Protein AF-A0A2B4SGR5-F1 (afdb_monomer)

Sequence (594 aa):
MIARGRKKSASNLFDVTMGTFDGAETCELVGCFLLSILTEKYGQNIGLYRDDGLAALNGTPQEIENIKKGFCKVFRDNDLKITVEANITKTNFLDVTLDLSSGKYYPFTKEGNIPLYVHKKSNHPPSILRNIPESINRRLSEISSDRECFDSAKPIYQEALKKSGYSYTLSFNAASNQAPRPRRNRQRNITWFNPPYSKNVETNVGKCFLALIDKHFTKTNPLHKIFNRNTLKLSYSCMGSIKTVISNHNKSEIRKLARANDRARKSCNCRKPDICPMDGNCNMESIIYQAEVTTETAKETYIGLCDTAFKMRYRNHLCSFRNERYRHATELSKYIWSLKDKDTKFNIKWRKIGPNMPFEELKKEVNDNIAKEEQKRARLKELDLIVLDNSLRESTVGQLRSHTLENKRKIFEEVRKCGFQYKIVAAYSHMPRVDDTWVEEIVSNCKEGKEDLHNLFAFSEDIDSVSQGIPDIKTIPVGLRKMQEDGLINPIIEIDLATNSINWEKFTTNDMCQLLTERFKWSRAHLNPDAKILVNLRDFPNAMREEMERAFTVVDYLASMPAAERPFGILFEEPTGKYLPEEVGAWTAGKSGS

InterPro domains:
  IPR058912 Helix-turn-helix domain, animal [PF26215] (116-169)

Mean predicted aligned error: 20.17 Å

Secondary structure (DSSP, 8-state):
--EEEE-TT-S-EEEE-TTSTTHHHHHHHHHHHHHHHHHHHH-S-EEEETTEEEE-----HHHHHHHHHHHHHHHHTTT-------S-SEEEETTEEEETTTTEEEE---TT-------TTSSS-HHHHHHHHHHHHHHHHHT-SSHHHHHHHHHHHHHHHHHTT--------GGGGSPPPP--SPPP-PEEE-PBP-TT--S-HHHHHHHHHHHHS-TTSTTTTTSSTTTEEE-PBPPPPHHHHHHHHHHHHHHHHHTTTT--S-----SSGGG-TTTT-TT--SEEEEEEEE-SS-EEEEEEEESS-HHHHHHHHHHHHH-GGGTTSSHHHHHHHHHHHTT---EEEEEEEEE---HHHHHHHHHHHHHHHHHHHHHHHH-----EE-TTS--TTT-SSPPPHHHHHHHHHHHHHTT-SEEEEEE--SS--HHHHHHHHHHHHHHTTSS-GGGEEEEEES-S-EETTEE--SSPPHHHHHHHHHT--EEEEEEESS-TTS-TTTS-HHHHHHHHHHHHHHHHHHT-TT---EEEEETHHHHHHH-HHHHHHHHHHHHHS-TTTS-SEEEE--TTS-S-HHHHHHHHT-----

Foldseek 3Di:
DWDWDDDPPDPDTDTDDPPDPCNQVRQVVVQVVLLVVLCVVQNDQKHDDRQDIDGDHDDDQVVFVVSVVVSQVSQVVVVHGDDDDTPDQWDDDDQKIQGNVVRWIAGDDDPPDQDADAALPDFDDNVCSVCVQVVLLLVLLCRGRDQVRSVVVQPRVVVNCVVSPDPDHRGHDPVSNDDDDPDPDDDAQADEDAAATGPPDPDPVQVVVLVCLCVPLPPPDPCVVCGHPVRYYYDYDHDDPPVVVVVVVVVVVVVVVVVVPPPDDQAADDPDQPPPLANRHQQDAQFWKKKWKDFPVDIDIDIDTGRGRNVVVVVVLVVLCPDVVNCVVDPVSVVSVVCVVVVTDMDIHMYTPGGRDDVVVVVVVVVVVVVVVVVVVVCVVPDDDQDEAEQQEDDPPPDPDDDALVNSVVSVVVVVVVVHQAYENEEDDPDDDNSLVNLLVVVVCVVVVNHPLLRYEYEWELADDADPQRTPLPDHTPRLVSCLVSQRQAYAYEDEQQDPSHDCVVCPLVNVLVSVLVNLVCSCVRRHVPHQYEYEHECVVSCCPPPVVSVQVNVVSLVPDDPSSHHNYYHYDNPPVPDDPVVVVVSVVDHDDD

Structure (mmCIF, N/CA/C/O backbone):
data_AF-A0A2B4SGR5-F1
#
_entry.id   AF-A0A2B4SGR5-F1
#
loop_
_atom_site.group_PDB
_atom_site.id
_atom_site.type_symbol
_atom_site.label_atom_id
_atom_site.label_alt_id
_atom_site.label_comp_id
_atom_site.label_asym_id
_atom_site.label_entity_id
_atom_site.label_seq_id
_atom_site.pdbx_PDB_ins_code
_atom_site.Cartn_x
_atom_site.Cartn_y
_atom_site.Cartn_z
_atom_site.occupancy
_atom_site.B_iso_or_equiv
_atom_site.auth_seq_id
_atom_site.auth_comp_id
_atom_site.auth_asym_id
_atom_site.auth_atom_id
_atom_site.pdbx_PDB_model_num
ATOM 1 N N . MET A 1 1 ? -21.701 -2.740 18.713 1.00 52.03 1 MET A N 1
ATOM 2 C CA . MET A 1 1 ? -22.966 -1.974 18.645 1.00 52.03 1 MET A CA 1
ATOM 3 C C . MET A 1 1 ? -23.249 -1.637 17.182 1.00 52.03 1 MET A C 1
ATOM 5 O O . MET A 1 1 ? -22.330 -1.164 16.529 1.00 52.03 1 MET A O 1
ATOM 9 N N . ILE A 1 2 ? -24.445 -1.908 16.645 1.00 50.12 2 ILE A N 1
ATOM 10 C CA . ILE A 1 2 ? -24.843 -1.444 15.299 1.00 50.12 2 ILE A CA 1
ATOM 11 C C . ILE A 1 2 ? -25.980 -0.449 15.504 1.00 50.12 2 ILE A C 1
ATOM 13 O O . ILE A 1 2 ? -27.089 -0.841 15.853 1.00 50.12 2 ILE A O 1
ATOM 17 N N . ALA A 1 3 ? -25.685 0.839 15.357 1.00 55.91 3 ALA A N 1
ATOM 18 C CA . ALA A 1 3 ? -26.692 1.884 15.466 1.00 55.91 3 ALA A CA 1
ATOM 19 C C . ALA A 1 3 ? -27.360 2.107 14.108 1.00 55.91 3 ALA A C 1
ATOM 21 O O . ALA A 1 3 ? -26.701 2.041 13.071 1.00 55.91 3 ALA A O 1
ATOM 22 N N . ARG A 1 4 ? -28.664 2.388 14.106 1.00 53.09 4 ARG A N 1
ATOM 23 C CA . ARG A 1 4 ? -29.428 2.657 12.885 1.00 53.09 4 ARG A CA 1
ATOM 24 C C . ARG A 1 4 ? -29.866 4.111 12.834 1.00 53.09 4 ARG A C 1
ATOM 26 O O . ARG A 1 4 ? -30.593 4.580 13.704 1.00 53.09 4 ARG A O 1
ATOM 33 N N . GLY A 1 5 ? -29.423 4.820 11.802 1.00 51.50 5 GLY A N 1
ATOM 34 C CA . GLY A 1 5 ? -29.791 6.209 11.557 1.00 51.50 5 GLY A CA 1
ATOM 35 C C . GLY A 1 5 ? -31.069 6.318 10.729 1.00 51.50 5 GLY A C 1
ATOM 36 O O . GLY A 1 5 ? -31.314 5.511 9.832 1.00 51.50 5 GLY A O 1
ATOM 37 N N . ARG A 1 6 ? -31.871 7.357 10.983 1.00 49.88 6 ARG A N 1
ATOM 38 C CA . ARG A 1 6 ? -32.991 7.762 10.120 1.00 49.88 6 ARG A CA 1
ATOM 39 C C . ARG A 1 6 ? -32.787 9.205 9.683 1.00 49.88 6 ARG A C 1
ATOM 41 O O . ARG A 1 6 ? -32.689 10.102 10.518 1.00 49.88 6 ARG A O 1
ATOM 48 N N . LYS A 1 7 ? -32.752 9.461 8.373 1.00 50.75 7 LYS A N 1
ATOM 49 C CA . LYS A 1 7 ? -32.772 10.844 7.873 1.00 50.75 7 LYS A CA 1
ATOM 50 C C . LYS A 1 7 ? -34.152 11.448 8.118 1.00 50.75 7 LYS A C 1
ATOM 52 O O . LYS A 1 7 ? -35.160 10.797 7.874 1.00 50.75 7 LYS A O 1
ATOM 57 N N . LYS A 1 8 ? -34.200 12.725 8.508 1.00 47.41 8 LYS A N 1
ATOM 58 C CA . LYS A 1 8 ? -35.448 13.467 8.783 1.00 47.41 8 LYS A CA 1
ATOM 59 C C . LYS A 1 8 ? -36.448 13.450 7.608 1.00 47.41 8 LYS A C 1
ATOM 61 O O . LYS A 1 8 ? -37.638 13.632 7.821 1.00 47.41 8 LYS A O 1
ATOM 66 N N . SER A 1 9 ? -35.962 13.212 6.388 1.00 38.88 9 SER A N 1
ATOM 67 C CA . SER A 1 9 ? -36.730 13.146 5.139 1.00 38.88 9 SER A CA 1
ATOM 68 C C . SER A 1 9 ? -37.008 11.728 4.614 1.00 38.88 9 SER A C 1
ATOM 70 O O . SER A 1 9 ? -37.605 11.601 3.549 1.00 38.88 9 SER A O 1
ATOM 72 N N . ALA A 1 10 ? -36.577 10.666 5.304 1.00 46.38 10 ALA A N 1
ATOM 73 C CA . ALA A 1 10 ? -36.737 9.283 4.848 1.00 46.38 10 ALA A CA 1
ATOM 74 C C . ALA A 1 10 ? -37.340 8.385 5.941 1.00 46.38 10 ALA A C 1
ATOM 76 O O . ALA A 1 10 ? -37.107 8.574 7.136 1.00 46.38 10 ALA A O 1
ATOM 77 N N . SER A 1 11 ? -38.131 7.389 5.539 1.00 50.47 11 SER A N 1
ATOM 78 C CA . SER A 1 11 ? -38.705 6.380 6.444 1.00 50.47 11 SER A CA 1
ATOM 79 C C . SER A 1 11 ? -37.744 5.241 6.773 1.00 50.47 11 SER A C 1
ATOM 81 O O . SER A 1 11 ? -37.916 4.590 7.798 1.00 50.47 11 SER A O 1
ATOM 83 N N . ASN A 1 12 ? -36.741 5.008 5.926 1.00 53.25 12 ASN A N 1
ATOM 84 C CA . ASN A 1 12 ? -35.890 3.829 6.025 1.00 53.25 12 ASN A CA 1
ATOM 85 C C . ASN A 1 12 ? -34.707 4.077 6.966 1.00 53.25 12 ASN A C 1
ATOM 87 O O . ASN A 1 12 ? -34.059 5.127 6.916 1.00 53.25 12 ASN A O 1
ATOM 91 N N . LEU A 1 13 ? -34.441 3.082 7.809 1.00 58.72 13 LEU A N 1
ATOM 92 C CA . LEU A 1 13 ? -33.270 3.018 8.673 1.00 58.72 13 LEU A CA 1
ATOM 93 C C . LEU A 1 13 ? -32.052 2.566 7.854 1.00 58.72 13 LEU A C 1
ATOM 95 O O . LEU A 1 13 ? -32.184 1.696 6.994 1.00 58.72 13 LEU A O 1
ATOM 99 N N . PHE A 1 14 ? -30.880 3.139 8.117 1.00 55.34 14 PHE A N 1
ATOM 100 C CA . PHE A 1 14 ? -29.604 2.670 7.566 1.00 55.34 14 PHE A CA 1
ATOM 101 C C . PHE A 1 14 ? -28.634 2.336 8.698 1.00 55.34 14 PHE A C 1
ATOM 103 O O . PHE A 1 14 ? -28.628 3.016 9.726 1.00 55.34 14 PHE A O 1
ATOM 110 N N . ASP A 1 15 ? -27.817 1.302 8.513 1.00 60.31 15 ASP A N 1
ATOM 111 C CA . ASP A 1 15 ? -26.814 0.906 9.500 1.00 60.31 15 ASP A CA 1
ATOM 112 C C . ASP A 1 15 ? -25.646 1.907 9.508 1.00 60.31 15 ASP A C 1
ATOM 114 O O . ASP A 1 15 ? -25.078 2.247 8.467 1.00 60.31 15 ASP A O 1
ATOM 118 N N . VAL A 1 16 ? -25.280 2.383 10.697 1.00 61.66 16 VAL A N 1
ATOM 119 C CA . VAL A 1 16 ? -24.071 3.172 10.946 1.00 61.66 16 VAL A CA 1
ATOM 120 C C . VAL A 1 16 ? -22.950 2.183 11.245 1.00 61.66 16 VAL A C 1
ATOM 122 O O . VAL A 1 16 ? -22.927 1.548 12.301 1.00 61.66 16 VAL A O 1
ATOM 125 N N . THR A 1 17 ? -22.048 1.998 10.284 1.00 50.12 17 THR A N 1
ATOM 126 C CA . THR A 1 17 ? -20.981 1.000 10.388 1.00 50.12 17 THR A CA 1
ATOM 127 C C . THR A 1 17 ? -19.800 1.515 11.212 1.00 50.12 17 THR A C 1
ATOM 129 O O . THR A 1 17 ? -19.508 2.710 11.262 1.00 50.12 17 THR A O 1
ATOM 132 N N . MET A 1 18 ? -19.086 0.602 11.877 1.00 49.06 18 MET A N 1
ATOM 133 C CA . MET A 1 18 ? -17.845 0.949 12.572 1.00 49.06 18 MET A CA 1
ATOM 134 C C . MET A 1 18 ? -16.832 1.552 11.587 1.00 49.06 18 MET A C 1
ATOM 136 O O . MET A 1 18 ? -16.513 0.944 10.567 1.00 49.06 18 MET A O 1
ATOM 140 N N . GLY A 1 19 ? -16.316 2.742 11.908 1.00 51.09 19 GLY A N 1
ATOM 141 C CA . GLY A 1 19 ? -15.335 3.460 11.087 1.00 51.09 19 GLY A CA 1
ATOM 142 C C . GLY A 1 19 ? -15.920 4.510 10.135 1.00 51.09 19 GLY A C 1
ATOM 143 O O . GLY A 1 19 ? -15.153 5.167 9.430 1.00 51.09 19 GLY A O 1
ATOM 144 N N . THR A 1 20 ? -17.241 4.713 10.113 1.00 58.31 20 THR A N 1
ATOM 145 C CA . THR A 1 20 ? -17.839 5.872 9.430 1.00 58.31 20 THR A CA 1
ATOM 146 C C . THR A 1 20 ? -17.549 7.163 10.186 1.00 58.31 20 THR A C 1
ATOM 148 O O . THR A 1 20 ? -17.300 7.151 11.391 1.00 58.31 20 THR A O 1
ATOM 151 N N . PHE A 1 21 ? -17.622 8.290 9.471 1.00 55.94 21 PHE A N 1
ATOM 152 C CA . PHE A 1 21 ? -17.392 9.622 10.035 1.00 55.94 21 PHE A CA 1
ATOM 153 C C . PHE A 1 21 ? -18.250 9.880 11.290 1.00 55.94 21 PHE A C 1
ATOM 155 O O . PHE A 1 21 ? -17.722 10.314 12.306 1.00 55.94 21 PHE A O 1
ATOM 162 N N . ASP A 1 22 ? -19.526 9.482 11.251 1.00 69.00 22 ASP A N 1
ATOM 163 C CA . ASP A 1 22 ? -20.486 9.673 12.353 1.00 69.00 22 ASP A CA 1
ATOM 164 C C . ASP A 1 22 ? -20.522 8.501 13.359 1.00 69.00 22 ASP A C 1
ATOM 166 O O . ASP A 1 22 ? -21.293 8.509 14.322 1.00 69.00 22 ASP A O 1
ATOM 170 N N . GLY A 1 23 ? -19.726 7.448 13.135 1.00 71.25 23 GLY A N 1
ATOM 171 C CA . GLY A 1 23 ? -19.792 6.217 13.926 1.00 71.25 23 GLY A CA 1
ATOM 172 C C . GLY A 1 23 ? -19.379 6.431 15.381 1.00 71.25 23 GLY A C 1
ATOM 173 O O . GLY A 1 23 ? -20.043 5.935 16.287 1.00 71.25 23 GLY A O 1
ATOM 174 N N . ALA A 1 24 ? -18.323 7.217 15.613 1.00 73.12 24 ALA A N 1
ATOM 175 C CA . ALA A 1 24 ? -17.846 7.525 16.961 1.00 73.12 24 ALA A CA 1
ATOM 176 C C . ALA A 1 24 ? -18.869 8.349 17.757 1.00 73.12 24 ALA A C 1
ATOM 178 O O . ALA A 1 24 ? -19.207 7.975 18.873 1.00 73.12 24 ALA A O 1
ATOM 179 N N . GLU A 1 25 ? -19.416 9.415 17.166 1.00 78.69 25 GLU A N 1
ATOM 180 C CA . GLU A 1 25 ? -20.426 10.259 17.822 1.00 78.69 25 GLU A CA 1
ATOM 181 C C . GLU A 1 25 ? -21.690 9.466 18.166 1.00 78.69 25 GLU A C 1
ATOM 183 O O . GLU A 1 25 ? -22.242 9.602 19.257 1.00 78.69 25 GLU A O 1
ATOM 188 N N . THR A 1 26 ? -22.117 8.580 17.265 1.00 79.62 26 THR A N 1
ATOM 189 C CA . THR A 1 26 ? -23.274 7.715 17.510 1.00 79.62 26 THR A CA 1
ATOM 190 C C . THR A 1 26 ? -23.007 6.728 18.655 1.00 79.62 26 THR A C 1
ATOM 192 O O . THR A 1 26 ? -23.883 6.522 19.495 1.00 79.62 26 THR A O 1
ATOM 195 N N . CYS A 1 27 ? -21.802 6.149 18.731 1.00 80.31 27 CYS A N 1
ATOM 196 C CA . CYS A 1 27 ? -21.383 5.308 19.857 1.00 80.31 27 CYS A CA 1
ATOM 197 C C . CYS A 1 27 ? -21.408 6.056 21.189 1.00 80.31 27 CYS A C 1
ATOM 199 O O . CYS A 1 27 ? -21.962 5.538 22.156 1.00 80.31 27 CYS A O 1
ATOM 201 N N . GLU A 1 28 ? -20.862 7.270 21.231 1.00 83.75 28 GLU A N 1
ATOM 202 C CA . GLU A 1 28 ? -20.856 8.093 22.442 1.00 83.75 28 GLU A CA 1
ATOM 203 C C . GLU A 1 28 ? -22.279 8.451 22.886 1.00 83.75 28 GLU A C 1
ATOM 205 O O . GLU A 1 28 ? -22.589 8.352 24.069 1.00 83.75 28 GLU A O 1
ATOM 210 N N . LEU A 1 29 ? -23.180 8.792 21.958 1.00 86.69 29 LEU A N 1
ATOM 211 C CA . LEU A 1 29 ? -24.571 9.124 22.289 1.00 86.69 29 LEU A CA 1
ATOM 212 C C . LEU A 1 29 ? -25.334 7.933 22.880 1.00 86.69 29 LEU A C 1
ATOM 214 O O . LEU A 1 29 ? -25.994 8.077 23.911 1.00 86.69 29 LEU A O 1
ATOM 218 N N . VAL A 1 30 ? -25.238 6.757 22.253 1.00 86.31 30 VAL A N 1
ATOM 219 C CA . VAL A 1 30 ? -25.890 5.542 22.770 1.00 86.31 30 VAL A CA 1
ATOM 220 C C . VAL A 1 30 ? -25.263 5.123 24.101 1.00 86.31 30 VAL A C 1
ATOM 222 O O . VAL A 1 30 ? -25.988 4.786 25.037 1.00 86.31 30 VAL A O 1
ATOM 225 N N . GLY A 1 31 ? -23.934 5.204 24.216 1.00 88.94 31 GLY A N 1
ATOM 226 C CA . GLY A 1 31 ? -23.210 4.956 25.461 1.00 88.94 31 GLY A CA 1
ATOM 227 C C . GLY A 1 31 ? -23.670 5.882 26.586 1.00 88.94 31 GLY A C 1
ATOM 228 O O . GLY A 1 31 ? -24.025 5.394 27.655 1.00 88.94 31 GLY A O 1
ATOM 229 N N . CYS A 1 32 ? -23.764 7.192 26.337 1.00 90.38 32 CYS A N 1
ATOM 230 C CA . CYS A 1 32 ? -24.282 8.174 27.295 1.00 90.38 32 CYS A CA 1
ATOM 231 C C . CYS A 1 32 ? -25.719 7.860 27.730 1.00 90.38 32 CYS A C 1
ATOM 233 O O . CYS A 1 32 ? -26.039 7.941 28.915 1.00 90.38 32 CYS A O 1
ATOM 235 N N . PHE A 1 33 ? -26.585 7.484 26.786 1.00 92.56 33 PHE A N 1
ATOM 236 C CA . PHE A 1 33 ? -27.968 7.124 27.084 1.00 92.56 33 PHE A CA 1
ATOM 237 C C . PHE A 1 33 ? -28.054 5.891 27.995 1.00 92.56 33 PHE A C 1
ATOM 239 O O . PHE A 1 33 ? -28.683 5.949 29.048 1.00 92.56 33 PHE A O 1
ATOM 246 N N . LEU A 1 34 ? -27.364 4.801 27.651 1.00 92.81 34 LEU A N 1
ATOM 247 C CA . LEU A 1 34 ? -27.335 3.594 28.482 1.00 92.81 34 LEU A CA 1
ATOM 248 C C . LEU A 1 34 ? -26.702 3.872 29.847 1.00 92.81 34 LEU A C 1
ATOM 250 O O . LEU A 1 34 ? -27.204 3.404 30.870 1.00 92.81 34 LEU A O 1
ATOM 254 N N . LEU A 1 35 ? -25.634 4.673 29.875 1.00 93.44 35 LEU A N 1
ATOM 255 C CA . LEU A 1 35 ? -24.975 5.075 31.108 1.00 93.44 35 LEU A CA 1
ATOM 256 C C . LEU A 1 35 ? -25.925 5.859 32.015 1.00 93.44 35 LEU A C 1
ATOM 258 O O . LEU A 1 35 ? -25.913 5.632 33.221 1.00 93.44 35 LEU A O 1
ATOM 262 N N . SER A 1 36 ? -26.788 6.723 31.470 1.00 94.06 36 SER A N 1
ATOM 263 C CA . SER A 1 36 ? -27.766 7.460 32.284 1.00 94.06 36 SER A CA 1
ATOM 264 C C . SER A 1 36 ? -28.748 6.520 32.999 1.00 94.06 36 SER A C 1
ATOM 266 O O . SER A 1 36 ? -28.956 6.661 34.200 1.00 94.06 36 SER A O 1
ATOM 268 N N . ILE A 1 37 ? -29.246 5.486 32.308 1.00 94.44 37 ILE A N 1
ATOM 269 C CA . ILE A 1 37 ? -30.149 4.479 32.888 1.00 94.44 37 ILE A CA 1
ATOM 270 C C . ILE A 1 37 ? -29.425 3.661 33.965 1.00 94.44 37 ILE A C 1
ATOM 272 O O . ILE A 1 37 ? -29.969 3.391 35.038 1.00 94.44 37 ILE A O 1
ATOM 276 N N . LEU A 1 38 ? -28.191 3.233 33.680 1.00 94.00 38 LEU A N 1
ATOM 277 C CA . LEU A 1 38 ? -27.408 2.420 34.612 1.00 94.00 38 LEU A CA 1
ATOM 278 C C . LEU A 1 38 ? -27.045 3.206 35.871 1.00 94.00 38 LEU A C 1
ATOM 280 O O . LEU A 1 38 ? -27.175 2.677 36.973 1.00 94.00 38 LEU A O 1
ATOM 284 N N . THR A 1 39 ? -26.614 4.457 35.716 1.00 92.94 39 THR A N 1
ATOM 285 C CA . THR A 1 39 ? -26.175 5.295 36.837 1.00 92.94 39 THR A CA 1
ATOM 286 C C . THR A 1 39 ? -27.328 5.766 37.711 1.00 92.94 39 THR A C 1
ATOM 288 O O . THR A 1 39 ? -27.166 5.834 38.930 1.00 92.94 39 THR A O 1
ATOM 291 N N . GLU A 1 40 ? -28.506 6.003 37.129 1.00 92.88 40 GLU A N 1
ATOM 292 C CA . GLU A 1 40 ? -29.738 6.269 37.878 1.00 92.88 40 GLU A CA 1
ATOM 293 C C . GLU A 1 40 ? -30.110 5.086 38.784 1.00 92.88 40 GLU A C 1
ATOM 295 O O . GLU A 1 40 ? -30.504 5.274 39.934 1.00 92.88 40 GLU A O 1
ATOM 300 N N . LYS A 1 41 ? -29.941 3.854 38.291 1.00 92.50 41 LYS A N 1
ATOM 301 C CA . LYS A 1 41 ? -30.384 2.648 38.999 1.00 92.50 41 LYS A CA 1
ATOM 302 C C . LYS A 1 41 ? -29.347 2.048 39.952 1.00 92.50 41 LYS A C 1
ATOM 304 O O . LYS A 1 41 ? -29.727 1.440 40.950 1.00 92.50 41 LYS A O 1
ATOM 309 N N . TYR A 1 42 ? -28.060 2.166 39.631 1.00 91.56 42 TYR A N 1
ATOM 310 C CA . TYR A 1 42 ? -26.979 1.431 40.303 1.00 91.56 42 TYR A CA 1
ATOM 311 C C . TYR A 1 42 ? -25.841 2.328 40.818 1.00 91.56 42 TYR A C 1
ATOM 313 O O . TYR A 1 42 ? -24.894 1.821 41.418 1.00 91.56 42 TYR A O 1
ATOM 321 N N . GLY A 1 43 ? -25.936 3.650 40.635 1.00 90.19 43 GLY A N 1
ATOM 322 C CA . GLY A 1 43 ? -24.963 4.625 41.130 1.00 90.19 43 GLY A CA 1
ATOM 323 C C . GLY A 1 43 ? -23.895 5.035 40.110 1.00 90.19 43 GLY A C 1
ATOM 324 O O . GLY A 1 43 ? -23.848 4.556 38.984 1.00 90.19 43 GLY A O 1
ATOM 325 N N . GLN A 1 44 ? -23.023 5.962 40.510 1.00 88.94 44 GLN A N 1
ATOM 326 C CA . GLN A 1 44 ? -22.165 6.721 39.585 1.00 88.94 44 GLN A CA 1
ATOM 327 C C . GLN A 1 44 ? -20.836 6.038 39.214 1.00 88.94 44 GLN A C 1
ATOM 329 O O . GLN A 1 44 ? -20.139 6.502 38.318 1.00 88.94 44 GLN A O 1
ATOM 334 N N . ASN A 1 45 ? -20.469 4.932 39.866 1.00 92.00 45 ASN A N 1
ATOM 335 C CA . ASN A 1 45 ? -19.189 4.245 39.638 1.00 92.00 45 ASN A CA 1
ATOM 336 C C . ASN A 1 45 ? -19.257 3.266 38.454 1.00 92.00 45 ASN A C 1
ATOM 338 O O . ASN A 1 45 ? -18.839 2.111 38.555 1.00 92.00 45 ASN A O 1
ATOM 342 N N . ILE A 1 46 ? -19.835 3.719 37.345 1.00 93.69 46 ILE A N 1
ATOM 343 C CA . ILE A 1 46 ? -20.033 2.950 36.118 1.00 93.69 46 ILE A CA 1
ATOM 344 C C . ILE A 1 46 ? -19.498 3.797 34.967 1.00 93.69 46 ILE A C 1
ATOM 346 O O . ILE A 1 46 ? -19.762 4.994 34.897 1.00 93.69 46 ILE A O 1
ATOM 350 N N . GLY A 1 47 ? -18.743 3.182 34.066 1.00 91.19 47 GLY A N 1
ATOM 351 C CA . GLY A 1 47 ? -18.225 3.811 32.860 1.00 91.19 47 GLY A CA 1
ATOM 352 C C . GLY A 1 47 ? -18.447 2.916 31.651 1.00 91.19 47 GLY A C 1
ATOM 353 O O . GLY A 1 47 ? -18.266 1.701 31.725 1.00 91.19 47 GLY A O 1
ATOM 354 N N . LEU A 1 48 ? -18.827 3.526 30.532 1.00 90.12 48 LEU A N 1
ATOM 355 C CA . LEU A 1 48 ? -18.906 2.877 29.227 1.00 90.12 48 LEU A CA 1
ATOM 356 C C . LEU A 1 48 ? -17.961 3.600 28.269 1.00 90.12 48 LEU A C 1
ATOM 358 O O . LEU A 1 48 ? -17.926 4.829 28.242 1.00 90.12 48 LEU A O 1
ATOM 362 N N . TYR A 1 49 ? -17.201 2.838 27.491 1.00 86.31 49 TYR A N 1
ATOM 363 C CA . TYR A 1 49 ? -16.322 3.353 26.453 1.00 86.31 49 TYR A CA 1
ATOM 364 C C . TYR A 1 49 ? -16.491 2.521 25.189 1.00 86.31 49 TYR A C 1
ATOM 366 O O . TYR A 1 49 ? -15.944 1.428 25.070 1.00 86.31 49 TYR A O 1
ATOM 374 N N . ARG A 1 50 ? -17.236 3.061 24.222 1.00 80.50 50 ARG A N 1
ATOM 375 C CA . ARG A 1 50 ? -17.598 2.357 22.983 1.00 80.50 50 ARG A CA 1
ATOM 376 C C . ARG A 1 50 ? -18.241 0.989 23.270 1.00 80.50 50 ARG A C 1
ATOM 378 O O . ARG A 1 50 ? -19.395 0.941 23.679 1.00 80.50 50 ARG A O 1
ATOM 385 N N . ASP A 1 51 ? -17.531 -0.099 22.994 1.00 81.00 51 ASP A N 1
ATOM 386 C CA . ASP A 1 51 ? -17.925 -1.489 23.203 1.00 81.00 51 ASP A CA 1
ATOM 387 C C . ASP A 1 51 ? -17.451 -2.081 24.542 1.00 81.00 51 ASP A C 1
ATOM 389 O O . ASP A 1 51 ? -17.945 -3.141 24.924 1.00 81.00 51 ASP A O 1
ATOM 393 N N . ASP A 1 52 ? -16.578 -1.385 25.275 1.00 86.12 52 ASP A N 1
ATOM 394 C CA . ASP A 1 52 ? -16.091 -1.777 26.599 1.00 86.12 52 ASP A CA 1
ATOM 395 C C . ASP A 1 52 ? -16.873 -1.076 27.728 1.00 86.12 52 ASP A C 1
ATOM 397 O O . ASP A 1 52 ? -17.396 0.033 27.577 1.00 86.12 52 ASP A O 1
ATOM 401 N N . GLY A 1 53 ? -16.925 -1.698 28.906 1.00 90.56 53 GLY A N 1
ATOM 402 C CA . GLY A 1 53 ? -17.542 -1.119 30.099 1.00 90.56 53 GLY A CA 1
ATOM 403 C C . GLY A 1 53 ? -16.875 -1.593 31.384 1.00 90.56 53 GLY A C 1
ATOM 404 O O . GLY A 1 53 ? -16.333 -2.694 31.442 1.00 90.56 53 GLY A O 1
ATOM 405 N N . LEU A 1 54 ? -16.918 -0.755 32.417 1.00 93.00 54 LEU A N 1
ATOM 406 C CA . LEU A 1 54 ? -16.354 -1.048 33.730 1.00 93.00 54 LEU A CA 1
ATOM 407 C C . LEU A 1 54 ? -17.257 -0.485 34.829 1.00 93.00 54 LEU A C 1
ATOM 409 O O . LEU A 1 54 ? -17.726 0.647 34.734 1.00 93.00 54 LEU A O 1
ATOM 413 N N . ALA A 1 55 ? -17.479 -1.261 35.887 1.00 93.31 55 ALA A N 1
ATOM 414 C CA . ALA A 1 55 ? -18.224 -0.820 37.059 1.00 93.31 55 ALA A CA 1
ATOM 415 C C . ALA A 1 55 ? -17.503 -1.242 38.343 1.00 93.31 55 ALA A C 1
ATOM 417 O O . ALA A 1 55 ? -17.030 -2.373 38.445 1.00 93.31 55 ALA A O 1
ATOM 418 N N . ALA A 1 56 ? -17.454 -0.341 39.322 1.00 93.00 56 ALA A N 1
ATOM 419 C CA . ALA A 1 56 ? -16.917 -0.599 40.655 1.00 93.00 56 ALA A CA 1
ATOM 420 C C . ALA A 1 56 ? -18.037 -0.428 41.686 1.00 93.00 56 ALA A C 1
ATOM 422 O O . ALA A 1 56 ? -18.429 0.690 42.027 1.00 93.00 56 ALA A O 1
ATOM 423 N N . LEU A 1 57 ? -18.581 -1.550 42.153 1.00 91.56 57 LEU A N 1
ATOM 424 C CA . LEU A 1 57 ? -19.766 -1.589 43.006 1.00 91.56 57 LEU A CA 1
ATOM 425 C C . LEU A 1 57 ? -19.457 -2.337 44.301 1.00 91.56 57 LEU A C 1
ATOM 427 O O . LEU A 1 57 ? -18.805 -3.378 44.279 1.00 91.56 57 LEU A O 1
ATOM 431 N N . ASN A 1 58 ? -19.967 -1.818 45.415 1.00 89.25 58 ASN A N 1
ATOM 432 C CA . ASN A 1 58 ? -19.884 -2.476 46.713 1.00 89.25 58 ASN A CA 1
ATOM 433 C C . ASN A 1 58 ? -21.176 -3.261 46.957 1.00 89.25 58 ASN A C 1
ATOM 435 O O . ASN A 1 58 ? -22.260 -2.681 46.933 1.00 89.25 58 ASN A O 1
ATOM 439 N N . GLY A 1 59 ? -21.057 -4.564 47.198 1.00 90.00 59 GLY A N 1
ATOM 440 C CA . GLY A 1 59 ? -22.181 -5.449 47.499 1.00 90.00 59 GLY A CA 1
ATOM 441 C C . GLY A 1 59 ? -21.709 -6.874 47.774 1.00 90.00 59 GLY A C 1
ATOM 442 O O . GLY A 1 59 ? -20.576 -7.241 47.460 1.00 90.00 59 GLY A O 1
ATOM 443 N N . THR A 1 60 ? -22.576 -7.686 48.367 1.00 93.50 60 THR A N 1
ATOM 444 C CA . THR A 1 60 ? -22.356 -9.130 48.518 1.00 93.50 60 THR A CA 1
ATOM 445 C C . THR A 1 60 ? -22.338 -9.820 47.147 1.00 93.50 60 THR A C 1
ATOM 447 O O . THR A 1 60 ? -22.971 -9.328 46.207 1.00 93.50 60 THR A O 1
ATOM 450 N N . PRO A 1 61 ? -21.696 -10.996 46.997 1.00 93.81 61 PRO A N 1
ATOM 451 C CA . PRO A 1 61 ? -21.644 -11.680 45.704 1.00 93.81 61 PRO A CA 1
ATOM 452 C C . PRO A 1 61 ? -23.017 -11.933 45.067 1.00 93.81 61 PRO A C 1
ATOM 454 O O . PRO A 1 61 ? -23.183 -11.848 43.849 1.00 93.81 61 PRO A O 1
ATOM 457 N N . GLN A 1 62 ? -24.027 -12.181 45.906 1.00 94.31 62 GLN A N 1
ATOM 458 C CA . GLN A 1 62 ? -25.408 -12.372 45.477 1.00 94.31 62 GLN A CA 1
ATOM 459 C C . GLN A 1 62 ? -26.045 -11.078 44.945 1.00 94.31 62 GLN A C 1
ATOM 461 O O . GLN A 1 62 ? -26.744 -11.107 43.929 1.00 94.31 62 GLN A O 1
ATOM 466 N N . GLU A 1 63 ? -25.814 -9.943 45.609 1.00 94.19 63 GLU A N 1
ATOM 467 C CA . GLU A 1 63 ? -26.280 -8.629 45.146 1.00 94.19 63 GLU A CA 1
ATOM 468 C C . GLU A 1 63 ? -25.615 -8.248 43.824 1.00 94.19 63 GLU A C 1
ATOM 470 O O . GLU A 1 63 ? -26.297 -7.811 42.897 1.00 94.19 63 GLU A O 1
ATOM 475 N N . ILE A 1 64 ? -24.311 -8.493 43.697 1.00 95.06 64 ILE A N 1
ATOM 476 C CA . ILE A 1 64 ? -23.550 -8.227 42.475 1.00 95.06 64 ILE A CA 1
ATOM 477 C C . ILE A 1 64 ? -24.067 -9.071 41.297 1.00 95.06 64 ILE A C 1
ATOM 479 O O . ILE A 1 64 ? -24.269 -8.534 40.206 1.00 95.06 64 ILE A O 1
ATOM 483 N N . GLU A 1 65 ? -24.383 -10.355 41.499 1.00 95.62 65 GLU A N 1
ATOM 484 C CA . GLU A 1 65 ? -25.008 -11.180 40.449 1.00 95.62 65 GLU A CA 1
ATOM 485 C C . GLU A 1 65 ? -26.411 -10.684 40.060 1.00 95.62 65 GLU A C 1
ATOM 487 O O . GLU A 1 65 ? -26.799 -10.728 38.886 1.00 95.62 65 GLU A O 1
ATOM 492 N N . ASN A 1 66 ? -27.179 -10.158 41.016 1.00 94.44 66 ASN A N 1
ATOM 493 C CA . ASN A 1 66 ? -28.473 -9.540 40.723 1.00 94.44 66 ASN A CA 1
ATOM 494 C C . ASN A 1 66 ? -28.311 -8.240 39.916 1.00 94.44 66 ASN A C 1
ATOM 496 O O . ASN A 1 66 ? -29.057 -8.019 38.955 1.00 94.44 66 ASN A O 1
ATOM 500 N N . ILE A 1 67 ? -27.317 -7.411 40.244 1.00 94.81 67 ILE A N 1
ATOM 501 C CA . ILE A 1 67 ? -26.987 -6.200 39.479 1.00 94.81 67 ILE A CA 1
ATOM 502 C C . ILE A 1 67 ? -26.534 -6.566 38.064 1.00 94.81 67 ILE A C 1
ATOM 504 O O . ILE A 1 67 ? -27.035 -5.984 37.103 1.00 94.81 67 ILE A O 1
ATOM 508 N N . LYS A 1 68 ? -25.685 -7.587 37.906 1.00 94.75 68 LYS A N 1
ATOM 509 C CA . LYS A 1 68 ? -25.270 -8.122 36.601 1.00 94.75 68 LYS A CA 1
ATOM 510 C C . LYS A 1 68 ? -26.462 -8.531 35.734 1.00 94.75 68 LYS A C 1
ATOM 512 O O . LYS A 1 68 ? -26.535 -8.145 34.567 1.00 94.75 68 LYS A O 1
ATOM 517 N N . LYS A 1 69 ? -27.437 -9.263 36.289 1.00 94.81 69 LYS A N 1
ATOM 518 C CA . LYS A 1 69 ? -28.693 -9.581 35.576 1.00 94.81 69 LYS A CA 1
ATOM 519 C C . LYS A 1 69 ? -29.445 -8.311 35.173 1.00 94.81 69 LYS A C 1
ATOM 521 O O . LYS A 1 69 ? -30.000 -8.247 34.077 1.00 94.81 69 LYS A O 1
ATOM 526 N N . GLY A 1 70 ? -29.433 -7.306 36.044 1.00 94.81 70 GLY A N 1
ATOM 527 C CA . GLY A 1 70 ? -29.971 -5.976 35.794 1.00 94.81 70 GLY A CA 1
ATOM 528 C C . GLY A 1 70 ? -29.306 -5.245 34.627 1.00 94.81 70 GLY A C 1
ATOM 529 O O . GLY A 1 70 ? -30.014 -4.748 33.755 1.00 94.81 70 GLY A O 1
ATOM 530 N N . PHE A 1 71 ? -27.974 -5.245 34.555 1.00 94.50 71 PHE A N 1
ATOM 531 C CA . PHE A 1 71 ? -27.219 -4.686 33.429 1.00 94.50 71 PHE A CA 1
ATOM 532 C C . PHE A 1 71 ? -27.595 -5.402 32.130 1.00 94.50 71 PHE A C 1
ATOM 534 O O . PHE A 1 71 ? -28.013 -4.764 31.168 1.00 94.50 71 PHE A O 1
ATOM 541 N N . CYS A 1 72 ? -27.550 -6.739 32.122 1.00 94.19 72 CYS A N 1
ATOM 542 C CA . CYS A 1 72 ? -27.948 -7.536 30.961 1.00 94.19 72 CYS A CA 1
ATOM 543 C C . CYS A 1 72 ? -29.388 -7.248 30.514 1.00 94.19 72 CYS A C 1
ATOM 545 O O . CYS A 1 72 ? -29.672 -7.299 29.318 1.00 94.19 72 CYS A O 1
ATOM 547 N N . LYS A 1 73 ? -30.293 -6.950 31.455 1.00 95.19 73 LYS A N 1
ATOM 548 C CA . LYS A 1 73 ? -31.664 -6.537 31.151 1.00 95.19 73 LYS A CA 1
ATOM 549 C C . LYS A 1 73 ? -31.708 -5.158 30.492 1.00 95.19 73 LYS A C 1
ATOM 551 O O . LYS A 1 73 ? -32.309 -5.051 29.437 1.00 95.19 73 LYS A O 1
ATOM 556 N N . VAL A 1 74 ? -31.033 -4.146 31.046 1.00 94.00 74 VAL A N 1
ATOM 557 C CA . VAL A 1 74 ? -31.007 -2.786 30.467 1.00 94.00 74 VAL A CA 1
ATOM 558 C C . VAL A 1 74 ? -30.524 -2.806 29.018 1.00 94.00 74 VAL A C 1
ATOM 560 O O . VAL A 1 74 ? -31.143 -2.184 28.161 1.00 94.00 74 VAL A O 1
ATOM 563 N N . PHE A 1 75 ? -29.458 -3.548 28.715 1.00 92.75 75 PHE A N 1
ATOM 564 C CA . PHE A 1 75 ? -28.980 -3.655 27.335 1.00 92.75 75 PHE A CA 1
ATOM 565 C C . PHE A 1 75 ? -29.973 -4.408 26.443 1.00 92.75 75 PHE A C 1
ATOM 567 O O . PHE A 1 75 ? -30.247 -3.953 25.338 1.00 92.75 75 PHE A O 1
ATOM 574 N N . ARG A 1 76 ? -30.568 -5.503 26.931 1.00 93.44 76 ARG A N 1
ATOM 575 C CA . ARG A 1 76 ? -31.559 -6.280 26.171 1.00 93.44 76 ARG A CA 1
ATOM 576 C C . ARG A 1 76 ? -32.825 -5.485 25.863 1.00 93.44 76 ARG A C 1
ATOM 578 O O . ARG A 1 76 ? -33.330 -5.592 24.755 1.00 93.44 76 ARG A O 1
ATOM 585 N N . ASP A 1 77 ? -33.300 -4.685 26.814 1.00 93.44 77 ASP A N 1
ATOM 586 C CA . ASP A 1 77 ? -34.465 -3.806 26.652 1.00 93.44 77 ASP A CA 1
ATOM 587 C C . ASP A 1 77 ? -34.207 -2.704 25.599 1.00 93.44 77 ASP A C 1
ATOM 589 O O . ASP A 1 77 ? -35.143 -2.075 25.119 1.00 93.44 77 ASP A O 1
ATOM 593 N N . ASN A 1 78 ? -32.941 -2.499 25.216 1.00 88.94 78 ASN A N 1
ATOM 594 C CA . ASN A 1 78 ? -32.497 -1.591 24.158 1.00 88.94 78 ASN A CA 1
ATOM 595 C C . ASN A 1 78 ? -31.926 -2.339 22.937 1.00 88.94 78 ASN A C 1
ATOM 597 O O . ASN A 1 78 ? -31.103 -1.786 22.209 1.00 88.94 78 ASN A O 1
ATOM 601 N N . ASP A 1 79 ? -32.322 -3.600 22.730 1.00 88.25 79 ASP A N 1
ATOM 602 C CA . ASP A 1 79 ? -31.906 -4.454 21.605 1.00 88.25 79 ASP A CA 1
ATOM 603 C C . ASP A 1 79 ? -30.384 -4.681 21.497 1.00 88.25 79 ASP A C 1
ATOM 605 O O . ASP A 1 79 ? -29.833 -4.946 20.423 1.00 88.25 79 ASP A O 1
ATOM 609 N N . LEU A 1 80 ? -29.678 -4.613 22.628 1.00 86.38 80 LEU A N 1
ATOM 610 C CA . LEU A 1 80 ? -28.241 -4.847 22.729 1.00 86.38 80 LEU A CA 1
ATOM 611 C C . LEU A 1 80 ? -27.928 -6.079 23.580 1.00 86.38 80 LEU A C 1
ATOM 613 O O . LEU A 1 80 ? -28.640 -6.449 24.515 1.00 86.38 80 LEU A O 1
ATOM 617 N N . LYS A 1 81 ? -26.799 -6.717 23.270 1.00 86.88 81 LYS A N 1
ATOM 618 C CA . LYS A 1 81 ? -26.269 -7.856 24.020 1.00 86.88 81 LYS A CA 1
ATOM 619 C C . LYS A 1 81 ? -24.904 -7.502 24.588 1.00 86.88 81 LYS A C 1
ATOM 621 O O . LYS A 1 81 ? -24.051 -7.002 23.860 1.00 86.88 81 LYS A O 1
ATOM 626 N N . ILE A 1 82 ? -24.706 -7.822 25.862 1.00 90.12 8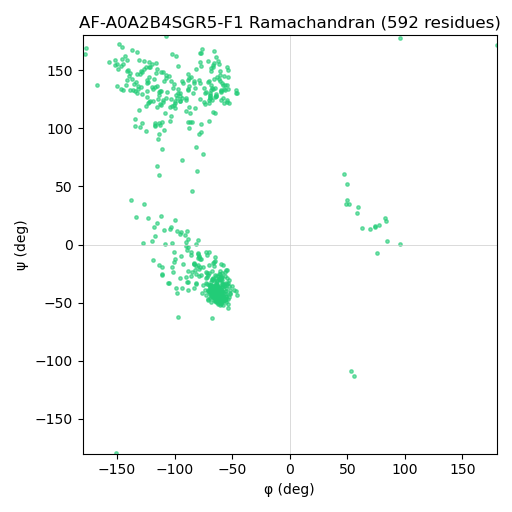2 ILE A N 1
ATOM 627 C CA . ILE A 1 82 ? -23.429 -7.678 26.561 1.00 90.12 82 ILE A CA 1
ATOM 628 C C . ILE A 1 82 ? -23.072 -8.959 27.306 1.00 90.12 82 ILE A C 1
ATOM 630 O O . ILE A 1 82 ? -23.948 -9.760 27.646 1.00 90.12 82 ILE A O 1
ATOM 634 N N . THR A 1 83 ? -21.784 -9.106 27.586 1.00 90.94 83 THR A N 1
ATOM 635 C CA . THR A 1 83 ? -21.244 -10.097 28.513 1.00 90.94 83 THR A CA 1
ATOM 636 C C . THR A 1 83 ? -20.678 -9.341 29.705 1.00 90.94 83 THR A C 1
ATOM 638 O O . THR A 1 83 ? -19.968 -8.359 29.523 1.00 90.94 83 THR A O 1
ATOM 641 N N . VAL A 1 84 ? -21.019 -9.774 30.918 1.00 91.94 84 VAL A N 1
ATOM 642 C CA . VAL A 1 84 ? -20.569 -9.130 32.156 1.00 91.94 84 VAL A CA 1
ATOM 643 C C . VAL A 1 84 ? -19.876 -10.167 33.021 1.00 91.94 84 VAL A C 1
ATOM 645 O O . VAL A 1 84 ? -20.489 -11.154 33.444 1.00 91.94 84 VAL A O 1
ATOM 648 N N . GLU A 1 85 ? -18.606 -9.921 33.302 1.00 93.31 85 GLU A N 1
ATOM 649 C CA . GLU A 1 85 ? -17.852 -10.610 34.342 1.00 93.31 85 GLU A CA 1
ATOM 650 C C . GLU A 1 85 ? -18.053 -9.856 35.658 1.00 93.31 85 GLU A C 1
ATOM 652 O O . GLU A 1 85 ? -18.013 -8.628 35.695 1.00 93.31 85 GLU A O 1
ATOM 657 N N . ALA A 1 86 ? -18.358 -10.583 36.730 1.00 93.69 86 ALA A N 1
ATOM 658 C CA . ALA A 1 86 ? -18.714 -10.008 38.021 1.00 93.69 86 ALA A CA 1
ATOM 659 C C . ALA A 1 86 ? -18.024 -10.781 39.146 1.00 93.69 86 ALA A C 1
ATOM 661 O O . ALA A 1 86 ? -17.499 -11.868 38.910 1.00 93.69 86 ALA A O 1
ATOM 662 N N . ASN A 1 87 ? -18.031 -10.224 40.361 1.00 93.06 87 ASN A N 1
ATOM 663 C CA . ASN A 1 87 ? -17.341 -10.793 41.526 1.00 93.06 87 ASN A CA 1
ATOM 664 C C . ASN A 1 87 ? -15.821 -10.944 41.336 1.00 93.06 87 ASN A C 1
ATOM 666 O O . ASN A 1 87 ? -15.199 -11.849 41.886 1.00 93.06 87 ASN A O 1
ATOM 670 N N . ILE A 1 88 ? -15.226 -10.032 40.567 1.00 94.19 88 ILE A N 1
ATOM 671 C CA . ILE A 1 88 ? -13.784 -9.944 40.347 1.00 94.19 88 ILE A CA 1
ATOM 672 C C . ILE A 1 88 ? -13.234 -8.705 41.050 1.00 94.19 88 ILE A C 1
ATOM 674 O O . ILE A 1 88 ? -13.857 -7.645 41.035 1.00 94.19 88 ILE A O 1
ATOM 678 N N . THR A 1 89 ? -12.057 -8.829 41.658 1.00 92.38 89 THR A N 1
ATOM 679 C CA . THR A 1 89 ? -11.348 -7.700 42.281 1.00 92.38 89 THR A CA 1
ATOM 680 C C . THR A 1 89 ? -10.242 -7.141 41.394 1.00 92.38 89 THR A C 1
ATOM 682 O O . THR A 1 89 ? -9.748 -6.048 41.655 1.00 92.38 89 THR A O 1
ATOM 685 N N . LYS A 1 90 ? -9.874 -7.859 40.327 1.00 94.19 90 LYS A N 1
ATOM 686 C CA . LYS A 1 90 ? -8.837 -7.474 39.373 1.00 94.19 90 LYS A CA 1
ATOM 687 C C . LYS A 1 90 ? -9.338 -7.651 37.947 1.00 94.19 90 LYS A C 1
ATOM 689 O O . LYS A 1 90 ? -9.857 -8.712 37.613 1.00 94.19 90 LYS A O 1
ATOM 694 N N . THR A 1 91 ? -9.178 -6.628 37.113 1.00 94.25 91 THR A N 1
ATOM 695 C CA . THR A 1 91 ? -9.608 -6.673 35.709 1.00 94.25 91 THR A CA 1
ATOM 696 C C . THR A 1 91 ? -8.768 -5.765 34.819 1.00 94.25 91 THR A C 1
ATOM 698 O O . THR A 1 91 ? -8.132 -4.825 35.297 1.00 94.25 91 THR A O 1
ATOM 701 N N . ASN A 1 92 ? -8.765 -6.048 33.519 1.00 92.31 92 ASN A N 1
ATOM 702 C CA . ASN A 1 92 ? -8.121 -5.220 32.506 1.00 92.31 92 ASN A CA 1
ATOM 703 C C . ASN A 1 92 ? -9.175 -4.330 31.843 1.00 92.31 92 ASN A C 1
ATOM 705 O O . ASN A 1 92 ? -10.185 -4.829 31.355 1.00 92.31 92 ASN A O 1
ATOM 709 N N . PHE A 1 93 ? -8.918 -3.028 31.779 1.00 89.88 93 PHE A N 1
ATOM 710 C CA . PHE A 1 93 ? -9.741 -2.068 31.055 1.00 89.88 93 PHE A CA 1
ATOM 711 C C . PHE A 1 93 ? -8.839 -1.201 30.177 1.00 89.88 93 PHE A C 1
ATOM 713 O O . PHE A 1 93 ? -7.990 -0.461 30.675 1.00 89.88 93 PHE A O 1
ATOM 720 N N . LEU A 1 94 ? -9.011 -1.312 28.858 1.00 87.50 94 LEU A N 1
ATOM 721 C CA . LEU A 1 94 ? -8.150 -0.678 27.856 1.00 87.50 94 LEU A CA 1
ATOM 722 C C . LEU A 1 94 ? -6.667 -1.059 28.029 1.00 87.50 94 LEU A C 1
ATOM 724 O O . LEU A 1 94 ? -6.287 -2.204 27.787 1.00 87.50 94 LEU A O 1
ATOM 728 N N . ASP A 1 95 ? -5.827 -0.095 28.391 1.00 88.69 95 ASP A N 1
ATOM 729 C CA . ASP A 1 95 ? -4.382 -0.201 28.584 1.00 88.69 95 ASP A CA 1
ATOM 730 C C . ASP A 1 95 ? -3.977 -0.254 30.064 1.00 88.69 95 ASP A C 1
ATOM 732 O O . ASP A 1 95 ? -2.798 -0.078 30.378 1.00 88.69 95 ASP A O 1
ATOM 736 N N . VAL A 1 96 ? -4.929 -0.503 30.972 1.00 92.25 96 VAL A N 1
ATOM 737 C CA . VAL A 1 96 ? -4.691 -0.533 32.420 1.00 92.25 96 VAL A CA 1
ATOM 738 C C . VAL A 1 96 ? -5.310 -1.777 33.058 1.00 92.25 96 VAL A C 1
ATOM 740 O O . VAL A 1 96 ? -6.467 -2.111 32.819 1.00 92.25 96 VAL A O 1
ATOM 743 N N . THR A 1 97 ? -4.556 -2.454 33.919 1.00 94.69 97 THR A N 1
ATOM 744 C CA . THR A 1 97 ? -5.081 -3.424 34.883 1.00 94.69 97 THR A CA 1
ATOM 745 C C . THR A 1 97 ? -5.406 -2.694 36.178 1.00 94.69 97 THR A C 1
ATOM 747 O O . THR A 1 97 ? -4.536 -2.038 36.746 1.00 94.69 97 THR A O 1
ATOM 750 N N . LEU A 1 98 ? -6.632 -2.835 36.668 1.00 93.69 98 LEU A N 1
ATOM 751 C CA . LEU A 1 98 ? -7.093 -2.268 37.933 1.00 93.69 98 LEU A CA 1
ATOM 752 C C . LEU A 1 98 ? -7.238 -3.392 38.958 1.00 93.69 98 LEU A C 1
ATOM 754 O O . LEU A 1 98 ? -7.847 -4.418 38.652 1.00 93.69 98 LEU A O 1
ATOM 758 N N . ASP A 1 99 ? -6.682 -3.207 40.154 1.00 94.38 99 ASP A N 1
ATOM 759 C CA . ASP A 1 99 ? -6.707 -4.190 41.238 1.00 94.38 99 ASP A CA 1
ATOM 760 C C . ASP A 1 99 ? -7.226 -3.547 42.530 1.00 94.38 99 ASP A C 1
ATOM 762 O O . ASP A 1 99 ? -6.528 -2.799 43.216 1.00 94.38 99 ASP A O 1
ATOM 766 N N . LEU A 1 100 ? -8.478 -3.855 42.864 1.00 91.25 100 LEU A N 1
ATOM 767 C CA . LEU A 1 100 ? -9.148 -3.372 44.068 1.00 91.25 100 LEU A CA 1
ATOM 768 C C . LEU A 1 100 ? -8.589 -4.010 45.344 1.00 91.25 100 LEU A C 1
ATOM 770 O O . LEU A 1 100 ? -8.681 -3.398 46.405 1.00 91.25 100 LEU A O 1
ATOM 774 N N . SER A 1 101 ? -8.016 -5.217 45.265 1.00 90.75 101 SER A N 1
ATOM 775 C CA . SER A 1 101 ? -7.457 -5.906 46.433 1.00 90.75 101 SER A CA 1
ATOM 776 C C . SER A 1 101 ? -6.171 -5.236 46.911 1.00 90.75 101 SER A C 1
ATOM 778 O O . SER A 1 101 ? -5.968 -5.093 48.115 1.00 90.75 101 SER A O 1
ATOM 780 N N . SER A 1 102 ? -5.315 -4.810 45.980 1.00 91.88 102 SER A N 1
ATOM 781 C CA . SER A 1 102 ? -4.077 -4.089 46.303 1.00 91.88 102 SER A CA 1
ATOM 782 C C . SER A 1 102 ? -4.229 -2.564 46.296 1.00 91.88 102 SER A C 1
ATOM 784 O O . SER A 1 102 ? -3.362 -1.865 46.822 1.00 91.88 102 SER A O 1
ATOM 786 N N . GLY A 1 103 ? -5.299 -2.035 45.693 1.00 90.38 103 GLY A N 1
ATOM 787 C CA . GLY A 1 103 ? -5.475 -0.601 45.447 1.00 90.38 103 GLY A CA 1
ATOM 788 C C . GLY A 1 103 ? -4.519 -0.045 44.384 1.00 90.38 103 GLY A C 1
ATOM 789 O O . GLY A 1 103 ? -4.361 1.173 44.281 1.00 90.38 103 GLY A O 1
ATOM 790 N N . LYS A 1 104 ? -3.852 -0.919 43.619 1.00 92.94 104 LYS A N 1
ATOM 791 C CA . LYS A 1 104 ? -2.869 -0.561 42.592 1.00 92.94 104 LYS A CA 1
ATOM 792 C C . LYS A 1 104 ? -3.460 -0.657 41.188 1.00 92.94 104 LYS A C 1
ATOM 794 O O . LYS A 1 104 ? -4.492 -1.284 40.943 1.00 92.94 104 LYS A O 1
ATOM 799 N N . TYR A 1 105 ? -2.763 -0.035 40.247 1.00 93.12 105 TYR A N 1
ATOM 800 C CA . TYR A 1 105 ? -3.068 -0.117 38.829 1.00 93.12 105 TYR A CA 1
ATOM 801 C C . TYR A 1 105 ? -1.781 -0.222 38.014 1.00 93.12 105 TYR A C 1
ATOM 803 O O . TYR A 1 105 ? -0.744 0.343 38.374 1.00 93.12 105 TYR A O 1
ATOM 811 N N . TYR A 1 106 ? -1.854 -0.975 36.922 1.00 92.94 106 TYR A N 1
ATOM 812 C CA . TYR A 1 106 ? -0.690 -1.413 36.161 1.00 92.94 106 TYR A CA 1
ATOM 813 C C . TYR A 1 106 ? -0.902 -1.167 34.670 1.00 92.94 106 TYR A C 1
ATOM 815 O O . TYR A 1 106 ? -2.019 -1.355 34.188 1.00 92.94 106 TYR A O 1
ATOM 823 N N . PRO A 1 107 ? 0.151 -0.847 33.906 1.00 93.38 107 PRO A N 1
ATOM 824 C CA . PRO A 1 107 ? 0.072 -0.866 32.454 1.00 93.38 107 PRO A CA 1
ATOM 825 C C . PRO A 1 107 ? -0.302 -2.269 31.952 1.00 93.38 107 PRO A C 1
ATOM 827 O O . PRO A 1 107 ? 0.326 -3.256 32.337 1.00 93.38 107 PRO A O 1
ATOM 830 N N . PHE A 1 108 ? -1.283 -2.356 31.056 1.00 90.88 108 PHE A N 1
ATOM 831 C CA . PHE A 1 108 ? -1.714 -3.601 30.424 1.00 90.88 108 PHE A CA 1
ATOM 832 C C . PHE A 1 108 ? -1.456 -3.579 28.915 1.00 90.88 108 PHE A C 1
ATOM 834 O O . PHE A 1 108 ? -1.757 -2.612 28.212 1.00 90.88 108 PHE A O 1
ATOM 841 N N . THR A 1 109 ? -0.933 -4.686 28.397 1.00 86.44 109 THR A N 1
ATOM 842 C CA . THR A 1 109 ? -0.755 -4.935 26.962 1.00 86.44 109 THR A CA 1
ATOM 843 C C . THR A 1 109 ? -1.237 -6.338 26.633 1.00 86.44 109 THR A C 1
ATOM 845 O O . THR A 1 109 ? -0.856 -7.292 27.308 1.00 86.44 109 THR A O 1
ATOM 848 N N . LYS A 1 110 ? -2.049 -6.470 25.577 1.00 84.81 110 LYS A N 1
ATOM 849 C CA . LYS A 1 110 ? -2.486 -7.777 25.067 1.00 84.81 110 LYS A CA 1
ATOM 850 C C . LYS A 1 110 ? -1.282 -8.606 24.617 1.00 84.81 110 LYS A C 1
ATOM 852 O O . LYS A 1 110 ? -0.315 -8.062 24.081 1.00 84.81 110 LYS A O 1
ATOM 857 N N . GLU A 1 111 ? -1.374 -9.917 24.802 1.00 82.38 111 GLU A N 1
ATOM 858 C CA . GLU A 1 111 ? -0.338 -10.859 24.387 1.00 82.38 111 GLU A CA 1
ATOM 859 C C . GLU A 1 111 ? -0.031 -10.723 22.884 1.00 82.38 111 GLU A C 1
ATOM 861 O O . GLU A 1 111 ? -0.930 -10.517 22.066 1.00 82.38 111 GLU A O 1
ATOM 866 N N . GLY A 1 112 ? 1.255 -10.747 22.525 1.00 78.56 112 GLY A N 1
ATOM 867 C CA . GLY A 1 112 ? 1.727 -10.559 21.147 1.00 78.56 112 GLY A CA 1
ATOM 868 C C . GLY A 1 112 ? 1.704 -9.115 20.622 1.00 78.56 112 GLY A C 1
ATOM 869 O O . GLY A 1 112 ? 2.245 -8.857 19.546 1.00 78.56 112 GLY A O 1
ATOM 870 N N . ASN A 1 113 ? 1.135 -8.151 21.354 1.00 83.00 113 ASN A N 1
ATOM 871 C CA . ASN A 1 113 ? 1.083 -6.760 20.906 1.00 83.00 113 ASN A CA 1
ATOM 872 C C . ASN A 1 113 ? 2.357 -5.994 21.295 1.00 83.00 113 ASN A C 1
ATOM 874 O O . ASN A 1 113 ? 2.548 -5.613 22.450 1.00 83.00 113 ASN A O 1
ATOM 878 N N . ILE A 1 114 ? 3.226 -5.744 20.315 1.00 83.81 114 ILE A N 1
ATOM 879 C CA . ILE A 1 114 ? 4.462 -4.980 20.500 1.00 83.81 114 ILE A CA 1
ATOM 880 C C . ILE A 1 114 ? 4.200 -3.513 20.123 1.00 83.81 114 ILE A C 1
ATOM 882 O O . ILE A 1 114 ? 3.819 -3.245 18.981 1.00 83.81 114 ILE A O 1
ATOM 886 N N . PRO A 1 115 ? 4.440 -2.540 21.025 1.00 86.81 115 PRO A N 1
ATOM 887 C CA . PRO A 1 115 ? 4.290 -1.126 20.705 1.00 86.81 115 PRO A CA 1
ATOM 888 C C . PRO A 1 115 ? 5.152 -0.710 19.507 1.00 86.81 115 PRO A C 1
ATOM 890 O O . PRO A 1 115 ? 6.343 -1.016 19.440 1.00 86.81 115 PRO A O 1
ATOM 893 N N . LEU A 1 116 ? 4.554 0.042 18.583 1.00 87.88 116 LEU A N 1
ATOM 894 C CA . LEU A 1 116 ? 5.225 0.606 17.414 1.00 87.88 116 LEU A CA 1
ATOM 895 C C . LEU A 1 116 ? 5.148 2.129 17.470 1.00 87.88 116 LEU A C 1
ATOM 897 O O . LEU A 1 116 ? 4.061 2.705 17.522 1.00 87.88 116 LEU A O 1
ATOM 901 N N . TYR A 1 117 ? 6.306 2.787 17.422 1.00 90.88 117 TYR A N 1
ATOM 902 C CA . TYR A 1 117 ? 6.382 4.244 17.385 1.00 90.88 117 TYR A CA 1
ATOM 903 C C . TYR A 1 117 ? 6.901 4.743 16.048 1.00 90.88 117 TYR A C 1
ATOM 905 O O . TYR A 1 117 ? 7.751 4.122 15.406 1.00 90.88 117 TYR A O 1
ATOM 913 N N . VAL A 1 118 ? 6.424 5.926 15.669 1.00 89.31 118 VAL A N 1
ATOM 914 C CA . VAL A 1 118 ? 6.912 6.665 14.507 1.00 89.31 118 VAL A CA 1
ATOM 915 C C . VAL A 1 118 ? 8.431 6.815 14.606 1.00 89.31 118 VAL A C 1
ATOM 917 O O . VAL A 1 118 ? 8.943 7.363 15.575 1.00 89.31 118 VAL A O 1
ATOM 920 N N . HIS A 1 119 ? 9.159 6.329 13.601 1.00 92.50 119 HIS A N 1
ATOM 921 C CA . HIS A 1 119 ? 10.620 6.348 13.613 1.00 92.50 119 HIS A CA 1
ATOM 922 C C . HIS A 1 119 ? 11.167 7.790 13.572 1.00 92.50 119 HIS A C 1
ATOM 924 O O . HIS A 1 119 ? 10.659 8.627 12.816 1.00 92.50 119 HIS A O 1
ATOM 930 N N . LYS A 1 120 ? 12.262 8.079 14.294 1.00 91.06 120 LYS A N 1
ATOM 931 C CA . LYS A 1 120 ? 12.902 9.417 14.364 1.00 91.06 120 LYS A CA 1
ATOM 932 C C . LYS A 1 120 ? 13.299 9.981 12.990 1.00 91.06 120 LYS A C 1
ATOM 934 O O . LYS A 1 120 ? 13.358 11.193 12.794 1.00 91.06 120 LYS A O 1
ATOM 939 N N . LYS A 1 121 ? 13.569 9.107 12.015 1.00 87.94 121 LYS A N 1
ATOM 940 C CA . LYS A 1 121 ? 13.892 9.491 10.625 1.00 87.94 121 LYS A CA 1
ATOM 941 C C . LYS A 1 121 ? 12.666 9.714 9.725 1.00 87.94 121 LYS A C 1
ATOM 943 O O . LYS A 1 121 ? 12.840 10.204 8.614 1.00 87.94 121 LYS A O 1
ATOM 948 N N . SER A 1 122 ? 11.448 9.436 10.184 1.00 86.38 122 SER A N 1
ATOM 949 C CA . SER A 1 122 ? 10.227 9.578 9.374 1.00 86.38 122 SER A CA 1
ATOM 950 C C . SER A 1 122 ? 9.937 11.026 8.955 1.00 86.38 122 SER A C 1
ATOM 952 O O . SER A 1 122 ? 10.462 11.979 9.537 1.00 86.38 122 SER A O 1
ATOM 954 N N . ASN A 1 123 ? 9.093 11.196 7.936 1.00 85.62 123 ASN A N 1
ATOM 955 C CA . ASN A 1 123 ? 8.684 12.497 7.409 1.00 85.62 123 ASN A CA 1
ATOM 956 C C . ASN A 1 123 ? 7.564 13.140 8.256 1.00 85.62 123 ASN A C 1
ATOM 958 O O . ASN A 1 123 ? 6.447 13.337 7.789 1.00 85.62 123 ASN A O 1
ATOM 962 N N . HIS A 1 124 ? 7.865 13.435 9.522 1.00 86.31 124 HIS A N 1
ATOM 963 C CA . HIS A 1 124 ? 6.950 14.092 10.461 1.00 86.31 124 HIS A CA 1
ATOM 964 C C . HIS A 1 124 ? 7.551 15.387 11.015 1.00 86.31 124 HIS A C 1
ATOM 966 O O . HIS A 1 124 ? 8.780 15.520 11.058 1.00 86.31 124 HIS A O 1
ATOM 972 N N . PRO A 1 125 ? 6.712 16.330 11.492 1.00 85.88 125 PRO A N 1
ATOM 973 C CA . PRO A 1 125 ? 7.194 17.574 12.073 1.00 85.88 125 PRO A CA 1
ATOM 974 C C . PRO A 1 125 ? 8.197 17.329 13.217 1.00 85.88 125 PRO A C 1
ATOM 976 O O . PRO A 1 125 ? 7.934 16.498 14.093 1.00 85.88 125 PRO A O 1
ATOM 979 N N . PRO A 1 126 ? 9.312 18.083 13.299 1.00 85.19 126 PRO A N 1
ATOM 980 C CA . PRO A 1 126 ? 10.332 17.871 14.330 1.00 85.19 126 PRO A CA 1
ATOM 981 C C . PRO A 1 126 ? 9.826 18.059 15.764 1.00 85.19 126 PRO A C 1
ATOM 983 O O . PRO A 1 126 ? 10.410 17.522 16.703 1.00 85.19 126 PRO A O 1
ATOM 986 N N . SER A 1 127 ? 8.767 18.848 15.965 1.00 84.19 127 SER A N 1
ATOM 987 C CA . SER A 1 127 ? 8.097 18.984 17.263 1.00 84.19 127 SER A CA 1
ATOM 988 C C . SER A 1 127 ? 7.432 17.678 17.694 1.00 84.19 127 SER A C 1
ATOM 990 O O . SER A 1 127 ? 7.624 17.254 18.827 1.00 84.19 127 SER A O 1
ATOM 992 N N . ILE A 1 128 ? 6.716 17.009 16.786 1.00 85.81 128 ILE A N 1
ATOM 993 C CA . ILE A 1 128 ? 6.083 15.713 17.050 1.00 85.81 128 ILE A CA 1
ATOM 994 C C . ILE A 1 128 ? 7.154 14.676 17.375 1.00 85.81 128 ILE A C 1
ATOM 996 O O . ILE A 1 128 ? 7.090 14.041 18.422 1.00 85.81 128 ILE A O 1
ATOM 1000 N N . LEU A 1 129 ? 8.190 14.577 16.536 1.00 90.00 129 LEU A N 1
ATOM 1001 C CA . LEU A 1 129 ? 9.266 13.608 16.738 1.00 90.00 129 LEU A CA 1
ATOM 1002 C C . LEU A 1 129 ? 9.986 13.798 18.077 1.00 90.00 129 LEU A C 1
ATOM 1004 O O . LEU A 1 129 ? 10.299 12.804 18.723 1.00 90.00 129 LEU A O 1
ATOM 1008 N N . ARG A 1 130 ? 10.225 15.043 18.510 1.00 90.69 130 ARG A N 1
ATOM 1009 C CA . ARG A 1 130 ? 10.842 15.332 19.816 1.00 90.69 130 ARG A CA 1
ATOM 1010 C C . ARG A 1 130 ? 9.943 14.990 21.000 1.00 90.69 130 ARG A C 1
ATOM 1012 O O . ARG A 1 130 ? 10.458 14.551 22.017 1.00 90.69 130 ARG A O 1
ATOM 1019 N N . ASN A 1 131 ? 8.632 15.169 20.862 1.00 90.81 131 ASN A N 1
ATOM 1020 C CA . ASN A 1 131 ? 7.689 14.984 21.964 1.00 90.81 131 ASN A CA 1
ATOM 1021 C C . ASN A 1 131 ? 7.275 13.521 22.178 1.00 90.81 131 ASN A C 1
ATOM 1023 O O . ASN A 1 131 ? 6.740 13.202 23.237 1.00 90.81 131 ASN A O 1
ATOM 1027 N N . ILE A 1 132 ? 7.495 12.633 21.199 1.00 92.88 132 ILE A N 1
ATOM 1028 C CA . ILE A 1 132 ? 7.110 11.214 21.291 1.00 92.88 132 ILE A CA 1
ATOM 1029 C C . ILE A 1 132 ? 7.681 10.542 22.554 1.00 92.88 132 ILE A C 1
ATOM 1031 O O . ILE A 1 132 ? 6.878 10.023 23.332 1.00 92.88 132 ILE A O 1
ATOM 1035 N N . PRO A 1 133 ? 9.003 10.573 22.829 1.00 94.69 133 PRO A N 1
ATOM 1036 C CA . PRO A 1 133 ? 9.555 9.888 23.998 1.00 94.69 133 PRO A CA 1
ATOM 1037 C C . PRO A 1 133 ? 9.007 10.414 25.328 1.00 94.69 133 PRO A C 1
ATOM 1039 O O . PRO A 1 133 ? 8.602 9.627 26.179 1.00 94.69 133 PRO A O 1
ATOM 1042 N N . GLU A 1 134 ? 8.919 11.738 25.484 1.00 92.75 134 GLU A N 1
ATOM 1043 C CA . GLU A 1 134 ? 8.378 12.364 26.698 1.00 92.75 134 GLU A CA 1
ATOM 1044 C C . GLU A 1 134 ? 6.895 12.039 26.899 1.00 92.75 134 GLU A C 1
ATOM 1046 O O . GLU A 1 134 ? 6.466 11.757 28.017 1.00 92.75 134 GLU A O 1
ATOM 1051 N N . SER A 1 135 ? 6.106 12.033 25.820 1.00 90.75 135 SER A N 1
ATOM 1052 C CA . SER A 1 135 ? 4.686 11.685 25.883 1.00 90.75 135 SER A CA 1
ATOM 1053 C C . SER A 1 135 ? 4.475 10.228 26.290 1.00 90.75 135 SER A C 1
ATOM 1055 O O . SER A 1 135 ? 3.544 9.944 27.041 1.00 90.75 135 SER A O 1
ATOM 1057 N N . ILE A 1 136 ? 5.324 9.313 25.812 1.00 92.75 136 ILE A N 1
ATOM 1058 C CA . ILE A 1 136 ? 5.284 7.897 26.199 1.00 92.75 136 ILE A CA 1
ATOM 1059 C C . ILE A 1 136 ? 5.681 7.741 27.665 1.00 92.75 136 ILE A C 1
ATOM 1061 O O . ILE A 1 136 ? 4.979 7.061 28.405 1.00 92.75 136 ILE A O 1
ATOM 1065 N N . ASN A 1 137 ? 6.752 8.408 28.105 1.00 94.38 137 ASN A N 1
ATOM 1066 C CA . ASN A 1 137 ? 7.185 8.369 29.500 1.00 94.38 137 ASN A CA 1
ATOM 1067 C C . ASN A 1 137 ? 6.102 8.873 30.455 1.00 94.38 137 ASN A C 1
ATOM 1069 O O . ASN A 1 137 ? 5.833 8.246 31.481 1.00 94.38 137 ASN A O 1
ATOM 1073 N N . ARG A 1 138 ? 5.481 10.006 30.102 1.00 92.00 138 ARG A N 1
ATOM 1074 C CA . ARG A 1 138 ? 4.380 10.585 30.869 1.00 92.00 138 ARG A CA 1
ATOM 1075 C C . ARG A 1 138 ? 3.207 9.616 30.941 1.00 92.00 138 ARG A C 1
ATOM 1077 O O . ARG A 1 138 ? 2.795 9.294 32.044 1.00 92.00 138 ARG A O 1
ATOM 1084 N N . ARG A 1 139 ? 2.739 9.100 29.800 1.00 91.44 139 ARG A N 1
ATOM 1085 C CA . ARG A 1 139 ? 1.624 8.144 29.766 1.00 91.44 139 ARG A CA 1
ATOM 1086 C C . ARG A 1 139 ? 1.925 6.895 30.593 1.00 91.44 139 ARG A C 1
ATOM 1088 O O . ARG A 1 139 ? 1.091 6.500 31.390 1.00 91.44 139 ARG A O 1
ATOM 1095 N N . LEU A 1 140 ? 3.113 6.304 30.439 1.00 92.88 140 LEU A N 1
ATOM 1096 C CA . LEU A 1 140 ? 3.504 5.109 31.192 1.00 92.88 140 LEU A CA 1
ATOM 1097 C C . LEU A 1 140 ? 3.552 5.379 32.704 1.00 92.88 140 LEU A C 1
ATOM 1099 O O . LEU A 1 140 ? 3.169 4.514 33.483 1.00 92.88 140 LEU A O 1
ATOM 1103 N N . SER A 1 141 ? 3.979 6.578 33.114 1.00 92.62 141 SER A N 1
ATOM 1104 C CA . SER A 1 141 ? 3.932 7.001 34.521 1.00 92.62 141 SER A CA 1
ATOM 1105 C C . SER A 1 141 ? 2.495 7.208 35.013 1.00 92.62 141 SER A C 1
ATOM 1107 O O . SER A 1 141 ? 2.174 6.764 36.107 1.00 92.62 141 SER A O 1
ATOM 1109 N N . GLU A 1 142 ? 1.624 7.831 34.210 1.00 90.06 142 GLU A N 1
ATOM 1110 C CA . GLU A 1 142 ? 0.209 8.077 34.545 1.00 90.06 142 GLU A CA 1
ATOM 1111 C C . GLU A 1 142 ? -0.577 6.775 34.748 1.00 90.06 142 GLU A C 1
ATOM 1113 O O . GLU A 1 142 ? -1.419 6.713 35.639 1.00 90.06 142 GLU A O 1
ATOM 1118 N N . ILE A 1 143 ? -0.272 5.730 33.969 1.00 91.56 143 ILE A N 1
ATOM 1119 C CA . ILE A 1 143 ? -0.923 4.410 34.056 1.00 91.56 143 ILE A CA 1
ATOM 1120 C C . ILE A 1 143 ? -0.172 3.399 34.945 1.00 91.56 143 ILE A C 1
ATOM 1122 O O . ILE A 1 143 ? -0.514 2.219 34.953 1.00 91.56 143 ILE A O 1
ATOM 1126 N N . SER A 1 144 ? 0.833 3.845 35.707 1.00 93.44 144 SER A N 1
ATOM 1127 C CA . SER A 1 144 ? 1.513 3.036 36.730 1.00 93.44 144 SER A CA 1
ATOM 1128 C C . SER A 1 144 ? 1.245 3.601 38.126 1.00 93.44 144 SER A C 1
ATOM 1130 O O . SER A 1 144 ? 1.491 4.784 38.363 1.00 93.44 144 SER A O 1
ATOM 1132 N N . SER A 1 145 ? 0.795 2.773 39.073 1.00 92.31 145 SER A N 1
ATOM 1133 C CA . SER A 1 145 ? 0.520 3.240 40.442 1.00 92.31 145 SER A CA 1
ATOM 1134 C C . SER A 1 145 ? 1.772 3.641 41.218 1.00 92.31 145 SER A C 1
ATOM 1136 O O . SER A 1 145 ? 1.729 4.539 42.056 1.00 92.31 145 SER A O 1
ATOM 1138 N N . ASP A 1 146 ? 2.896 2.978 40.953 1.00 92.44 146 ASP A N 1
ATOM 1139 C CA . ASP A 1 146 ? 4.173 3.219 41.615 1.00 92.44 146 ASP A CA 1
ATOM 1140 C C . ASP A 1 146 ? 5.360 2.886 40.692 1.00 92.44 146 ASP A C 1
ATOM 1142 O O . ASP A 1 146 ? 5.201 2.496 39.530 1.00 92.44 146 ASP A O 1
ATOM 1146 N N . ARG A 1 147 ? 6.576 3.067 41.223 1.00 93.94 147 ARG A N 1
ATOM 1147 C CA . ARG A 1 147 ? 7.822 2.811 40.493 1.00 93.94 147 ARG A CA 1
ATOM 1148 C C . ARG A 1 147 ? 7.987 1.343 40.104 1.00 93.94 147 ARG A C 1
ATOM 1150 O O . ARG A 1 147 ? 8.485 1.077 39.019 1.00 93.94 147 ARG A O 1
ATOM 1157 N N . GLU A 1 148 ? 7.577 0.415 40.959 1.00 93.69 148 GLU A N 1
ATOM 1158 C CA . GLU A 1 148 ? 7.715 -1.019 40.702 1.00 93.69 148 GLU A CA 1
ATOM 1159 C C . GLU A 1 148 ? 6.847 -1.433 39.505 1.00 93.69 148 GLU A C 1
ATOM 1161 O O . GLU A 1 148 ? 7.325 -2.079 38.570 1.00 93.69 148 GLU A O 1
ATOM 1166 N N . CYS A 1 149 ? 5.602 -0.949 39.469 1.00 92.62 149 CYS A N 1
ATOM 1167 C CA . CYS A 1 149 ? 4.687 -1.150 38.347 1.00 92.62 149 CYS A CA 1
ATOM 1168 C C . CYS A 1 149 ? 5.267 -0.577 37.047 1.00 92.62 149 CYS A C 1
ATOM 1170 O O . CYS A 1 149 ? 5.278 -1.256 36.017 1.00 92.62 149 CYS A O 1
ATOM 1172 N N . PHE A 1 150 ? 5.815 0.639 37.104 1.00 94.94 150 PHE A N 1
ATOM 1173 C CA . PHE A 1 150 ? 6.462 1.273 35.958 1.00 94.94 150 PHE A CA 1
ATOM 1174 C C . PHE A 1 150 ? 7.658 0.465 35.444 1.00 94.94 150 PHE A C 1
ATOM 1176 O O . PHE A 1 150 ? 7.756 0.198 34.245 1.00 94.94 150 PHE A O 1
ATOM 1183 N N . ASP A 1 151 ? 8.563 0.068 36.339 1.00 95.12 151 ASP A N 1
ATOM 1184 C CA . ASP A 1 151 ? 9.792 -0.638 35.980 1.00 95.12 151 ASP A CA 1
ATOM 1185 C C . ASP A 1 151 ? 9.504 -2.039 35.423 1.00 95.12 151 ASP A C 1
ATOM 1187 O O . ASP A 1 151 ? 10.221 -2.486 34.527 1.00 95.12 151 ASP A O 1
ATOM 1191 N N . SER A 1 152 ? 8.416 -2.687 35.856 1.00 93.50 152 SER A N 1
ATOM 1192 C CA . SER A 1 152 ? 7.966 -3.967 35.290 1.00 93.50 152 SER A CA 1
ATOM 1193 C C . SER A 1 152 ? 7.516 -3.852 33.824 1.00 93.50 152 SER A C 1
ATOM 1195 O O . SER A 1 152 ? 7.845 -4.707 33.003 1.00 93.50 152 SER A O 1
ATOM 1197 N N . ALA A 1 153 ? 6.819 -2.769 33.462 1.00 92.69 153 ALA A N 1
ATOM 1198 C CA . ALA A 1 153 ? 6.306 -2.551 32.108 1.00 92.69 153 ALA A CA 1
ATOM 1199 C C . ALA A 1 153 ? 7.339 -1.895 31.176 1.00 92.69 153 ALA A C 1
ATOM 1201 O O . ALA A 1 153 ? 7.317 -2.097 29.958 1.00 92.69 153 ALA A O 1
ATOM 1202 N N . LYS A 1 154 ? 8.271 -1.118 31.738 1.00 94.69 154 LYS A N 1
ATOM 1203 C CA . LYS A 1 154 ? 9.292 -0.335 31.028 1.00 94.69 154 LYS A CA 1
ATOM 1204 C C . LYS A 1 154 ? 10.032 -1.073 29.901 1.00 94.69 154 LYS A C 1
ATOM 1206 O O . LYS A 1 154 ? 10.218 -0.429 28.863 1.00 94.69 154 LYS A O 1
ATOM 1211 N N . PRO A 1 155 ? 10.472 -2.344 30.028 1.00 95.06 155 PRO A N 1
ATOM 1212 C CA . PRO A 1 155 ? 11.323 -2.983 29.022 1.00 95.06 155 PRO A CA 1
ATOM 1213 C C . PRO A 1 155 ? 10.723 -2.961 27.613 1.00 95.06 155 PRO A C 1
ATOM 1215 O O . PRO A 1 155 ? 11.399 -2.571 26.663 1.00 95.06 155 PRO A O 1
ATOM 1218 N N . ILE A 1 156 ? 9.432 -3.275 27.482 1.00 93.25 156 ILE A N 1
ATOM 1219 C CA . ILE A 1 156 ? 8.746 -3.348 26.183 1.00 93.25 156 ILE A CA 1
ATOM 1220 C C . ILE A 1 156 ? 8.698 -1.965 25.513 1.00 93.25 156 ILE A C 1
ATOM 1222 O O . ILE A 1 156 ? 9.021 -1.816 24.333 1.00 93.25 156 ILE A O 1
ATOM 1226 N N . TYR A 1 157 ? 8.349 -0.927 26.277 1.00 94.00 157 TYR A N 1
ATOM 1227 C CA . TYR A 1 157 ? 8.276 0.453 25.787 1.00 94.00 157 TYR A CA 1
ATOM 1228 C C . TYR A 1 157 ? 9.664 1.015 25.455 1.00 94.00 157 TYR A C 1
ATOM 1230 O O . TYR A 1 157 ? 9.829 1.733 24.465 1.00 94.00 157 TYR A O 1
ATOM 1238 N N . GLN A 1 158 ? 10.669 0.672 26.264 1.00 96.00 158 GLN A N 1
ATOM 1239 C CA . GLN A 1 158 ? 12.050 1.101 26.079 1.00 96.00 158 GLN A CA 1
ATOM 1240 C C . GLN A 1 158 ? 12.664 0.492 24.815 1.00 96.00 158 GLN A C 1
ATOM 1242 O O . GLN A 1 158 ? 13.317 1.211 24.054 1.00 96.00 158 GLN A O 1
ATOM 1247 N N . GLU A 1 159 ? 12.437 -0.799 24.569 1.00 94.94 159 GLU A N 1
ATOM 1248 C CA . GLU A 1 159 ? 12.891 -1.481 23.355 1.00 94.94 159 GLU A CA 1
ATOM 1249 C C . GLU A 1 159 ? 12.179 -0.951 22.108 1.00 94.94 159 GLU A C 1
ATOM 1251 O O . GLU A 1 159 ? 12.830 -0.682 21.097 1.00 94.94 159 GLU A O 1
ATOM 1256 N N . ALA A 1 160 ? 10.870 -0.693 22.182 1.00 94.00 160 ALA A N 1
ATOM 1257 C CA . ALA A 1 160 ? 10.135 -0.055 21.092 1.00 94.00 160 ALA A CA 1
ATOM 1258 C C . ALA A 1 160 ? 10.691 1.345 20.753 1.00 94.00 160 ALA A C 1
ATOM 1260 O O . ALA A 1 160 ? 10.902 1.662 19.583 1.00 94.00 160 ALA A O 1
ATOM 1261 N N . LEU A 1 161 ? 11.017 2.170 21.757 1.00 95.19 161 LEU A N 1
ATOM 1262 C CA . LEU A 1 161 ? 11.653 3.479 21.542 1.00 95.19 161 LEU A CA 1
ATOM 1263 C C . LEU A 1 161 ? 13.037 3.368 20.890 1.00 95.19 161 LEU A C 1
ATOM 1265 O O . LEU A 1 161 ? 13.338 4.132 19.966 1.00 95.19 161 LEU A O 1
ATOM 1269 N N . LYS A 1 162 ? 13.863 2.412 21.340 1.00 95.25 162 LYS A N 1
ATOM 1270 C CA . LYS A 1 162 ? 15.184 2.146 20.750 1.00 95.25 162 LYS A CA 1
ATOM 1271 C C . LYS A 1 162 ? 15.059 1.714 19.290 1.00 95.25 162 LYS A C 1
ATOM 1273 O O . LYS A 1 162 ? 15.734 2.291 18.438 1.00 95.25 162 LYS A O 1
ATOM 1278 N N . LYS A 1 163 ? 14.157 0.772 18.986 1.00 94.31 163 LYS A N 1
ATOM 1279 C CA . LYS A 1 163 ? 13.861 0.324 17.610 1.00 94.31 163 LYS A CA 1
ATOM 1280 C C . LYS A 1 163 ? 13.379 1.473 16.720 1.00 94.31 163 LYS A C 1
ATOM 1282 O O . LYS A 1 163 ? 13.738 1.529 15.549 1.00 94.31 163 LYS A O 1
ATOM 1287 N N . SER A 1 164 ? 12.641 2.432 17.277 1.00 93.75 164 SER A N 1
ATOM 1288 C CA . SER A 1 164 ? 12.214 3.650 16.572 1.00 93.75 164 SER A CA 1
ATOM 1289 C C . SER A 1 164 ? 13.298 4.743 16.473 1.00 93.75 164 SER A C 1
ATOM 1291 O O . SER A 1 164 ? 13.034 5.825 15.937 1.00 93.75 164 SER A O 1
ATOM 1293 N N . GLY A 1 165 ? 14.525 4.483 16.940 1.00 94.25 165 GLY A N 1
ATOM 1294 C CA . GLY A 1 165 ? 15.690 5.358 16.776 1.00 94.25 165 GLY A CA 1
ATOM 1295 C C . GLY A 1 165 ? 15.807 6.486 17.807 1.00 94.25 165 GLY A C 1
ATOM 1296 O O . GLY A 1 165 ? 16.479 7.490 17.540 1.00 94.25 165 GLY A O 1
ATOM 1297 N N . TYR A 1 166 ? 15.147 6.365 18.962 1.00 95.38 166 TYR A N 1
ATOM 1298 C CA . TYR A 1 166 ? 15.189 7.366 20.029 1.00 95.38 166 TYR A CA 1
ATOM 1299 C C . TYR A 1 166 ? 16.202 7.023 21.122 1.00 95.38 166 TYR A C 1
ATOM 1301 O O . TYR A 1 166 ? 16.187 5.941 21.699 1.00 95.38 166 TYR A O 1
ATOM 1309 N N . SER A 1 167 ? 17.040 8.003 21.460 1.00 92.56 167 SER A N 1
ATOM 1310 C CA . SER A 1 167 ? 17.950 7.981 22.606 1.00 92.56 167 SER A CA 1
ATOM 1311 C C . SER A 1 167 ? 17.268 8.641 23.810 1.00 92.56 167 SER A C 1
ATOM 1313 O O . SER A 1 167 ? 17.551 9.793 24.136 1.00 92.56 167 SER A O 1
ATOM 1315 N N . TYR A 1 168 ? 16.298 7.952 24.409 1.00 94.88 168 TYR A N 1
ATOM 1316 C CA . TYR A 1 168 ? 15.581 8.417 25.599 1.00 94.88 168 TYR A CA 1
ATOM 1317 C C . TYR A 1 168 ? 15.435 7.263 26.588 1.00 94.88 168 TYR A C 1
ATOM 1319 O O . TYR A 1 168 ? 15.029 6.169 26.193 1.00 94.88 168 TYR A O 1
ATOM 1327 N N . THR A 1 169 ? 15.744 7.514 27.858 1.00 96.06 169 THR A N 1
ATOM 1328 C CA . THR A 1 169 ? 15.626 6.521 28.930 1.00 96.06 169 THR A CA 1
ATOM 1329 C C . THR A 1 169 ? 14.372 6.798 29.740 1.00 96.06 169 THR A C 1
ATOM 1331 O O . THR A 1 169 ? 14.250 7.860 30.346 1.00 96.06 169 THR A O 1
ATOM 1334 N N . LEU A 1 170 ? 13.455 5.832 29.760 1.00 95.88 170 LEU A N 1
ATOM 1335 C CA . LEU A 1 170 ? 12.206 5.944 30.504 1.00 95.88 170 LEU A CA 1
ATOM 1336 C C . LEU A 1 170 ? 12.465 5.947 32.021 1.00 95.88 170 LEU A C 1
ATOM 1338 O O . LEU A 1 170 ? 13.230 5.120 32.531 1.00 95.88 170 LEU A O 1
ATOM 1342 N N . SER A 1 171 ? 11.819 6.856 32.748 1.00 94.62 171 SER A N 1
ATOM 1343 C CA . SER A 1 171 ? 11.910 6.998 34.202 1.00 94.62 171 SER A CA 1
ATOM 1344 C C . SER A 1 171 ? 10.557 7.344 34.825 1.00 94.62 171 SER A C 1
ATOM 1346 O O . SER A 1 171 ? 9.772 8.122 34.278 1.00 94.62 171 SER A O 1
ATOM 1348 N N . PHE A 1 172 ? 10.288 6.756 35.992 1.00 93.12 172 PHE A N 1
ATOM 1349 C CA . PHE A 1 172 ? 9.043 6.984 36.714 1.00 93.12 172 PHE A CA 1
ATOM 1350 C C . PHE A 1 172 ? 8.984 8.408 37.273 1.00 93.12 172 PHE A C 1
ATOM 1352 O O . PHE A 1 172 ? 9.877 8.822 38.022 1.00 93.12 172 PHE A O 1
ATOM 1359 N N . ASN A 1 173 ? 7.912 9.135 36.953 1.00 86.50 173 ASN A N 1
ATOM 1360 C CA . ASN A 1 173 ? 7.678 10.486 37.449 1.00 86.50 173 ASN A CA 1
ATOM 1361 C C . ASN A 1 173 ? 6.413 10.551 38.316 1.00 86.50 173 ASN A C 1
ATOM 1363 O O . ASN A 1 173 ? 5.308 10.643 37.799 1.00 86.50 173 ASN A O 1
ATOM 1367 N N . ALA A 1 174 ? 6.578 10.598 39.640 1.00 71.12 174 ALA A N 1
ATOM 1368 C CA . ALA A 1 174 ? 5.458 10.688 40.582 1.00 71.12 174 ALA A CA 1
ATOM 1369 C C . ALA A 1 174 ? 4.669 12.014 40.495 1.00 71.12 174 ALA A C 1
ATOM 1371 O O . ALA A 1 174 ? 3.534 12.095 40.964 1.00 71.12 174 ALA A O 1
ATOM 1372 N N . ALA A 1 175 ? 5.243 13.067 39.899 1.00 65.25 175 ALA A N 1
ATOM 1373 C CA . ALA A 1 175 ? 4.594 14.373 39.795 1.00 65.25 175 ALA A CA 1
ATOM 1374 C C . ALA A 1 175 ? 3.515 14.440 38.698 1.00 65.25 175 ALA A C 1
ATOM 1376 O O . ALA A 1 175 ? 2.741 15.397 38.690 1.00 65.25 175 ALA A O 1
ATOM 1377 N N . SER A 1 176 ? 3.428 13.455 37.791 1.00 59.38 176 SER A N 1
ATOM 1378 C CA . SER A 1 176 ? 2.374 13.416 36.762 1.00 59.38 176 SER A CA 1
ATOM 1379 C C . SER A 1 176 ? 0.977 13.178 37.337 1.00 59.38 176 SER A C 1
ATOM 1381 O O . SER A 1 176 ? 0.001 13.590 36.721 1.00 59.38 176 SER A O 1
ATOM 1383 N N . ASN A 1 177 ? 0.877 12.587 38.532 1.00 54.56 177 ASN A N 1
ATOM 1384 C CA . ASN A 1 177 ? -0.399 12.237 39.168 1.00 54.56 177 ASN A CA 1
ATOM 1385 C C . ASN A 1 177 ? -0.983 13.380 40.023 1.00 54.56 177 ASN A C 1
ATOM 1387 O O . ASN A 1 177 ? -1.994 13.202 40.699 1.00 54.56 177 ASN A O 1
ATOM 1391 N N . GLN A 1 178 ? -0.357 14.564 40.026 1.00 59.16 178 GLN A N 1
ATOM 1392 C CA . GLN A 1 178 ? -0.877 15.726 40.748 1.00 59.16 178 GLN A CA 1
ATOM 1393 C C . GLN A 1 178 ? -1.956 16.443 39.933 1.00 59.16 178 GLN A C 1
ATOM 1395 O O . GLN A 1 178 ? -1.772 16.732 38.749 1.00 59.16 178 GLN A O 1
ATOM 1400 N N . ALA A 1 179 ? -3.063 16.796 40.593 1.00 57.06 179 ALA A N 1
ATOM 1401 C CA . ALA A 1 179 ? -4.135 17.573 39.983 1.00 57.06 179 ALA A CA 1
ATOM 1402 C C . ALA A 1 179 ? -3.581 18.876 39.361 1.00 57.06 179 ALA A C 1
ATOM 1404 O O . ALA A 1 179 ? -2.792 19.583 40.003 1.00 57.06 179 ALA A O 1
ATOM 1405 N N . PRO A 1 180 ? -3.971 19.221 38.119 1.00 59.81 180 PRO A N 1
ATOM 1406 C CA . PRO A 1 180 ? -3.452 20.402 37.447 1.00 59.81 180 PRO A CA 1
ATOM 1407 C C . PRO A 1 180 ? -3.772 21.661 38.258 1.00 59.81 180 PRO A C 1
ATOM 1409 O O . PRO A 1 180 ? -4.928 21.952 38.561 1.00 59.81 180 PRO A O 1
ATOM 1412 N N . ARG A 1 181 ? -2.734 22.438 38.595 1.00 66.75 181 ARG A N 1
ATOM 1413 C CA . ARG A 1 181 ? -2.906 23.720 39.291 1.00 66.75 181 ARG A CA 1
ATOM 1414 C C . ARG A 1 181 ? -3.802 24.647 38.455 1.00 66.75 181 ARG A C 1
ATOM 1416 O O . ARG A 1 181 ? -3.595 24.740 37.239 1.00 66.75 181 ARG A O 1
ATOM 1423 N N . PRO A 1 182 ? -4.752 25.372 39.075 1.00 59.50 182 PRO A N 1
ATOM 1424 C CA . PRO A 1 182 ? -5.643 26.269 38.353 1.00 59.50 182 PRO A CA 1
ATOM 1425 C C . PRO A 1 182 ? -4.826 27.308 37.578 1.00 59.50 182 PRO A C 1
ATOM 1427 O O . PRO A 1 182 ? -4.002 28.042 38.132 1.00 59.50 182 PRO A O 1
ATOM 1430 N N . ARG A 1 183 ? -5.024 27.343 36.256 1.00 62.47 183 ARG A N 1
ATOM 1431 C CA . ARG A 1 183 ? -4.323 28.274 35.368 1.00 62.47 183 ARG A CA 1
ATOM 1432 C C . ARG A 1 183 ? -4.777 29.703 35.676 1.00 62.47 183 ARG A C 1
ATOM 1434 O O . ARG A 1 183 ? -5.907 30.068 35.385 1.00 62.47 183 ARG A O 1
ATOM 1441 N N . ARG A 1 184 ? -3.861 30.534 36.188 1.00 61.38 184 ARG A N 1
ATOM 1442 C CA . ARG A 1 184 ? -4.072 31.978 36.433 1.00 61.38 184 ARG A CA 1
ATOM 1443 C C . ARG A 1 184 ? -4.101 32.845 35.164 1.00 61.38 184 ARG A C 1
ATOM 1445 O O . ARG A 1 184 ? -4.379 34.035 35.249 1.00 61.38 184 ARG A O 1
ATOM 1452 N N . ASN A 1 185 ? -3.815 32.279 33.989 1.00 62.69 185 ASN A N 1
ATOM 1453 C CA . ASN A 1 185 ? -3.701 33.050 32.752 1.00 62.69 185 ASN A CA 1
ATOM 1454 C C . ASN A 1 185 ? -5.003 33.047 31.947 1.00 62.69 185 ASN A C 1
ATOM 1456 O O . ASN A 1 185 ? -5.550 31.991 31.630 1.00 62.69 185 ASN A O 1
ATOM 1460 N N . ARG A 1 186 ? -5.435 34.246 31.541 1.00 65.06 186 ARG A N 1
ATOM 1461 C CA . ARG A 1 186 ? -6.545 34.465 30.607 1.00 65.06 186 ARG A CA 1
ATOM 1462 C C . ARG A 1 186 ? -6.302 33.685 29.311 1.00 65.06 186 ARG A C 1
ATOM 1464 O O . ARG A 1 186 ? -5.280 33.893 28.651 1.00 65.06 186 ARG A O 1
ATOM 1471 N N . GLN A 1 187 ? -7.236 32.808 28.937 1.00 66.88 187 GLN A N 1
ATOM 1472 C CA . GLN A 1 187 ? -7.188 32.131 27.643 1.00 66.88 187 GLN A CA 1
ATOM 1473 C C . GLN A 1 187 ? -7.320 33.169 26.525 1.00 66.88 187 GLN A C 1
ATOM 1475 O O . GLN A 1 187 ? -8.210 34.020 26.540 1.00 66.88 187 GLN A O 1
ATOM 1480 N N . ARG A 1 188 ? -6.384 33.129 25.577 1.00 74.62 188 ARG A N 1
ATOM 1481 C CA . ARG A 1 188 ? -6.437 33.938 24.358 1.00 74.62 188 ARG A CA 1
ATOM 1482 C C . ARG A 1 188 ? -7.101 33.106 23.270 1.00 74.62 188 ARG A C 1
ATOM 1484 O O . ARG A 1 188 ? -6.793 31.924 23.149 1.00 74.62 188 ARG A O 1
ATOM 1491 N N . ASN A 1 189 ? -7.942 33.733 22.455 1.00 82.31 189 ASN A N 1
ATOM 1492 C CA . ASN A 1 189 ? -8.476 33.096 21.255 1.00 82.31 189 ASN A CA 1
ATOM 1493 C C . ASN A 1 189 ? -7.340 32.961 20.236 1.00 82.31 189 ASN A C 1
ATOM 1495 O O . ASN A 1 189 ? -6.880 33.955 19.674 1.00 82.31 189 ASN A O 1
ATOM 1499 N N . ILE A 1 190 ? -6.849 31.735 20.062 1.00 88.56 190 ILE A N 1
ATOM 1500 C CA . ILE A 1 190 ? -5.776 31.417 19.122 1.00 88.56 190 ILE A CA 1
ATOM 1501 C C . ILE A 1 190 ? -6.388 30.881 17.833 1.00 88.56 190 ILE A C 1
ATOM 1503 O O . ILE A 1 190 ? -7.123 29.898 17.859 1.00 88.56 190 ILE A O 1
ATOM 1507 N N . THR A 1 191 ? -6.031 31.487 16.704 1.00 87.94 191 THR A N 1
ATOM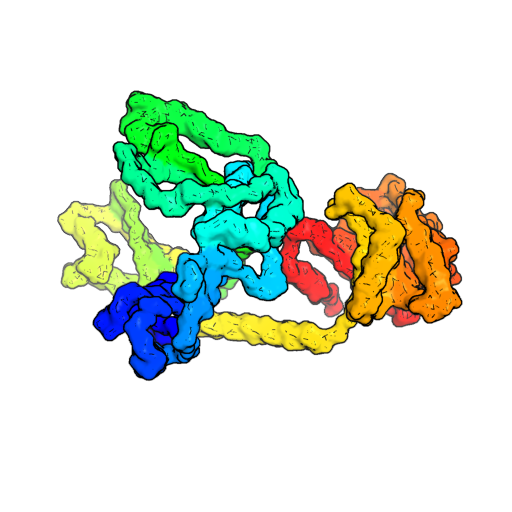 1508 C CA . THR A 1 191 ? -6.270 30.900 15.383 1.00 87.94 191 THR A CA 1
ATOM 1509 C C . THR A 1 191 ? -5.010 30.166 14.945 1.00 87.94 191 THR A C 1
ATOM 1511 O O . THR A 1 191 ? -3.907 30.720 14.973 1.00 87.94 191 THR A O 1
ATOM 1514 N N . TRP A 1 192 ? -5.171 28.905 14.558 1.00 87.00 192 TRP A N 1
ATOM 1515 C CA . TRP A 1 192 ? -4.070 28.047 14.139 1.00 87.00 192 TRP A CA 1
ATOM 1516 C C . TRP A 1 192 ? -3.992 27.980 12.617 1.00 87.00 192 TRP A C 1
ATOM 1518 O O . TRP A 1 192 ? -4.954 27.602 11.953 1.00 87.00 192 TRP A O 1
ATOM 1528 N N . PHE A 1 193 ? -2.834 28.328 12.068 1.00 87.25 193 PHE A N 1
ATOM 1529 C CA . PHE A 1 193 ? -2.477 28.008 10.697 1.00 87.25 193 PHE A CA 1
ATOM 1530 C C . PHE A 1 193 ? -1.833 26.622 10.671 1.00 87.25 193 PHE A C 1
ATOM 1532 O O . PHE A 1 193 ? -0.789 26.415 11.294 1.00 87.25 193 PHE A O 1
ATOM 1539 N N . ASN A 1 194 ? -2.469 25.692 9.954 1.00 85.44 194 ASN A N 1
ATOM 1540 C CA . ASN A 1 194 ? -2.092 24.282 9.932 1.00 85.44 194 ASN A CA 1
ATOM 1541 C C . ASN A 1 194 ? -1.608 23.813 8.549 1.00 85.44 194 ASN A C 1
ATOM 1543 O O . ASN A 1 194 ? -2.309 23.032 7.902 1.00 85.44 194 ASN A O 1
ATOM 1547 N N . PRO A 1 195 ? -0.446 24.281 8.050 1.00 84.62 195 PRO A N 1
ATOM 1548 C CA . PRO A 1 195 ? 0.069 23.822 6.767 1.00 84.62 195 PRO A CA 1
ATOM 1549 C C . PRO A 1 195 ? 0.476 22.339 6.816 1.00 84.62 195 PRO A C 1
ATOM 1551 O O . PRO A 1 195 ? 0.867 21.838 7.879 1.00 84.62 195 PRO A O 1
ATOM 1554 N N . PRO A 1 196 ? 0.431 21.628 5.674 1.00 79.12 196 PRO A N 1
ATOM 1555 C CA . PRO A 1 196 ? 0.996 20.289 5.575 1.00 79.12 196 PRO A CA 1
ATOM 1556 C C . PRO A 1 196 ? 2.513 20.330 5.797 1.00 79.12 196 PRO A C 1
ATOM 1558 O O . PRO A 1 196 ? 3.189 21.277 5.389 1.00 79.12 196 PRO A O 1
ATOM 1561 N N . TYR A 1 197 ? 3.052 19.295 6.439 1.00 81.75 197 TYR A N 1
ATOM 1562 C CA . TYR A 1 197 ? 4.494 19.126 6.611 1.00 81.75 197 TYR A CA 1
ATOM 1563 C C . TYR A 1 197 ? 5.078 18.124 5.624 1.00 81.75 197 TYR A C 1
ATOM 1565 O O . TYR A 1 197 ? 4.524 17.045 5.424 1.00 81.75 197 TYR A O 1
ATOM 1573 N N . SER A 1 198 ? 6.243 18.460 5.071 1.00 82.12 198 SER A N 1
ATOM 1574 C CA . SER A 1 198 ? 7.108 17.516 4.375 1.00 82.12 198 SER A CA 1
ATOM 1575 C C . SER A 1 198 ? 8.567 17.944 4.505 1.00 82.12 198 SER A C 1
ATOM 1577 O O . SER A 1 198 ? 8.894 19.114 4.322 1.00 82.12 198 SER A O 1
ATOM 1579 N N . LYS A 1 199 ? 9.451 16.981 4.774 1.00 80.81 199 LYS A N 1
ATOM 1580 C CA . LYS A 1 199 ? 10.911 17.127 4.767 1.00 80.81 199 LYS A CA 1
ATOM 1581 C C . LYS A 1 199 ? 11.461 17.551 3.407 1.00 80.81 199 LYS A C 1
ATOM 1583 O O . LYS A 1 199 ? 12.540 18.121 3.369 1.00 80.81 199 LYS A O 1
ATOM 1588 N N . ASN A 1 200 ? 10.718 17.303 2.329 1.00 82.12 200 ASN A N 1
ATOM 1589 C CA . ASN A 1 200 ? 11.114 17.678 0.970 1.00 82.12 200 ASN A CA 1
ATOM 1590 C C . ASN A 1 200 ? 10.866 19.168 0.683 1.00 82.12 200 ASN A C 1
ATOM 1592 O O . ASN A 1 200 ? 11.286 19.671 -0.351 1.00 82.12 200 ASN A O 1
ATOM 1596 N N . VAL A 1 201 ? 10.145 19.876 1.559 1.00 80.94 201 VAL A N 1
ATOM 1597 C CA . VAL A 1 201 ? 9.902 21.311 1.397 1.00 80.94 201 VAL A CA 1
ATOM 1598 C C . VAL A 1 201 ? 11.081 22.071 1.995 1.00 80.94 201 VAL A C 1
ATOM 1600 O O . VAL A 1 201 ? 11.199 22.195 3.212 1.00 80.94 201 VAL A O 1
ATOM 1603 N N . GLU A 1 202 ? 11.934 22.616 1.129 1.00 84.25 202 GLU A N 1
ATOM 1604 C CA . GLU A 1 202 ? 13.073 23.455 1.534 1.00 84.25 202 GLU A CA 1
ATOM 1605 C C . GLU A 1 202 ? 12.626 24.798 2.130 1.00 84.25 202 GLU A C 1
ATOM 1607 O O . GLU A 1 202 ? 13.279 25.369 3.007 1.00 84.25 202 GLU A O 1
ATOM 1612 N N . THR A 1 203 ? 11.479 25.312 1.676 1.00 85.69 203 THR A N 1
ATOM 1613 C CA . THR A 1 203 ? 10.949 26.591 2.151 1.00 85.69 203 THR A CA 1
ATOM 1614 C C . THR A 1 203 ? 10.529 26.486 3.614 1.00 85.69 203 THR A C 1
ATOM 1616 O O . THR A 1 203 ? 9.656 25.699 3.979 1.00 85.69 203 THR A O 1
ATOM 1619 N N . ASN A 1 204 ? 11.068 27.357 4.468 1.00 87.00 204 ASN A N 1
ATOM 1620 C CA . ASN A 1 204 ? 10.616 27.468 5.852 1.00 87.00 204 ASN A CA 1
ATOM 1621 C C . ASN A 1 204 ? 9.262 28.200 5.924 1.00 87.00 204 ASN A C 1
ATOM 1623 O O . ASN A 1 204 ? 9.188 29.382 6.271 1.00 87.00 204 ASN A O 1
ATOM 1627 N N . VAL A 1 205 ? 8.186 27.477 5.598 1.00 87.81 205 VAL A N 1
ATOM 1628 C CA . VAL A 1 205 ? 6.804 27.983 5.529 1.00 87.81 205 VAL A CA 1
ATOM 1629 C C . VAL A 1 205 ? 6.412 28.715 6.811 1.00 87.81 205 VAL A C 1
ATOM 1631 O O . VAL A 1 205 ? 5.821 29.791 6.748 1.00 87.81 205 VAL A O 1
ATOM 1634 N N . GLY A 1 206 ? 6.791 28.184 7.978 1.00 88.06 206 GLY A N 1
ATOM 1635 C CA . GLY A 1 206 ? 6.508 28.825 9.261 1.00 88.06 206 GLY A CA 1
ATOM 1636 C C . GLY A 1 206 ? 7.168 30.194 9.418 1.00 88.06 206 GLY A C 1
ATOM 1637 O O . GLY A 1 206 ? 6.510 31.145 9.843 1.00 88.06 206 GLY A O 1
ATOM 1638 N N . LYS A 1 207 ? 8.439 30.326 9.022 1.00 90.06 207 LYS A N 1
ATOM 1639 C CA . LYS A 1 207 ? 9.146 31.615 9.025 1.00 90.06 207 LYS A CA 1
ATOM 1640 C C . LYS A 1 207 ? 8.498 32.600 8.052 1.00 90.06 207 LYS A C 1
ATOM 1642 O O . LYS A 1 207 ? 8.260 33.743 8.434 1.00 90.06 207 LYS A O 1
ATOM 1647 N N . CYS A 1 208 ? 8.176 32.160 6.836 1.00 92.25 208 CYS A N 1
ATOM 1648 C CA . CYS A 1 208 ? 7.509 32.992 5.832 1.00 92.25 208 CYS A CA 1
ATOM 1649 C C . CYS A 1 208 ? 6.140 33.483 6.322 1.00 92.25 208 CYS A C 1
ATOM 1651 O O . CYS A 1 208 ? 5.856 34.676 6.255 1.00 92.25 208 CYS A O 1
ATOM 1653 N N . PHE A 1 209 ? 5.325 32.593 6.888 1.00 92.81 209 PHE A N 1
ATOM 1654 C CA . PHE A 1 209 ? 4.023 32.935 7.458 1.00 92.81 209 PHE A CA 1
ATOM 1655 C C . PHE A 1 209 ? 4.137 33.985 8.571 1.00 92.81 209 PHE A C 1
ATOM 1657 O O . PHE A 1 209 ? 3.451 35.005 8.539 1.00 92.81 209 PHE A O 1
ATOM 1664 N N . LEU A 1 210 ? 5.047 33.782 9.528 1.00 91.94 210 LEU A N 1
ATOM 1665 C CA . LEU A 1 210 ? 5.261 34.740 10.616 1.00 91.94 210 LEU A CA 1
ATOM 1666 C C . LEU A 1 210 ? 5.825 36.081 10.124 1.00 91.94 210 LEU A C 1
ATOM 1668 O O . LEU A 1 210 ? 5.546 37.107 10.740 1.00 91.94 210 LEU A O 1
ATOM 1672 N N . ALA A 1 211 ? 6.607 36.090 9.042 1.00 93.88 211 ALA A N 1
ATOM 1673 C CA . ALA A 1 211 ? 7.095 37.318 8.418 1.00 93.88 211 ALA A CA 1
ATOM 1674 C C . ALA A 1 211 ? 5.968 38.088 7.708 1.00 93.88 211 ALA A C 1
ATOM 1676 O O . ALA A 1 211 ? 5.907 39.311 7.808 1.00 93.88 211 ALA A O 1
ATOM 1677 N N . LEU A 1 212 ? 5.042 37.386 7.045 1.00 93.69 212 LEU A N 1
ATOM 1678 C CA . LEU A 1 212 ? 3.853 38.001 6.444 1.00 93.69 212 LEU A CA 1
ATOM 1679 C C . LEU A 1 212 ? 2.949 38.633 7.504 1.00 93.69 212 LEU A C 1
ATOM 1681 O O . LEU A 1 212 ? 2.438 39.731 7.283 1.00 93.69 212 LEU A O 1
ATOM 1685 N N . ILE A 1 213 ? 2.793 37.985 8.664 1.00 93.19 213 ILE A N 1
ATOM 1686 C CA . ILE A 1 213 ? 2.033 38.563 9.779 1.00 93.19 213 ILE A CA 1
ATOM 1687 C C . ILE A 1 213 ? 2.652 39.889 10.217 1.00 93.19 213 ILE A C 1
ATOM 1689 O O . ILE A 1 213 ? 1.947 40.892 10.295 1.00 93.19 213 ILE A O 1
ATOM 1693 N N . ASP A 1 214 ? 3.964 39.908 10.455 1.00 91.88 214 ASP A N 1
ATOM 1694 C CA . ASP A 1 214 ? 4.657 41.118 10.903 1.00 91.88 214 ASP A CA 1
ATOM 1695 C C . ASP A 1 214 ? 4.609 42.236 9.857 1.00 91.88 214 ASP A C 1
ATOM 1697 O O . ASP A 1 214 ? 4.487 43.407 10.214 1.00 91.88 214 ASP A O 1
ATOM 1701 N N . LYS A 1 215 ? 4.688 41.877 8.570 1.00 94.12 215 LYS A N 1
ATOM 1702 C CA . LYS A 1 215 ? 4.682 42.826 7.453 1.00 94.12 215 LYS A CA 1
ATOM 1703 C C . LYS A 1 215 ? 3.315 43.475 7.243 1.00 94.12 215 LYS A C 1
ATOM 1705 O O . LYS A 1 215 ? 3.243 44.681 7.034 1.00 94.12 215 LYS A O 1
ATOM 1710 N N . HIS A 1 216 ? 2.244 42.683 7.242 1.00 93.19 216 HIS A N 1
ATOM 1711 C CA . HIS A 1 216 ? 0.915 43.158 6.842 1.00 93.19 216 HIS A CA 1
ATOM 1712 C C . HIS A 1 216 ? 0.051 43.593 8.024 1.00 93.19 216 HIS A C 1
ATOM 1714 O O . HIS A 1 216 ? -0.777 44.491 7.874 1.00 93.19 216 HIS A O 1
ATOM 1720 N N . PHE A 1 217 ? 0.265 43.013 9.206 1.00 93.88 217 PHE A N 1
ATOM 1721 C CA . PHE A 1 217 ? -0.479 43.332 10.421 1.00 93.88 217 PHE A CA 1
ATOM 1722 C C . PHE A 1 217 ? 0.437 43.991 11.451 1.00 93.88 217 PHE A C 1
ATOM 1724 O O . PHE A 1 217 ? 0.618 43.496 12.563 1.00 93.88 217 PHE A O 1
ATOM 1731 N N . THR A 1 218 ? 1.029 45.126 11.085 1.00 92.31 218 THR A N 1
ATOM 1732 C CA . THR A 1 218 ? 1.782 45.988 12.008 1.00 92.31 218 THR A CA 1
ATOM 1733 C C . THR A 1 218 ? 0.857 46.598 13.066 1.00 92.31 218 THR A C 1
ATOM 1735 O O . THR A 1 218 ? -0.360 46.586 12.911 1.00 92.31 218 THR A O 1
ATOM 1738 N N . LYS A 1 219 ? 1.406 47.182 14.143 1.00 90.88 219 LYS A N 1
ATOM 1739 C CA . LYS A 1 219 ? 0.605 47.767 15.242 1.00 90.88 219 LYS A CA 1
ATOM 1740 C C . LYS A 1 219 ? -0.403 48.838 14.798 1.00 90.88 219 LYS A C 1
ATOM 1742 O O . LYS A 1 219 ? -1.373 49.072 15.510 1.00 90.88 219 LYS A O 1
ATOM 1747 N N . THR A 1 220 ? -0.163 49.486 13.660 1.00 92.75 220 THR A N 1
ATOM 1748 C CA . THR A 1 220 ? -1.041 50.512 13.082 1.00 92.75 220 THR A CA 1
ATOM 1749 C C . THR A 1 220 ? -2.189 49.923 12.261 1.00 92.75 220 THR A C 1
ATOM 1751 O O . THR A 1 220 ? -3.165 50.621 12.001 1.00 92.75 220 THR A O 1
ATOM 1754 N N . ASN A 1 221 ? -2.110 48.649 11.864 1.00 91.81 221 ASN A N 1
ATOM 1755 C CA . ASN A 1 221 ? -3.170 47.988 11.116 1.00 91.81 221 ASN A CA 1
ATOM 1756 C C . ASN A 1 221 ? -4.412 47.785 12.017 1.00 91.81 221 ASN A C 1
ATOM 1758 O O . ASN A 1 221 ? -4.275 47.219 13.108 1.00 91.81 221 ASN A O 1
ATOM 1762 N N . PRO A 1 222 ? -5.630 48.155 11.568 1.00 93.44 222 PRO A N 1
ATOM 1763 C CA . PRO A 1 222 ? -6.867 47.969 12.336 1.00 93.44 222 PRO A CA 1
ATOM 1764 C C . PRO A 1 222 ? -7.098 46.532 12.832 1.00 93.44 222 PRO A C 1
ATOM 1766 O O . PRO A 1 222 ? -7.666 46.321 13.905 1.00 93.44 222 PRO A O 1
ATOM 1769 N N . LEU A 1 223 ? -6.618 45.534 12.084 1.00 90.62 223 LEU A N 1
ATOM 1770 C CA . LEU A 1 223 ? -6.768 44.113 12.395 1.00 90.62 223 LEU A CA 1
ATOM 1771 C C . LEU A 1 223 ? -5.648 43.550 13.281 1.00 90.62 223 LEU A C 1
ATOM 1773 O O . LEU A 1 223 ? -5.730 42.388 13.677 1.00 90.62 223 LEU A O 1
ATOM 1777 N N . HIS A 1 224 ? -4.634 44.337 13.661 1.00 91.88 224 HIS A N 1
ATOM 1778 C CA . HIS A 1 224 ? -3.500 43.861 14.469 1.00 91.88 224 HIS A CA 1
ATOM 1779 C C . HIS A 1 224 ? -3.930 43.217 15.789 1.00 91.88 224 HIS A C 1
ATOM 1781 O O . HIS A 1 224 ? -3.333 42.236 16.223 1.00 91.88 224 HIS A O 1
ATOM 1787 N N . LYS A 1 225 ? -4.992 43.724 16.432 1.00 86.81 225 LYS A N 1
ATOM 1788 C CA . LYS A 1 225 ? -5.522 43.143 17.680 1.00 86.81 225 LYS A CA 1
ATOM 1789 C C . LYS A 1 225 ? -5.971 41.685 17.511 1.00 86.81 225 LYS A C 1
ATOM 1791 O O . LYS A 1 225 ? -5.907 40.924 18.473 1.00 86.81 225 LYS A O 1
ATOM 1796 N N . ILE A 1 226 ? -6.393 41.310 16.302 1.00 87.56 226 ILE A N 1
ATOM 1797 C CA . ILE A 1 226 ? -6.894 39.976 15.950 1.00 87.56 226 ILE A CA 1
ATOM 1798 C C . ILE A 1 226 ? -5.792 39.141 15.293 1.00 87.56 226 ILE A C 1
ATOM 1800 O O . ILE A 1 226 ? -5.640 37.969 15.626 1.00 87.56 226 ILE A O 1
ATOM 1804 N N . PHE A 1 227 ? -4.990 39.734 14.407 1.00 90.75 227 PHE A N 1
ATOM 1805 C CA . PHE A 1 227 ? -3.945 39.058 13.641 1.00 90.75 227 PHE A CA 1
ATOM 1806 C C . PHE A 1 227 ? -2.560 39.564 14.046 1.00 90.75 227 PHE A C 1
ATOM 1808 O O . PHE A 1 227 ? -2.041 40.535 13.509 1.00 90.75 227 PHE A O 1
ATOM 1815 N N . ASN A 1 228 ? -1.952 38.897 15.025 1.00 90.88 228 ASN A N 1
ATOM 1816 C CA . ASN A 1 228 ? -0.577 39.140 15.452 1.00 90.88 228 ASN A CA 1
ATOM 1817 C C . ASN A 1 228 ? 0.060 37.832 15.950 1.00 90.88 228 ASN A C 1
ATOM 1819 O O . ASN A 1 228 ? -0.621 36.823 16.130 1.00 90.88 228 ASN A O 1
ATOM 1823 N N . ARG A 1 229 ? 1.366 37.835 16.241 1.00 90.38 229 ARG A N 1
ATOM 1824 C CA . ARG A 1 229 ? 2.089 36.635 16.715 1.00 90.38 229 ARG A CA 1
ATOM 1825 C C . ARG A 1 229 ? 1.566 36.037 18.029 1.00 90.38 229 ARG A C 1
ATOM 1827 O O . ARG A 1 229 ? 1.904 34.897 18.359 1.00 90.38 229 ARG A O 1
ATOM 1834 N N . ASN A 1 230 ? 0.781 36.777 18.812 1.00 88.19 230 ASN A N 1
ATOM 1835 C CA . ASN A 1 230 ? 0.163 36.275 20.041 1.00 88.19 230 ASN A CA 1
ATOM 1836 C C . ASN A 1 230 ? -1.163 35.551 19.795 1.00 88.19 230 ASN A C 1
ATOM 1838 O O . ASN A 1 230 ? -1.526 34.730 20.635 1.00 88.19 230 ASN A O 1
ATOM 1842 N N . THR A 1 231 ? -1.856 35.837 18.691 1.00 89.56 231 THR A N 1
ATOM 1843 C CA . THR A 1 231 ? -3.184 35.294 18.353 1.00 89.56 231 THR A CA 1
ATOM 1844 C C . THR A 1 231 ? -3.153 34.325 17.172 1.00 89.56 231 THR A C 1
ATOM 1846 O O . THR A 1 231 ? -3.980 33.422 17.116 1.00 89.56 231 THR A O 1
ATOM 1849 N N . LEU A 1 232 ? -2.183 34.456 16.265 1.00 90.31 232 LEU A N 1
ATOM 1850 C CA . LEU A 1 232 ? -1.930 33.523 15.170 1.00 90.31 232 LEU A CA 1
ATOM 1851 C C . LEU A 1 232 ? -0.767 32.603 15.531 1.00 90.31 232 LEU A C 1
ATOM 1853 O O . LEU A 1 232 ? 0.354 33.063 15.772 1.00 90.31 232 LEU A O 1
ATOM 1857 N N . LYS A 1 233 ? -1.031 31.298 15.573 1.00 88.19 233 LYS A N 1
ATOM 1858 C CA . LYS A 1 233 ? -0.021 30.264 15.828 1.00 88.19 233 LYS A CA 1
ATOM 1859 C C . LYS A 1 233 ? 0.057 29.308 14.653 1.00 88.19 233 LYS A C 1
ATOM 1861 O O . LYS A 1 233 ? -0.894 29.172 13.895 1.00 88.19 233 LYS A O 1
ATOM 1866 N N . LEU A 1 234 ? 1.206 28.661 14.505 1.00 86.75 234 LEU A N 1
ATOM 1867 C CA . LEU A 1 234 ? 1.433 27.659 13.476 1.00 86.75 234 LEU A CA 1
ATOM 1868 C C . LEU A 1 234 ? 1.629 26.300 14.135 1.00 86.75 234 LEU A C 1
ATOM 1870 O O . LEU A 1 234 ? 2.426 26.164 15.064 1.00 86.75 234 LEU A O 1
ATOM 1874 N N . SER A 1 235 ? 0.916 25.308 13.624 1.00 83.44 235 SER A N 1
ATOM 1875 C CA . SER A 1 235 ? 1.183 23.897 13.870 1.00 83.44 235 SER A CA 1
ATOM 1876 C C . SER A 1 235 ? 1.257 23.203 12.524 1.00 83.44 235 SER A C 1
ATOM 1878 O O . SER A 1 235 ? 0.602 23.617 11.585 1.00 83.44 235 SER A O 1
ATOM 1880 N N . TYR A 1 236 ? 2.055 22.159 12.385 1.00 82.00 236 TYR A N 1
ATOM 1881 C CA . TYR A 1 236 ? 2.043 21.401 11.144 1.00 82.00 236 TYR A CA 1
ATOM 1882 C C . TYR A 1 236 ? 0.980 20.309 11.215 1.00 82.00 236 TYR A C 1
ATOM 1884 O O . TYR A 1 236 ? 0.917 19.571 12.199 1.00 82.00 236 TYR A O 1
ATOM 1892 N N . SER A 1 237 ? 0.181 20.184 10.159 1.00 68.44 237 SER A N 1
ATOM 1893 C CA . SER A 1 237 ? -0.670 19.013 9.977 1.00 68.44 237 SER A CA 1
ATOM 1894 C C . SER A 1 237 ? 0.142 17.891 9.339 1.00 68.44 237 SER A C 1
ATOM 1896 O O . SER A 1 237 ? 0.945 18.124 8.429 1.00 68.44 237 SER A O 1
ATOM 1898 N N . CYS A 1 238 ? -0.093 16.660 9.781 1.00 60.97 238 CYS A N 1
ATOM 1899 C CA . CYS A 1 238 ? 0.300 15.504 8.987 1.00 60.97 238 CYS A CA 1
ATOM 1900 C C . CYS A 1 238 ? -0.625 15.484 7.763 1.00 60.97 238 CYS A C 1
ATOM 1902 O O . CYS A 1 238 ? -1.842 15.628 7.905 1.00 60.97 238 CYS A O 1
ATOM 1904 N N . MET A 1 239 ? -0.065 15.407 6.556 1.00 55.53 239 MET A N 1
ATOM 1905 C CA . MET A 1 239 ? -0.886 15.342 5.349 1.00 55.53 239 MET A CA 1
ATOM 1906 C C . MET A 1 239 ? -1.774 14.091 5.419 1.00 55.53 239 MET A C 1
ATOM 1908 O O . MET A 1 239 ? -1.325 13.038 5.874 1.00 55.53 239 MET A O 1
ATOM 1912 N N . GLY A 1 240 ? -3.028 14.198 4.971 1.00 53.75 240 GLY A N 1
ATOM 1913 C CA . GLY A 1 240 ? -3.831 13.005 4.708 1.00 53.75 240 GLY A CA 1
ATOM 1914 C C . GLY A 1 240 ? -3.083 12.085 3.740 1.00 53.75 240 GLY A C 1
ATOM 1915 O O . GLY A 1 240 ? -2.255 12.557 2.960 1.00 53.75 240 GLY A O 1
ATOM 1916 N N . SER A 1 241 ? -3.343 10.777 3.798 1.00 52.84 241 SER A N 1
ATOM 1917 C CA . SER A 1 241 ? -2.683 9.818 2.905 1.00 52.84 241 SER A CA 1
ATOM 1918 C C . SER A 1 241 ? -2.705 10.322 1.457 1.00 52.84 241 SER A C 1
ATOM 1920 O O . SER A 1 241 ? -3.756 10.742 0.969 1.00 52.84 241 SER A O 1
ATOM 1922 N N . ILE A 1 242 ? -1.559 10.268 0.769 1.00 53.62 242 ILE A N 1
ATOM 1923 C CA . ILE A 1 242 ? -1.440 10.609 -0.660 1.00 53.62 242 ILE A CA 1
ATOM 1924 C C . ILE A 1 242 ? -2.511 9.863 -1.469 1.00 53.62 242 ILE A C 1
ATOM 1926 O O . ILE A 1 242 ? -3.131 10.446 -2.352 1.00 53.62 242 ILE A O 1
ATOM 1930 N N . LYS A 1 243 ? -2.838 8.626 -1.069 1.00 53.41 243 LYS A N 1
ATOM 1931 C CA . LYS A 1 243 ? -3.952 7.838 -1.610 1.00 53.41 243 LYS A CA 1
ATOM 1932 C C . LYS A 1 243 ? -5.286 8.588 -1.568 1.00 53.41 243 LYS A C 1
ATOM 1934 O O . LYS A 1 243 ? -6.018 8.600 -2.552 1.00 53.41 243 LYS A O 1
ATOM 1939 N N . THR A 1 244 ? -5.615 9.216 -0.443 1.00 51.62 244 THR A N 1
ATOM 1940 C CA . THR A 1 244 ? -6.859 9.979 -0.271 1.00 51.62 244 THR A CA 1
ATOM 1941 C C . THR A 1 244 ? -6.857 11.238 -1.134 1.00 51.62 244 THR A C 1
ATOM 1943 O O . THR A 1 244 ? -7.878 11.570 -1.734 1.00 51.62 244 THR A O 1
ATOM 1946 N N . VAL A 1 245 ? -5.711 11.919 -1.239 1.00 64.50 245 VAL A N 1
ATOM 1947 C CA . VAL A 1 245 ? -5.553 13.110 -2.090 1.00 64.50 245 VAL A CA 1
ATOM 1948 C C . VAL A 1 245 ? -5.737 12.749 -3.568 1.00 64.50 245 VAL A C 1
ATOM 1950 O O . VAL A 1 245 ? -6.558 13.369 -4.243 1.00 64.50 245 VAL A O 1
ATOM 1953 N N . ILE A 1 246 ? -5.062 11.698 -4.042 1.00 61.44 246 ILE A N 1
ATOM 1954 C CA . ILE A 1 246 ? -5.178 11.182 -5.415 1.00 61.44 246 ILE A CA 1
ATOM 1955 C C . ILE A 1 246 ? -6.606 10.705 -5.691 1.00 61.44 246 ILE A C 1
ATOM 1957 O O . ILE A 1 246 ? -7.194 11.076 -6.700 1.00 61.44 246 ILE A O 1
ATOM 1961 N N . SER A 1 247 ? -7.220 9.958 -4.770 1.00 61.06 247 SER A N 1
ATOM 1962 C CA . SER A 1 247 ? -8.598 9.480 -4.935 1.00 61.06 247 SER A CA 1
ATOM 1963 C C . SER A 1 247 ? -9.597 10.633 -5.085 1.00 61.06 247 SER A C 1
ATOM 1965 O O . SER A 1 247 ? -10.495 10.574 -5.927 1.00 61.06 247 SER A O 1
ATOM 1967 N N . ASN A 1 248 ? -9.431 11.711 -4.314 1.00 60.78 248 ASN A N 1
ATOM 1968 C CA . ASN A 1 248 ? -10.284 12.894 -4.423 1.00 60.78 248 ASN A CA 1
ATOM 1969 C C . ASN A 1 248 ? -10.067 13.647 -5.743 1.00 60.78 248 ASN A C 1
ATOM 1971 O O . ASN A 1 248 ? -11.040 14.097 -6.352 1.00 60.78 248 ASN A O 1
ATOM 1975 N N . HIS A 1 249 ? -8.819 13.750 -6.205 1.00 67.19 249 HIS A N 1
ATOM 1976 C CA . HIS A 1 249 ? -8.494 14.346 -7.498 1.00 67.19 249 HIS A CA 1
ATOM 1977 C C . HIS A 1 249 ? -9.069 13.524 -8.662 1.00 67.19 249 HIS A C 1
ATOM 1979 O O . HIS A 1 249 ? -9.800 14.061 -9.491 1.00 67.19 249 HIS A O 1
ATOM 1985 N N . ASN A 1 250 ? -8.870 12.206 -8.662 1.00 69.25 250 ASN A N 1
ATOM 1986 C CA . ASN A 1 250 ? -9.375 11.314 -9.706 1.00 69.25 250 ASN A CA 1
ATOM 1987 C C . ASN A 1 250 ? -10.906 11.310 -9.751 1.00 69.25 250 ASN A C 1
ATOM 1989 O O . ASN A 1 250 ? -11.494 11.390 -10.826 1.00 69.25 250 ASN A O 1
ATOM 1993 N N . LYS A 1 251 ? -11.578 11.338 -8.590 1.00 74.25 251 LYS A N 1
ATOM 1994 C CA . LYS A 1 251 ? -13.037 11.543 -8.532 1.00 74.25 251 LYS A CA 1
ATOM 1995 C C . LYS A 1 251 ? -13.465 12.860 -9.177 1.00 74.25 251 LYS A C 1
ATOM 1997 O O . LYS A 1 251 ? -14.532 12.912 -9.785 1.00 74.25 251 LYS A O 1
ATOM 2002 N N . SER A 1 252 ? -12.677 13.923 -9.038 1.00 70.56 252 SER A N 1
ATOM 2003 C CA . SER A 1 252 ? -12.950 15.209 -9.686 1.00 70.56 252 SER A CA 1
ATOM 2004 C C . SER A 1 252 ? -12.788 15.129 -11.209 1.00 70.56 252 SER A C 1
ATOM 2006 O O . SER A 1 252 ? -13.663 15.611 -11.928 1.00 70.56 252 SER A O 1
ATOM 2008 N N . GLU A 1 253 ? -11.732 14.489 -11.714 1.00 69.75 253 GLU A N 1
ATOM 2009 C CA . GLU A 1 253 ? -11.485 14.354 -13.161 1.00 69.75 253 GLU A CA 1
ATOM 2010 C C . GLU A 1 253 ? -12.480 13.409 -13.849 1.00 69.75 253 GLU A C 1
ATOM 2012 O O . GLU A 1 253 ? -13.046 13.754 -14.887 1.00 69.75 253 GLU A O 1
ATOM 2017 N N . ILE A 1 254 ? -12.822 12.279 -13.223 1.00 69.19 254 ILE A N 1
ATOM 2018 C CA . ILE A 1 254 ? -13.864 11.362 -13.718 1.00 69.19 254 ILE A CA 1
ATOM 2019 C C . ILE A 1 254 ? -15.211 12.093 -13.829 1.00 69.19 254 ILE A C 1
ATOM 2021 O O . ILE A 1 254 ? -15.925 11.962 -14.824 1.00 69.19 254 ILE A O 1
ATOM 2025 N N . ARG A 1 255 ? -15.535 12.956 -12.854 1.00 63.50 255 ARG A N 1
ATOM 2026 C CA . ARG A 1 255 ? -16.735 13.809 -12.909 1.00 63.50 255 ARG A CA 1
ATOM 2027 C C . ARG A 1 255 ? -16.690 14.840 -14.036 1.00 63.50 255 ARG A C 1
ATOM 2029 O O . ARG A 1 255 ? -17.755 15.265 -14.477 1.00 63.50 255 ARG A O 1
ATOM 2036 N N . LYS A 1 256 ? -15.512 15.274 -14.495 1.00 68.06 256 LYS A N 1
ATOM 2037 C CA . LYS A 1 256 ? -15.385 16.157 -15.666 1.00 68.06 256 LYS A CA 1
ATOM 2038 C C . LYS A 1 256 ? -15.592 15.387 -16.970 1.00 68.06 256 LYS A C 1
ATOM 2040 O O . LYS A 1 256 ? -16.311 15.884 -17.831 1.00 68.06 256 LYS A O 1
ATOM 2045 N N . LEU A 1 257 ? -15.046 14.175 -17.084 1.00 55.41 257 LEU A N 1
ATOM 2046 C CA . LEU A 1 257 ? -15.197 13.313 -18.265 1.00 55.41 257 LEU A CA 1
ATOM 2047 C C . LEU A 1 257 ? -16.645 12.839 -18.460 1.00 55.41 257 LEU A C 1
ATOM 2049 O O . LEU A 1 257 ? -17.177 12.918 -19.565 1.00 55.41 257 LEU A O 1
ATOM 2053 N N . ALA A 1 258 ? -17.335 12.473 -17.376 1.00 51.84 258 ALA A 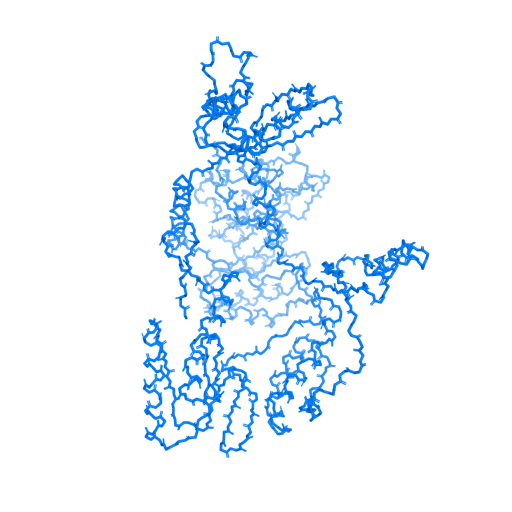N 1
ATOM 2054 C CA . ALA A 1 258 ? -18.752 12.105 -17.420 1.00 51.84 258 ALA A CA 1
ATOM 2055 C C . ALA A 1 258 ? -19.658 13.243 -17.943 1.00 51.84 258 ALA A C 1
ATOM 2057 O O . ALA A 1 258 ? -20.682 12.986 -18.569 1.00 51.84 258 ALA A O 1
ATOM 2058 N N . ARG A 1 259 ? -19.264 14.514 -17.755 1.00 49.41 259 ARG A N 1
ATOM 2059 C CA . ARG A 1 259 ? -20.003 15.689 -18.262 1.00 49.41 259 ARG A CA 1
ATOM 2060 C C . ARG A 1 259 ? -19.851 15.909 -19.771 1.00 49.41 259 ARG A C 1
ATOM 2062 O O . ARG A 1 259 ? -20.658 16.642 -20.340 1.00 49.41 259 ARG A O 1
ATOM 2069 N N . ALA A 1 260 ? -18.831 15.332 -20.410 1.00 48.66 260 ALA A N 1
ATOM 2070 C CA . ALA A 1 260 ? -18.571 15.509 -21.839 1.00 48.66 260 ALA A CA 1
ATOM 2071 C C . ALA A 1 260 ? -19.441 14.589 -22.720 1.00 48.66 260 ALA A C 1
ATOM 2073 O O . ALA A 1 260 ? -19.869 15.011 -23.793 1.00 48.66 260 ALA A O 1
ATOM 2074 N N . ASN A 1 261 ? -19.771 13.384 -22.238 1.00 48.66 261 ASN A N 1
ATOM 2075 C CA . ASN A 1 261 ? -20.501 12.359 -23.002 1.00 48.66 261 ASN A CA 1
ATOM 2076 C C . ASN A 1 261 ? -22.028 12.561 -23.078 1.00 48.66 261 ASN A C 1
ATOM 2078 O O . ASN A 1 261 ? -22.690 11.936 -23.901 1.00 48.66 261 ASN A O 1
ATOM 2082 N N . ASP A 1 262 ? -22.601 13.465 -22.284 1.00 44.44 262 ASP A N 1
ATOM 2083 C CA . ASP A 1 262 ? -24.058 13.627 -22.129 1.00 44.44 262 ASP A CA 1
ATOM 2084 C C . ASP A 1 262 ? -24.695 14.622 -23.139 1.00 44.44 262 ASP A C 1
ATOM 2086 O O . ASP A 1 262 ? -25.832 15.070 -22.992 1.00 44.44 262 ASP A O 1
ATOM 2090 N N . ARG A 1 263 ? -23.949 15.033 -24.179 1.00 45.25 263 ARG A N 1
ATOM 2091 C CA . ARG A 1 263 ? -24.316 16.128 -25.108 1.00 45.25 263 ARG A CA 1
ATOM 2092 C C . ARG A 1 263 ? -25.113 15.723 -26.366 1.00 45.25 263 ARG A C 1
ATOM 2094 O O . ARG A 1 263 ? -25.323 16.578 -27.220 1.00 45.25 263 ARG A O 1
ATOM 2101 N N . ALA A 1 264 ? -25.586 14.480 -26.512 1.00 43.41 264 ALA A N 1
ATOM 2102 C CA . ALA A 1 264 ? -25.985 13.952 -27.833 1.00 43.41 264 ALA A CA 1
ATOM 2103 C C . ALA A 1 264 ? -27.466 13.538 -28.062 1.00 43.41 264 ALA A C 1
ATOM 2105 O O . ALA A 1 264 ? -27.741 12.873 -29.060 1.00 43.41 264 ALA A O 1
ATOM 2106 N N . ARG A 1 265 ? -28.459 13.904 -27.230 1.00 48.16 265 ARG A N 1
ATOM 2107 C CA . ARG A 1 265 ? -29.880 13.527 -27.481 1.00 48.16 265 ARG A CA 1
ATOM 2108 C C . ARG A 1 265 ? -30.834 14.739 -27.532 1.00 48.16 265 ARG A C 1
ATOM 2110 O O . ARG A 1 265 ? -30.836 15.580 -26.642 1.00 48.16 265 ARG A O 1
ATOM 2117 N N . LYS A 1 266 ? -31.605 14.828 -28.633 1.00 54.62 266 LYS A N 1
ATOM 2118 C CA . LYS A 1 266 ? -32.411 15.973 -29.133 1.00 54.62 266 LYS A CA 1
ATOM 2119 C C . LYS A 1 266 ? -33.284 16.662 -28.066 1.00 54.62 266 LYS A C 1
ATOM 2121 O O . LYS A 1 266 ? -34.080 16.012 -27.397 1.00 54.62 266 LYS A O 1
ATOM 2126 N N . SER A 1 267 ? -33.199 17.992 -27.977 1.00 62.66 267 SER A N 1
ATOM 2127 C CA . SER A 1 267 ? -33.482 18.745 -26.746 1.00 62.66 267 SER A CA 1
ATOM 2128 C C . SER A 1 267 ? -34.627 19.797 -26.801 1.00 62.66 267 SER A C 1
ATOM 2130 O O . SER A 1 267 ? -34.934 20.416 -25.775 1.00 62.66 267 SER A O 1
ATOM 2132 N N . CYS A 1 268 ? -35.359 19.958 -27.922 1.00 71.44 268 CYS A N 1
ATOM 2133 C CA . CYS A 1 268 ? -36.467 20.934 -28.066 1.00 71.44 268 CYS A CA 1
ATOM 2134 C C . CYS A 1 268 ? -37.678 20.423 -28.865 1.00 71.44 268 CYS A C 1
ATOM 2136 O O . CYS A 1 268 ? -37.516 19.693 -29.837 1.00 71.44 268 CYS A O 1
ATOM 2138 N N . ASN A 1 269 ? -38.882 20.917 -28.538 1.00 73.94 269 ASN A N 1
ATOM 2139 C CA . ASN A 1 269 ? -40.107 20.775 -29.349 1.00 73.94 269 ASN A CA 1
ATOM 2140 C C . ASN A 1 269 ? -40.902 22.093 -29.515 1.00 73.94 269 ASN A C 1
ATOM 2142 O O . ASN A 1 269 ? -42.126 22.087 -29.675 1.00 73.94 269 ASN A O 1
ATOM 2146 N N . CYS A 1 270 ? -40.255 23.252 -29.383 1.00 75.06 270 CYS A N 1
ATOM 2147 C CA . CYS A 1 270 ? -40.909 24.549 -29.582 1.00 75.06 270 CYS A CA 1
ATOM 2148 C C . CYS A 1 270 ? -41.229 24.789 -31.066 1.00 75.06 270 CYS A C 1
ATOM 2150 O O . CYS A 1 270 ? -40.395 24.523 -31.921 1.00 75.06 270 CYS A O 1
ATOM 2152 N N . ARG A 1 271 ? -42.406 25.367 -31.370 1.00 72.38 271 ARG A N 1
ATOM 2153 C CA . ARG A 1 271 ? -42.802 25.739 -32.750 1.00 72.38 271 ARG A CA 1
ATOM 2154 C C . ARG A 1 271 ? -41.851 26.758 -33.396 1.00 72.38 271 ARG A C 1
ATOM 2156 O O . ARG A 1 271 ? -41.726 26.780 -34.610 1.00 72.38 271 ARG A O 1
ATOM 2163 N N . LYS A 1 272 ? -41.208 27.599 -32.579 1.00 78.81 272 LYS A N 1
ATOM 2164 C CA . LYS A 1 272 ? -40.117 28.503 -32.965 1.00 78.81 272 LYS A CA 1
ATOM 2165 C C . LYS A 1 272 ? -38.914 28.217 -32.057 1.00 78.81 272 LYS A C 1
ATOM 2167 O O . LYS A 1 272 ? -38.930 28.669 -30.908 1.00 78.81 272 LYS A O 1
ATOM 2172 N N . PRO A 1 273 ? -37.932 27.418 -32.505 1.00 67.69 273 PRO A N 1
ATOM 2173 C CA . PRO A 1 273 ? -36.755 27.068 -31.707 1.00 67.69 273 PRO A CA 1
ATOM 2174 C C . PRO A 1 273 ? -35.931 28.282 -31.258 1.00 67.69 273 PRO A C 1
ATOM 2176 O O . PRO A 1 273 ? -35.463 28.286 -30.122 1.00 67.69 273 PRO A O 1
ATOM 2179 N N . ASP A 1 274 ? -35.860 29.332 -32.081 1.00 73.31 274 ASP A N 1
ATOM 2180 C CA . ASP A 1 274 ? -35.058 30.545 -31.829 1.00 73.31 274 ASP A CA 1
ATOM 2181 C C . ASP A 1 274 ? -35.537 31.379 -30.629 1.00 73.31 274 ASP A C 1
ATOM 2183 O O . ASP A 1 274 ? -34.820 32.236 -30.127 1.00 73.31 274 ASP A O 1
ATOM 2187 N N . ILE A 1 275 ? -36.758 31.124 -30.148 1.00 80.06 275 ILE A N 1
ATOM 2188 C CA . ILE A 1 275 ? -37.366 31.813 -28.994 1.00 80.06 275 ILE A CA 1
ATOM 2189 C C . ILE A 1 275 ? -37.450 30.856 -27.788 1.00 80.06 275 ILE A C 1
ATOM 2191 O O . ILE A 1 275 ? -38.159 31.091 -26.809 1.00 80.06 275 ILE A O 1
ATOM 2195 N N . CYS A 1 276 ? -36.765 29.712 -27.847 1.00 81.25 276 CYS A N 1
ATOM 2196 C CA . CYS A 1 27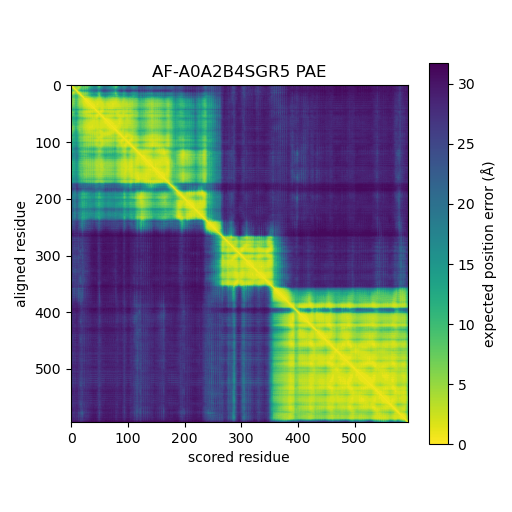6 ? -36.724 28.782 -26.731 1.00 81.25 276 CYS A CA 1
ATOM 2197 C C . CYS A 1 276 ? -36.017 29.443 -25.534 1.00 81.25 276 CYS A C 1
ATOM 2199 O O . CYS A 1 276 ? -34.868 29.849 -25.668 1.00 81.25 276 CYS A O 1
ATOM 2201 N N . PRO A 1 277 ? -36.629 29.469 -24.334 1.00 82.31 277 PRO A N 1
ATOM 2202 C CA . PRO A 1 277 ? -36.028 30.111 -23.162 1.00 82.31 277 PRO A CA 1
ATOM 2203 C C . PRO A 1 277 ? -34.734 29.431 -22.682 1.00 82.31 277 PRO A C 1
ATOM 2205 O O . PRO A 1 277 ? -34.066 29.972 -21.816 1.00 82.31 277 PRO A O 1
ATOM 2208 N N . MET A 1 278 ? -34.413 28.246 -23.214 1.00 83.62 278 MET A N 1
ATOM 2209 C CA . MET A 1 278 ? -33.218 27.444 -22.918 1.00 83.62 278 MET A CA 1
ATOM 2210 C C . MET A 1 278 ? -32.447 27.079 -24.195 1.00 83.62 278 MET A C 1
ATOM 2212 O O . MET A 1 278 ? -31.976 25.949 -24.313 1.00 83.62 278 MET A O 1
ATOM 2216 N N . ASP A 1 279 ? -32.413 27.969 -25.190 1.00 78.69 279 ASP A N 1
ATOM 2217 C CA . ASP A 1 279 ? -31.574 27.835 -26.396 1.00 78.69 279 ASP A CA 1
ATOM 2218 C C . ASP A 1 279 ? -31.694 26.457 -27.074 1.00 78.69 279 ASP A C 1
ATOM 2220 O O . ASP A 1 279 ? -30.725 25.725 -27.255 1.00 78.69 279 ASP A O 1
ATOM 2224 N N . GLY A 1 280 ? -32.929 26.038 -27.353 1.00 74.19 280 GLY A N 1
ATOM 2225 C CA . GLY A 1 280 ? -33.208 24.723 -27.930 1.00 74.19 280 GLY A CA 1
ATOM 2226 C C . GLY A 1 280 ? -33.139 23.547 -26.948 1.00 74.19 280 GLY A C 1
ATOM 2227 O O . GLY A 1 280 ? -33.080 22.414 -27.396 1.00 74.19 280 GLY A O 1
ATOM 2228 N N . ASN A 1 281 ? -33.177 23.767 -25.629 1.00 77.50 281 ASN A N 1
ATOM 2229 C CA . ASN A 1 281 ? -33.097 22.685 -24.638 1.00 77.50 281 ASN A CA 1
ATOM 2230 C C . ASN A 1 281 ? -34.276 22.616 -23.643 1.00 77.50 281 ASN A C 1
ATOM 2232 O O . ASN A 1 281 ? -34.153 22.085 -22.540 1.00 77.50 281 ASN A O 1
ATOM 2236 N N . CYS A 1 282 ? -35.448 23.165 -23.979 1.00 80.00 282 CYS A N 1
ATOM 2237 C CA . CYS A 1 282 ? -36.563 23.270 -23.025 1.00 80.00 282 CYS A CA 1
ATOM 2238 C C . CYS A 1 282 ? -37.183 21.931 -22.583 1.00 80.00 282 CYS A C 1
ATOM 2240 O O . CYS A 1 282 ? -37.936 21.924 -21.609 1.00 80.00 282 CYS A O 1
ATOM 2242 N N . ASN A 1 283 ? -36.919 20.832 -23.295 1.00 80.12 283 ASN A N 1
ATOM 2243 C CA . ASN A 1 283 ? -37.458 19.509 -22.964 1.00 80.12 283 ASN A CA 1
ATOM 2244 C C . ASN A 1 283 ? -36.565 18.701 -22.020 1.00 80.12 283 ASN A C 1
ATOM 2246 O O . ASN A 1 283 ? -36.910 17.571 -21.705 1.00 80.12 283 ASN A O 1
ATOM 2250 N N . MET A 1 284 ? -35.440 19.251 -21.562 1.00 73.69 284 MET A N 1
ATOM 2251 C CA . MET A 1 284 ? -34.626 18.561 -20.566 1.00 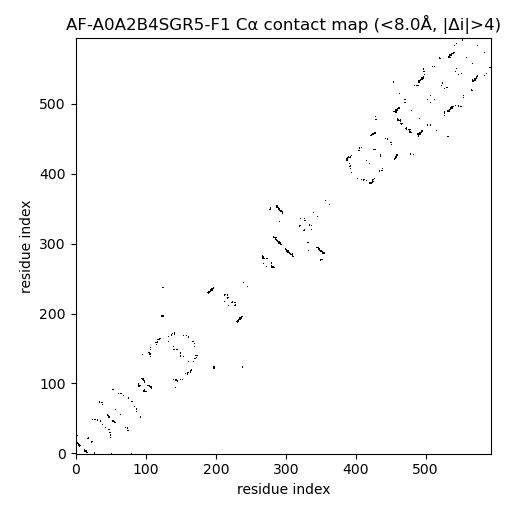73.69 284 MET A CA 1
ATOM 2252 C C . MET A 1 284 ? -35.407 18.404 -19.255 1.00 73.69 284 MET A C 1
ATOM 2254 O O . MET A 1 284 ? -35.936 19.384 -18.720 1.00 73.69 284 MET A O 1
ATOM 2258 N N . GLU A 1 285 ? -35.462 17.171 -18.766 1.00 76.69 285 GLU A N 1
ATOM 2259 C CA . GLU A 1 285 ? -36.036 16.774 -17.478 1.00 76.69 285 GLU A CA 1
ATOM 2260 C C . GLU A 1 285 ? -34.918 16.616 -16.443 1.00 76.69 285 GLU A C 1
ATOM 2262 O O . GLU A 1 285 ? -33.741 16.559 -16.812 1.00 76.69 285 GLU A O 1
ATOM 2267 N N . SER A 1 286 ? -35.278 16.611 -15.160 1.00 72.31 286 SER A N 1
ATOM 2268 C CA . SER A 1 286 ? -34.346 16.420 -14.043 1.00 72.31 286 SER A CA 1
ATOM 2269 C C . SER A 1 286 ? -33.088 17.295 -14.164 1.00 72.31 286 SER A C 1
ATOM 2271 O O . SER A 1 286 ? -31.959 16.813 -14.246 1.00 72.31 286 SER A O 1
ATOM 2273 N N . ILE A 1 287 ? -33.275 18.621 -14.187 1.00 76.94 287 ILE A N 1
ATOM 2274 C CA . ILE A 1 287 ? -32.182 19.599 -14.303 1.00 76.94 287 ILE A CA 1
ATOM 2275 C C . ILE A 1 287 ? -32.144 20.598 -13.146 1.00 76.94 287 ILE A C 1
ATOM 2277 O O . ILE A 1 287 ? -33.162 20.989 -12.572 1.00 76.94 287 ILE A O 1
ATOM 2281 N N . ILE A 1 288 ? -30.939 21.094 -12.883 1.00 77.19 288 ILE A N 1
ATOM 2282 C CA . ILE A 1 288 ? -30.685 22.340 -12.162 1.00 77.19 288 ILE A CA 1
ATOM 2283 C C . ILE A 1 288 ? -30.548 23.447 -13.211 1.00 77.19 288 ILE A C 1
ATOM 2285 O O . ILE A 1 288 ? -29.739 23.335 -14.138 1.00 77.19 288 ILE A O 1
ATOM 2289 N N . TYR A 1 289 ? -31.326 24.517 -13.077 1.00 83.19 289 TYR A N 1
ATOM 2290 C CA . TYR A 1 289 ? -31.322 25.670 -13.975 1.00 83.19 289 TYR A CA 1
ATOM 2291 C C . TYR A 1 289 ? -30.998 26.962 -13.223 1.00 83.19 289 TYR A C 1
ATOM 2293 O O . TYR A 1 289 ? -31.285 27.111 -12.037 1.00 83.19 289 TYR A O 1
ATOM 2301 N N . GLN A 1 290 ? -30.426 27.917 -13.947 1.00 88.31 290 GLN A N 1
ATOM 2302 C CA . GLN A 1 290 ? -30.249 29.293 -13.514 1.00 88.31 290 GLN A CA 1
ATOM 2303 C C . GLN A 1 290 ? -31.294 30.173 -14.188 1.00 88.31 290 GLN A C 1
ATOM 2305 O O . GLN A 1 290 ? -31.524 30.019 -15.387 1.00 88.31 290 GLN A O 1
ATOM 2310 N N . ALA A 1 291 ? -31.841 31.134 -13.454 1.00 90.00 291 ALA A N 1
ATOM 2311 C CA . ALA A 1 291 ? -32.448 32.336 -14.004 1.00 90.00 291 ALA A CA 1
ATOM 2312 C C . ALA A 1 291 ? -31.549 33.521 -13.651 1.00 90.00 291 ALA A C 1
ATOM 2314 O O . ALA A 1 291 ? -31.218 33.732 -12.488 1.00 90.00 291 ALA A O 1
ATOM 2315 N N . GLU A 1 292 ? -31.123 34.273 -14.648 1.00 92.12 292 GLU A N 1
ATOM 2316 C CA . GLU A 1 292 ? -30.291 35.455 -14.494 1.00 92.12 292 GLU A CA 1
ATOM 2317 C C . GLU A 1 292 ? -31.141 36.682 -14.793 1.00 92.12 292 GLU A C 1
ATOM 2319 O O . GLU A 1 292 ? -31.592 36.857 -15.926 1.00 92.12 292 GLU A O 1
ATOM 2324 N N . VAL A 1 293 ? -31.384 37.499 -13.772 1.00 93.62 293 VAL A N 1
ATOM 2325 C CA . VAL A 1 293 ? -32.183 38.720 -13.869 1.00 93.62 293 VAL A CA 1
ATOM 2326 C C . VAL A 1 293 ? -31.229 39.901 -13.978 1.00 93.62 293 VAL A C 1
ATOM 2328 O O . VAL A 1 293 ? -30.383 40.099 -13.112 1.00 93.62 293 VAL A O 1
ATOM 2331 N N . THR A 1 294 ? -31.343 40.670 -15.055 1.00 93.00 294 THR A N 1
ATOM 2332 C CA . THR A 1 294 ? -30.502 41.848 -15.309 1.00 93.00 294 THR A CA 1
ATOM 2333 C C . THR A 1 294 ? -31.363 43.103 -15.282 1.00 93.00 294 THR A C 1
ATOM 2335 O O . THR A 1 294 ? -32.355 43.171 -16.013 1.00 93.00 294 THR A O 1
ATOM 2338 N N . THR A 1 295 ? -30.985 44.071 -14.453 1.00 91.00 295 THR A N 1
ATOM 2339 C CA . THR A 1 295 ? -31.473 45.459 -14.471 1.00 91.00 295 THR A CA 1
ATOM 2340 C C . THR A 1 295 ? -30.363 46.369 -15.008 1.00 91.00 295 THR A C 1
ATOM 2342 O O . THR A 1 295 ? -29.274 45.897 -15.332 1.00 91.00 295 THR A O 1
ATOM 2345 N N . GLU A 1 296 ? -30.603 47.677 -15.109 1.00 87.50 296 GLU A N 1
ATOM 2346 C CA . GLU A 1 296 ? -29.565 48.635 -15.530 1.00 87.50 296 GLU A CA 1
ATOM 2347 C C . GLU A 1 296 ? -28.359 48.670 -14.576 1.00 87.50 296 GLU A C 1
ATOM 2349 O O . GLU A 1 296 ? -27.237 48.933 -15.001 1.00 87.50 296 GLU A O 1
ATOM 2354 N N . THR A 1 297 ? -28.579 48.384 -13.291 1.00 83.31 297 THR A N 1
ATOM 2355 C CA . THR A 1 297 ? -27.583 48.570 -12.225 1.00 83.31 297 THR A CA 1
ATOM 2356 C C . THR A 1 297 ? -27.100 47.273 -11.590 1.00 83.31 297 THR A C 1
ATOM 2358 O O . THR A 1 297 ? -26.067 47.277 -10.921 1.00 83.31 297 THR A O 1
ATOM 2361 N N . ALA A 1 298 ? -27.823 46.164 -11.765 1.00 84.12 298 ALA A N 1
ATOM 2362 C CA . ALA A 1 298 ? -27.549 44.925 -11.053 1.00 84.12 298 ALA A CA 1
ATOM 2363 C C . ALA A 1 298 ? -27.822 43.682 -11.898 1.00 84.12 298 ALA A C 1
ATOM 2365 O O . ALA A 1 298 ? -28.628 43.662 -12.833 1.00 84.12 298 ALA A O 1
ATOM 2366 N N . LYS A 1 299 ? -27.137 42.609 -11.518 1.00 89.44 299 LYS A N 1
ATOM 2367 C CA . LYS A 1 299 ? -27.248 41.302 -12.141 1.00 89.44 299 LYS A CA 1
ATOM 2368 C C . LYS A 1 299 ? -27.362 40.254 -11.048 1.00 89.44 299 LYS A C 1
ATOM 2370 O O . LYS A 1 299 ? -26.378 39.947 -10.384 1.00 89.44 299 LYS A O 1
ATOM 2375 N N . GLU A 1 300 ? -28.555 39.699 -10.897 1.00 88.81 300 GLU A N 1
ATOM 2376 C CA . GLU A 1 300 ? -28.861 38.715 -9.863 1.00 88.81 300 GLU A CA 1
ATOM 2377 C C . GLU A 1 300 ? -29.095 37.334 -10.466 1.00 88.81 300 GLU A C 1
ATOM 2379 O O . GLU A 1 300 ? -29.586 37.188 -11.591 1.00 88.81 300 GLU A O 1
ATOM 2384 N N . THR A 1 301 ? -28.748 36.295 -9.709 1.00 88.06 301 THR A N 1
ATOM 2385 C CA . THR A 1 301 ? -28.894 34.907 -10.161 1.00 88.06 301 THR A CA 1
ATOM 2386 C C . THR A 1 301 ? -29.743 34.095 -9.198 1.00 88.06 301 THR A C 1
ATOM 2388 O O . THR A 1 301 ? -29.534 34.091 -7.990 1.00 88.06 301 THR A O 1
ATOM 2391 N N . TYR A 1 302 ? -30.706 33.370 -9.756 1.00 86.50 302 TYR A N 1
ATOM 2392 C CA . TYR A 1 302 ? -31.526 32.394 -9.058 1.00 86.50 302 TYR A CA 1
ATOM 2393 C C . TYR A 1 302 ? -31.185 31.000 -9.566 1.00 86.50 302 TYR A C 1
ATOM 2395 O O . TYR A 1 302 ? -31.158 30.771 -10.774 1.00 86.50 302 TYR A O 1
ATOM 2403 N N . ILE A 1 303 ? -30.975 30.058 -8.652 1.00 79.44 303 ILE A N 1
ATOM 2404 C CA . ILE A 1 303 ? -30.793 28.645 -8.982 1.00 79.44 303 ILE A CA 1
ATOM 2405 C C . ILE A 1 303 ? -32.050 27.894 -8.559 1.00 79.44 303 ILE A C 1
ATOM 2407 O O . ILE A 1 303 ? -32.480 27.970 -7.409 1.00 79.44 303 ILE A O 1
ATOM 2411 N N . GLY A 1 304 ? -32.640 27.164 -9.499 1.00 75.56 304 GLY A N 1
ATOM 2412 C CA . GLY A 1 304 ? -33.786 26.303 -9.256 1.00 75.56 304 GLY A CA 1
ATOM 2413 C C . GLY A 1 304 ? -33.534 24.887 -9.754 1.00 75.56 304 GLY A C 1
ATOM 2414 O O . GLY A 1 304 ? -32.702 24.650 -10.623 1.00 75.56 304 GLY A O 1
ATOM 2415 N N . LEU A 1 305 ? -34.284 23.940 -9.204 1.00 80.25 305 LEU A N 1
ATOM 2416 C CA . LEU A 1 305 ? -34.302 22.548 -9.644 1.00 80.25 305 LEU A CA 1
ATOM 2417 C C . LEU A 1 305 ? -35.689 22.193 -10.186 1.00 80.25 305 LEU A C 1
ATOM 2419 O O . LEU A 1 305 ? -36.701 22.745 -9.735 1.00 80.25 305 LEU A O 1
ATOM 2423 N N . CYS A 1 306 ? -35.744 21.311 -11.179 1.00 72.81 306 CYS A N 1
ATOM 2424 C CA . CYS A 1 306 ? -36.986 20.706 -11.642 1.00 72.81 306 CYS A CA 1
ATOM 2425 C C . CYS A 1 306 ? -36.756 19.263 -12.074 1.00 72.81 306 CYS A C 1
ATOM 2427 O O . CYS A 1 306 ? -35.831 18.986 -12.830 1.00 72.81 306 CYS A O 1
ATOM 2429 N N . ASP A 1 307 ? -37.630 18.374 -11.608 1.00 68.75 307 ASP A N 1
ATOM 2430 C CA . ASP A 1 307 ? -37.638 16.975 -12.034 1.00 68.75 307 ASP A CA 1
ATOM 2431 C C . ASP A 1 307 ? -38.369 16.796 -13.373 1.00 68.75 307 ASP A C 1
ATOM 2433 O O . ASP A 1 307 ? -37.957 16.052 -14.244 1.00 68.75 307 ASP A O 1
ATOM 2437 N N . THR A 1 308 ? -39.407 17.597 -13.600 1.00 76.69 308 THR A N 1
ATOM 2438 C CA . THR A 1 308 ? -40.163 17.637 -14.855 1.00 76.69 308 THR A CA 1
ATOM 2439 C C . THR A 1 308 ? -39.421 18.398 -15.959 1.00 76.69 308 THR A C 1
ATOM 2441 O O . THR A 1 308 ? -38.581 19.244 -15.645 1.00 76.69 308 THR A O 1
ATOM 2444 N N . ALA A 1 309 ? -39.840 18.254 -17.224 1.00 81.00 309 ALA A N 1
ATOM 2445 C CA . ALA A 1 309 ? -39.352 19.084 -18.333 1.00 81.00 309 ALA A CA 1
ATOM 2446 C C . ALA A 1 309 ? -39.312 20.586 -17.986 1.00 81.00 309 ALA A C 1
ATOM 2448 O O . ALA A 1 309 ? -40.315 21.167 -17.539 1.00 81.00 309 ALA A O 1
ATOM 2449 N N . PHE A 1 310 ? -38.173 21.243 -18.244 1.00 87.06 310 PHE A N 1
ATOM 2450 C CA . PHE A 1 310 ? -37.973 22.662 -17.919 1.00 87.06 310 PHE A CA 1
ATOM 2451 C C . PHE A 1 310 ? -39.084 23.556 -18.475 1.00 87.06 310 PHE A C 1
ATOM 2453 O O . PHE A 1 310 ? -39.516 24.498 -17.812 1.00 87.06 310 PHE A O 1
ATOM 2460 N N . LYS A 1 311 ? -39.616 23.241 -19.659 1.00 87.38 311 LYS A N 1
ATOM 2461 C CA . LYS A 1 311 ? -40.746 23.949 -20.277 1.00 87.38 311 LYS A CA 1
ATOM 2462 C C . LYS A 1 311 ? -41.952 24.087 -19.341 1.00 87.38 311 LYS A C 1
ATOM 2464 O O . LYS A 1 311 ? -42.594 25.137 -19.331 1.00 87.38 311 LYS A O 1
ATOM 2469 N N . MET A 1 312 ? -42.263 23.059 -18.550 1.00 83.38 312 MET A N 1
ATOM 2470 C CA . MET A 1 312 ? -43.355 23.116 -17.577 1.00 83.38 312 MET A CA 1
ATOM 2471 C C . MET A 1 312 ? -42.984 23.995 -16.382 1.00 83.38 312 MET A C 1
ATOM 2473 O O . MET A 1 312 ? -43.767 24.856 -15.980 1.00 83.38 312 MET A O 1
ATOM 2477 N N . ARG A 1 313 ? -41.755 23.866 -15.870 1.00 88.00 313 ARG A N 1
ATOM 2478 C CA . ARG A 1 313 ? -41.268 24.719 -14.779 1.00 88.00 313 ARG A CA 1
ATOM 2479 C C . ARG A 1 313 ? -41.228 26.200 -15.168 1.00 88.00 313 ARG A C 1
ATOM 2481 O O . ARG A 1 313 ? -41.618 27.053 -14.375 1.00 88.00 313 ARG A O 1
ATOM 2488 N N . TYR A 1 314 ? -40.817 26.501 -16.394 1.00 89.25 314 TYR A N 1
ATOM 2489 C CA . TYR A 1 314 ? -40.802 27.846 -16.959 1.00 89.25 314 TYR A CA 1
ATOM 2490 C C . TYR A 1 314 ? -42.209 28.460 -17.029 1.00 89.25 314 TYR A C 1
ATOM 2492 O O . TYR A 1 314 ? -42.397 29.613 -16.646 1.00 89.25 314 TYR A O 1
ATOM 2500 N N . ARG A 1 315 ? -43.228 27.682 -17.426 1.00 87.62 315 ARG A N 1
ATOM 2501 C CA . ARG A 1 315 ? -44.635 28.132 -17.403 1.00 87.62 315 ARG A CA 1
ATOM 2502 C C . ARG A 1 315 ? -45.101 28.501 -15.995 1.00 87.62 315 ARG A C 1
ATOM 2504 O O . ARG A 1 315 ? -45.781 29.512 -15.836 1.00 87.62 315 ARG A O 1
ATOM 2511 N N . ASN A 1 316 ? -44.699 27.731 -14.985 1.00 87.81 316 ASN A N 1
ATOM 2512 C CA . ASN A 1 316 ? -45.039 28.019 -13.590 1.00 87.81 316 ASN A CA 1
ATOM 2513 C C . ASN A 1 316 ? -44.396 29.330 -13.114 1.00 87.81 316 ASN A C 1
ATOM 2515 O O . ASN A 1 316 ? -45.072 30.149 -12.493 1.00 87.81 316 ASN A O 1
ATOM 2519 N N . HIS A 1 317 ? -43.134 29.577 -13.483 1.00 91.38 317 HIS A N 1
ATOM 2520 C CA . HIS A 1 317 ? -42.471 30.860 -13.225 1.00 91.38 317 HIS A CA 1
ATOM 2521 C C . HIS A 1 317 ? -43.205 32.025 -13.891 1.00 91.38 317 HIS A C 1
ATOM 2523 O O . HIS A 1 317 ? -43.570 32.980 -13.210 1.00 91.38 317 HIS A O 1
ATOM 2529 N N . LEU A 1 318 ? -43.537 31.922 -15.182 1.00 90.94 318 LEU A N 1
ATOM 2530 C CA . LEU A 1 318 ? -44.300 32.966 -15.876 1.00 90.94 318 LEU A CA 1
ATOM 2531 C C . LEU A 1 318 ? -45.673 33.224 -15.241 1.00 90.94 318 LEU A C 1
ATOM 2533 O O . LEU A 1 318 ? -46.088 34.376 -15.131 1.00 90.94 318 LEU A O 1
ATOM 2537 N N . CYS A 1 319 ? -46.368 32.172 -14.803 1.00 90.56 319 CYS A N 1
ATOM 2538 C CA . CYS A 1 319 ? -47.625 32.303 -14.069 1.00 90.56 319 CYS A CA 1
ATOM 2539 C C . CYS A 1 319 ? -47.428 33.091 -12.764 1.00 90.56 319 CYS A C 1
ATOM 2541 O O . CYS A 1 319 ? -48.206 34.005 -12.476 1.00 90.56 319 CYS A O 1
ATOM 2543 N N . SER A 1 320 ? -46.357 32.792 -12.020 1.00 90.19 320 SER A N 1
ATOM 2544 C CA . SER A 1 320 ? -46.028 33.483 -10.769 1.00 90.19 320 SER A CA 1
ATOM 2545 C C . SER A 1 320 ? -45.624 34.947 -10.960 1.00 90.19 320 SER A C 1
ATOM 2547 O O . SER A 1 320 ? -45.893 35.777 -10.097 1.00 90.19 320 SER A O 1
ATOM 2549 N N . PHE A 1 321 ? -45.031 35.295 -12.105 1.00 93.81 321 PHE A N 1
ATOM 2550 C CA . PHE A 1 321 ? -44.647 36.675 -12.413 1.00 93.81 321 PHE A CA 1
ATOM 2551 C C . PHE A 1 321 ? -45.828 37.528 -12.882 1.00 93.81 321 PHE A C 1
ATOM 2553 O O . PHE A 1 321 ? -45.732 38.752 -12.846 1.00 93.81 321 PHE A O 1
ATOM 2560 N N . ARG A 1 322 ? -46.915 36.916 -13.368 1.00 91.94 322 ARG A N 1
ATOM 2561 C CA . ARG A 1 322 ? -48.099 37.629 -13.882 1.00 91.94 322 ARG A CA 1
ATOM 2562 C C . ARG A 1 322 ? -49.177 37.835 -12.825 1.00 91.94 322 ARG A C 1
ATOM 2564 O O . ARG A 1 322 ? -49.807 38.881 -12.824 1.00 91.94 322 ARG A O 1
ATOM 2571 N N . ASN A 1 323 ? -49.381 36.856 -11.945 1.00 90.50 323 ASN A N 1
ATOM 2572 C CA . ASN A 1 323 ? -50.466 36.882 -10.967 1.00 90.50 323 ASN A CA 1
ATOM 2573 C C . ASN A 1 323 ? -49.938 37.220 -9.572 1.00 90.50 323 ASN A C 1
ATOM 2575 O O . ASN A 1 323 ? -49.172 36.445 -8.998 1.00 90.50 323 ASN A O 1
ATOM 2579 N N . GLU A 1 324 ? -50.399 38.333 -9.004 1.00 88.69 324 GLU A N 1
ATOM 2580 C CA . GLU A 1 324 ? -49.913 38.850 -7.718 1.00 88.69 324 GLU A CA 1
ATOM 2581 C C . GLU A 1 324 ? -50.081 37.857 -6.561 1.00 88.69 324 GLU A C 1
ATOM 2583 O O . GLU A 1 324 ? -49.186 37.720 -5.731 1.00 88.69 324 GLU A O 1
ATOM 2588 N N . ARG A 1 325 ? -51.152 37.050 -6.565 1.00 92.69 325 ARG A N 1
ATOM 2589 C CA . ARG A 1 325 ? -51.375 35.991 -5.560 1.00 92.69 325 ARG A CA 1
ATOM 2590 C C . ARG A 1 325 ? -50.222 34.983 -5.431 1.00 92.69 325 ARG A C 1
ATOM 2592 O O . ARG A 1 325 ? -50.106 34.312 -4.413 1.00 92.69 325 ARG A O 1
ATOM 2599 N N . TYR A 1 326 ? -49.378 34.852 -6.458 1.00 87.94 326 TYR A N 1
ATOM 2600 C CA . TYR A 1 326 ? -48.226 33.944 -6.483 1.00 87.94 326 TYR A CA 1
ATOM 2601 C C . TYR A 1 326 ? -46.886 34.663 -6.295 1.00 87.94 326 TYR A C 1
ATOM 2603 O O . TYR A 1 326 ? -45.829 34.063 -6.501 1.00 87.94 326 TYR A O 1
ATOM 2611 N N . ARG A 1 327 ? -46.908 35.927 -5.862 1.00 91.19 327 ARG A N 1
ATOM 2612 C CA . ARG A 1 327 ? -45.728 36.754 -5.582 1.00 91.19 327 ARG A CA 1
ATOM 2613 C C . ARG A 1 327 ? -44.665 36.038 -4.756 1.00 91.19 327 ARG A C 1
ATOM 2615 O O . ARG A 1 327 ? -43.480 36.140 -5.062 1.00 91.19 327 ARG A O 1
ATOM 2622 N N . HIS A 1 328 ? -45.080 35.260 -3.760 1.00 89.94 328 HIS A N 1
ATOM 2623 C CA . HIS A 1 328 ? -44.179 34.565 -2.839 1.00 89.94 328 HIS A CA 1
ATOM 2624 C C . HIS A 1 328 ? -43.919 33.088 -3.183 1.00 89.94 328 HIS A C 1
ATOM 2626 O O . HIS A 1 328 ? -43.340 32.380 -2.362 1.00 89.94 328 HIS A O 1
ATOM 2632 N N . ALA A 1 329 ? -44.311 32.618 -4.374 1.00 82.44 329 ALA A N 1
ATOM 2633 C CA . ALA A 1 329 ? -44.194 31.210 -4.764 1.00 82.44 329 ALA A CA 1
ATOM 2634 C C . ALA A 1 329 ? -42.740 30.707 -4.850 1.00 82.44 329 ALA A C 1
ATOM 2636 O O . ALA A 1 329 ? -42.473 29.546 -4.544 1.00 82.44 329 ALA A O 1
ATOM 2637 N N . THR A 1 330 ? -41.791 31.558 -5.253 1.00 86.62 330 THR A N 1
ATOM 2638 C CA . THR A 1 330 ? -40.350 31.263 -5.219 1.00 86.62 330 THR A CA 1
ATOM 2639 C C . THR A 1 330 ? -39.549 32.514 -4.857 1.00 86.62 330 THR A C 1
ATOM 2641 O O . THR A 1 330 ? -40.020 33.631 -5.043 1.00 86.62 330 THR A O 1
ATOM 2644 N N . GLU A 1 331 ? -38.290 32.360 -4.439 1.00 87.00 331 GLU A N 1
ATOM 2645 C CA . GLU A 1 331 ? -37.396 33.520 -4.247 1.00 87.00 331 GLU A CA 1
ATOM 2646 C C . GLU A 1 331 ? -37.240 34.353 -5.530 1.00 87.00 331 GLU A C 1
ATOM 2648 O O . GLU A 1 331 ? -37.262 35.579 -5.481 1.00 87.00 331 GLU A O 1
ATOM 2653 N N . LEU A 1 332 ? -37.227 33.701 -6.702 1.00 91.25 332 LEU A N 1
ATOM 2654 C CA . LEU A 1 332 ? -37.261 34.412 -7.981 1.00 91.25 332 LEU A CA 1
ATOM 2655 C C . LEU A 1 332 ? -38.524 35.271 -8.160 1.00 91.25 332 LEU A C 1
ATOM 2657 O O . LEU A 1 332 ? -38.405 36.427 -8.546 1.00 91.25 332 LEU A O 1
ATOM 2661 N N . SER A 1 333 ? -39.728 34.756 -7.874 1.00 91.19 333 SER A N 1
ATOM 2662 C CA . SER A 1 333 ? -40.957 35.541 -8.020 1.00 91.19 333 SER A CA 1
ATOM 2663 C C . SER A 1 333 ? -40.981 36.712 -7.041 1.00 91.19 333 SER A C 1
ATOM 2665 O O . SER A 1 333 ? -41.322 37.818 -7.453 1.00 91.19 333 SER A O 1
ATOM 2667 N N . LYS A 1 334 ? -40.533 36.513 -5.793 1.00 93.44 334 LYS A N 1
ATOM 2668 C CA . LYS A 1 334 ? -40.416 37.591 -4.796 1.00 93.44 334 LYS A CA 1
ATOM 2669 C C . LYS A 1 334 ? -39.539 38.726 -5.316 1.00 93.44 334 LYS A C 1
ATOM 2671 O O . LYS A 1 334 ? -39.939 39.886 -5.258 1.00 93.44 334 LYS A O 1
ATOM 2676 N N . TYR A 1 335 ? -38.379 38.380 -5.872 1.00 92.50 335 TYR A N 1
ATOM 2677 C CA . TYR A 1 335 ? -37.451 39.357 -6.425 1.00 92.50 335 TYR A CA 1
ATOM 2678 C C . TYR A 1 335 ? -38.046 40.098 -7.631 1.00 92.50 335 TYR A C 1
ATOM 2680 O O . TYR A 1 335 ? -38.032 41.327 -7.656 1.00 92.50 335 TYR A O 1
ATOM 2688 N N . ILE A 1 336 ? -38.665 39.382 -8.576 1.00 94.25 336 ILE A N 1
ATOM 2689 C CA . ILE A 1 336 ? -39.317 39.990 -9.746 1.00 94.25 336 ILE A CA 1
ATOM 2690 C C . ILE A 1 336 ? -40.434 40.961 -9.346 1.00 94.25 336 ILE A C 1
ATOM 2692 O O . ILE A 1 336 ? -40.518 42.053 -9.904 1.00 94.25 336 ILE A O 1
ATOM 2696 N N . TRP A 1 337 ? -41.271 40.608 -8.370 1.00 94.75 337 TRP A N 1
ATOM 2697 C CA . TRP A 1 337 ? -42.310 41.516 -7.879 1.00 94.75 337 TRP A CA 1
ATOM 2698 C C . TRP A 1 337 ? -41.728 42.738 -7.168 1.00 94.75 337 TRP A C 1
ATOM 2700 O O . TRP A 1 337 ? -42.222 43.836 -7.383 1.00 94.75 337 TRP A O 1
ATOM 2710 N N . SER A 1 338 ? -40.620 42.592 -6.433 1.00 92.38 338 SER A N 1
ATOM 2711 C CA . SER A 1 338 ? -39.936 43.743 -5.826 1.00 92.38 338 SER A CA 1
ATOM 2712 C C . SER A 1 338 ? -39.392 44.741 -6.857 1.00 92.38 338 SER A C 1
ATOM 2714 O O . SER A 1 338 ? -39.357 45.938 -6.585 1.00 92.38 338 SER A O 1
ATOM 2716 N N . LEU A 1 339 ? -38.985 44.265 -8.041 1.00 92.62 339 LEU A N 1
ATOM 2717 C CA . LEU A 1 339 ? -38.563 45.124 -9.151 1.00 92.62 339 LEU A CA 1
ATOM 2718 C C . LEU A 1 339 ? -39.762 45.816 -9.804 1.00 92.62 339 LEU A C 1
ATOM 2720 O O . LEU A 1 339 ? -39.674 46.996 -10.124 1.00 92.62 339 LEU A O 1
ATOM 2724 N N . LYS A 1 340 ? -40.889 45.107 -9.954 1.00 91.50 340 LYS A N 1
ATOM 2725 C CA . LYS A 1 340 ? -42.138 45.680 -10.478 1.00 91.50 340 LYS A CA 1
ATOM 2726 C C . LYS A 1 340 ? -42.710 46.765 -9.571 1.00 91.50 340 LYS A C 1
ATOM 2728 O O . LYS A 1 340 ? -43.094 47.811 -10.072 1.00 91.50 340 LYS A O 1
ATOM 2733 N N . ASP A 1 341 ? -42.714 46.541 -8.258 1.00 92.25 341 ASP A N 1
ATOM 2734 C CA . ASP A 1 341 ? -43.196 47.522 -7.274 1.00 92.25 341 ASP A CA 1
ATOM 2735 C C . ASP A 1 341 ? -42.363 48.816 -7.298 1.00 92.25 341 ASP A C 1
ATOM 2737 O O . ASP A 1 341 ? -42.859 49.886 -6.960 1.00 92.25 341 ASP A O 1
ATOM 2741 N N . LYS A 1 342 ? -41.093 48.717 -7.712 1.00 90.69 342 LYS A N 1
ATOM 2742 C CA . LYS A 1 342 ? -40.151 49.836 -7.870 1.00 90.69 342 LYS A CA 1
ATOM 2743 C C . LYS A 1 342 ? -40.087 50.382 -9.301 1.00 90.69 342 LYS A C 1
ATOM 2745 O O . LYS A 1 342 ? -39.166 51.134 -9.608 1.00 90.69 342 LYS A O 1
ATOM 2750 N N . ASP A 1 343 ? -40.982 49.936 -10.179 1.00 91.44 343 ASP A N 1
ATOM 2751 C CA . ASP A 1 343 ? -41.017 50.268 -11.610 1.00 91.44 343 ASP A CA 1
ATOM 2752 C C . ASP A 1 343 ? -39.658 50.113 -12.330 1.00 91.44 343 ASP A C 1
ATOM 2754 O O . ASP A 1 343 ? -39.274 50.870 -13.220 1.00 91.44 343 ASP A O 1
ATOM 2758 N N . THR A 1 344 ? -38.871 49.115 -11.918 1.00 91.00 344 THR A N 1
ATOM 2759 C CA . THR A 1 344 ? -37.537 48.862 -12.470 1.00 91.00 344 THR A CA 1
ATOM 2760 C C . THR A 1 344 ? -37.628 47.910 -13.658 1.00 91.00 344 THR A C 1
ATOM 2762 O O . THR A 1 344 ? -38.105 46.780 -13.527 1.00 91.00 344 THR A O 1
ATOM 2765 N N . LYS A 1 345 ? -37.111 48.324 -14.821 1.00 92.19 345 LYS A N 1
ATOM 2766 C CA . LYS A 1 345 ? -37.021 47.460 -16.008 1.00 92.19 345 LYS A CA 1
ATOM 2767 C C . LYS A 1 345 ? -36.011 46.331 -15.789 1.00 92.19 345 LYS A C 1
ATOM 2769 O O . LYS A 1 345 ? -34.912 46.551 -15.281 1.00 92.19 345 LYS A O 1
ATOM 2774 N N . PHE A 1 346 ? -36.372 45.120 -16.211 1.00 93.19 346 PHE A N 1
ATOM 2775 C CA . PHE A 1 346 ? -35.517 43.940 -16.082 1.00 93.19 346 PHE A CA 1
ATOM 2776 C C . PHE A 1 346 ? -35.673 42.970 -17.257 1.00 93.19 346 PHE A C 1
ATOM 2778 O O . PHE A 1 346 ? -36.695 42.948 -17.944 1.00 93.19 346 PHE A O 1
ATOM 2785 N N . ASN A 1 347 ? -34.668 42.116 -17.444 1.00 91.56 347 ASN A N 1
ATOM 2786 C CA . ASN A 1 347 ? -34.684 40.990 -18.377 1.00 91.56 347 ASN A CA 1
ATOM 2787 C C . ASN A 1 347 ? -34.263 39.695 -17.666 1.00 91.56 347 ASN A C 1
ATOM 2789 O O . ASN A 1 347 ? -33.444 39.748 -16.752 1.00 91.56 347 ASN A O 1
ATOM 2793 N N . ILE A 1 348 ? -34.782 38.538 -18.095 1.00 92.31 348 ILE A N 1
ATOM 2794 C CA . ILE A 1 348 ? -34.461 37.229 -17.503 1.00 92.31 348 ILE A CA 1
ATOM 2795 C C . ILE A 1 348 ? -33.918 36.275 -18.569 1.00 92.31 348 ILE A C 1
ATOM 2797 O O . ILE A 1 348 ? -34.627 35.938 -19.518 1.00 92.31 348 ILE A O 1
ATOM 2801 N N . LYS A 1 349 ? -32.697 35.772 -18.370 1.00 90.44 349 LYS A N 1
ATOM 2802 C CA . LYS A 1 349 ? -32.097 34.700 -19.184 1.00 90.44 349 LYS A CA 1
ATOM 2803 C C . LYS A 1 349 ? -32.032 33.393 -18.402 1.00 90.44 349 LYS A C 1
ATOM 2805 O O . LYS A 1 349 ? -31.761 33.414 -17.204 1.00 90.44 349 LYS A O 1
ATOM 2810 N N . TRP A 1 350 ? -32.247 32.258 -19.065 1.00 89.50 350 TRP A N 1
ATOM 2811 C CA . TRP A 1 350 ? -32.233 30.945 -18.414 1.00 89.50 350 TRP A CA 1
ATOM 2812 C C . TRP A 1 350 ? -31.135 30.062 -18.991 1.00 89.50 350 TRP A C 1
ATOM 2814 O O . TRP A 1 350 ? -30.878 30.095 -20.189 1.00 89.50 350 TRP A O 1
ATOM 2824 N N . ARG A 1 351 ? -30.479 29.270 -18.138 1.00 85.06 351 ARG A N 1
ATOM 2825 C CA . ARG A 1 351 ? -29.474 28.285 -18.573 1.00 85.06 351 ARG A CA 1
ATOM 2826 C C . ARG A 1 351 ? -29.473 27.038 -17.698 1.00 85.06 351 ARG A C 1
ATOM 2828 O O . ARG A 1 351 ? -29.794 27.112 -16.515 1.00 85.06 351 ARG A O 1
ATOM 2835 N N . LYS A 1 352 ? -29.052 25.895 -18.244 1.00 80.44 352 LYS A N 1
ATOM 2836 C CA . LYS A 1 352 ? -28.792 24.668 -17.466 1.00 80.44 352 LYS A CA 1
ATOM 2837 C C . LYS A 1 352 ? -27.485 24.820 -16.681 1.00 80.44 352 LYS A C 1
ATOM 2839 O O . LYS A 1 352 ? -26.489 25.262 -17.244 1.00 80.44 352 LYS A O 1
ATOM 2844 N N . ILE A 1 353 ? -27.490 24.428 -15.406 1.00 75.62 353 ILE A N 1
ATOM 2845 C CA . ILE A 1 353 ? -26.294 24.370 -14.546 1.00 75.62 353 ILE A CA 1
ATOM 2846 C C . ILE A 1 353 ? -25.824 22.917 -14.339 1.00 75.62 353 ILE A C 1
ATOM 2848 O O . ILE A 1 353 ? -24.622 22.678 -14.262 1.00 75.62 353 ILE A O 1
ATOM 2852 N N . GLY A 1 354 ? -26.725 21.927 -14.295 1.00 59.22 354 GLY A N 1
ATOM 2853 C CA . GLY A 1 354 ? -26.341 20.515 -14.138 1.00 59.22 354 GLY A CA 1
ATOM 2854 C C . GLY A 1 354 ? -27.522 19.535 -14.184 1.00 59.22 354 GLY A C 1
ATOM 2855 O O . GLY A 1 354 ? -28.668 19.987 -14.179 1.00 59.22 354 GLY A O 1
ATOM 2856 N N . PRO A 1 355 ? -27.273 18.215 -14.277 1.00 59.34 355 PRO A N 1
ATOM 2857 C CA . PRO A 1 355 ? -28.310 17.190 -14.153 1.00 59.34 355 PRO A CA 1
ATOM 2858 C C . PRO A 1 355 ? -28.706 16.949 -12.684 1.00 59.34 355 PRO A C 1
ATOM 2860 O O . PRO A 1 355 ? -27.920 17.197 -11.768 1.00 59.34 355 PRO A O 1
ATOM 2863 N N . ASN A 1 356 ? -29.911 16.429 -12.475 1.00 57.00 356 ASN A N 1
ATOM 2864 C CA . ASN A 1 356 ? -30.391 15.810 -11.243 1.00 57.00 356 ASN A CA 1
ATOM 2865 C C . ASN A 1 356 ? -30.507 14.303 -11.527 1.00 57.00 356 ASN A C 1
ATOM 2867 O O . ASN A 1 356 ? -31.452 13.889 -12.182 1.00 57.00 356 ASN A O 1
ATOM 2871 N N . MET A 1 357 ? -29.522 13.492 -11.131 1.00 53.72 357 MET A N 1
ATOM 2872 C CA . MET A 1 357 ? -29.558 12.047 -11.402 1.00 53.72 357 MET A CA 1
ATOM 2873 C C . MET A 1 357 ? -30.652 11.386 -10.542 1.00 53.72 357 MET A C 1
ATOM 2875 O O . MET A 1 357 ? -30.599 11.528 -9.314 1.00 53.72 357 MET A O 1
ATOM 2879 N N . PRO A 1 358 ? -31.622 10.663 -11.133 1.00 59.22 358 PRO A N 1
ATOM 2880 C CA . PRO A 1 358 ? -32.592 9.894 -10.367 1.00 59.22 358 PRO A CA 1
ATOM 2881 C C . PRO A 1 358 ? -31.880 8.846 -9.508 1.00 59.22 358 PRO A C 1
ATOM 2883 O O . PRO A 1 358 ? -31.008 8.114 -9.973 1.00 59.22 358 PRO A O 1
ATOM 2886 N N . PHE A 1 359 ? -32.258 8.750 -8.235 1.00 55.31 359 PHE A N 1
ATOM 2887 C CA . PHE A 1 359 ? -31.605 7.849 -7.281 1.00 55.31 359 PHE A CA 1
ATOM 2888 C C . PHE A 1 359 ? -31.661 6.366 -7.702 1.00 55.31 359 PHE A C 1
ATOM 2890 O O . PHE A 1 359 ? -30.758 5.603 -7.372 1.00 55.31 359 PHE A O 1
ATOM 2897 N N . GLU A 1 360 ? -32.684 5.962 -8.461 1.00 63.91 360 GLU A N 1
ATOM 2898 C CA . GLU A 1 360 ? -32.819 4.593 -8.978 1.00 63.91 360 GLU A CA 1
ATOM 2899 C C . GLU A 1 360 ? -31.814 4.264 -10.091 1.00 63.91 360 GLU A C 1
ATOM 2901 O O . GLU A 1 360 ? -31.304 3.146 -10.146 1.00 63.91 360 GLU A O 1
ATOM 2906 N N . GLU A 1 361 ? -31.448 5.238 -10.929 1.00 61.28 361 GLU A N 1
ATOM 2907 C CA . GLU A 1 361 ? -30.395 5.045 -11.933 1.00 61.28 361 GLU A CA 1
ATOM 2908 C C . GLU A 1 361 ? -29.021 4.931 -11.268 1.00 61.28 361 GLU A C 1
ATOM 2910 O O . GLU A 1 361 ? -28.247 4.040 -11.614 1.00 61.28 361 GLU A O 1
ATOM 2915 N N . LEU A 1 362 ? -28.764 5.741 -10.232 1.00 62.03 362 LEU A N 1
ATOM 2916 C CA . LEU A 1 362 ? -27.548 5.627 -9.424 1.00 62.03 362 LEU A CA 1
ATOM 2917 C C . LEU A 1 362 ? -27.445 4.255 -8.742 1.00 62.03 362 LEU A C 1
ATOM 2919 O O . LEU A 1 362 ? -26.374 3.654 -8.725 1.00 62.03 362 LEU A O 1
ATOM 2923 N N . LYS A 1 363 ? -28.546 3.742 -8.177 1.00 66.81 363 LYS A N 1
ATOM 2924 C CA . LYS A 1 363 ? -28.570 2.394 -7.585 1.00 66.81 363 LYS A CA 1
ATOM 2925 C C . LYS A 1 363 ? -28.229 1.325 -8.613 1.00 66.81 363 LYS A C 1
ATOM 2927 O O . LYS A 1 363 ? -27.436 0.438 -8.309 1.00 66.81 363 LYS A O 1
ATOM 2932 N N . LYS A 1 364 ? -28.825 1.404 -9.806 1.00 74.94 364 LYS A N 1
ATOM 2933 C CA . LYS A 1 364 ? -28.556 0.451 -10.883 1.00 74.94 364 LYS A CA 1
ATOM 2934 C C . LYS A 1 364 ? -27.081 0.481 -11.281 1.00 74.94 364 LYS A C 1
ATOM 2936 O O . LYS A 1 364 ? -26.445 -0.563 -11.287 1.00 74.94 364 LYS A O 1
ATOM 2941 N N . GLU A 1 365 ? -26.521 1.667 -11.504 1.00 73.44 365 GLU A N 1
ATOM 2942 C CA . GLU A 1 365 ? -25.105 1.831 -11.853 1.00 73.44 365 GLU A CA 1
ATOM 2943 C C . GLU A 1 365 ? -24.170 1.278 -10.764 1.00 73.44 365 GLU A C 1
ATOM 2945 O O . GLU A 1 365 ? -23.202 0.577 -11.062 1.00 73.44 365 GLU A O 1
ATOM 2950 N N . VAL A 1 366 ? -24.462 1.555 -9.489 1.00 71.81 366 VAL A N 1
ATOM 2951 C CA . VAL A 1 366 ? -23.673 1.033 -8.364 1.00 71.81 366 VAL A CA 1
ATOM 2952 C C . VAL A 1 366 ? -23.732 -0.494 -8.314 1.00 71.81 366 VAL A C 1
ATOM 2954 O O . VAL A 1 366 ? -22.687 -1.127 -8.169 1.00 71.81 366 VAL A O 1
ATOM 2957 N N . ASN A 1 367 ? -24.914 -1.089 -8.476 1.00 85.38 367 ASN A N 1
ATOM 2958 C CA . ASN A 1 367 ? -25.076 -2.543 -8.467 1.00 85.38 367 ASN A CA 1
ATOM 2959 C C . ASN A 1 367 ? -24.380 -3.209 -9.664 1.00 85.38 367 ASN A C 1
ATOM 2961 O O . ASN A 1 367 ? -23.693 -4.211 -9.479 1.00 85.38 367 ASN A O 1
ATOM 2965 N N . ASP A 1 368 ? -24.481 -2.627 -10.861 1.00 83.00 368 ASP A N 1
ATOM 2966 C CA . ASP A 1 368 ? -23.807 -3.135 -12.063 1.00 83.00 368 ASP A CA 1
ATOM 2967 C C . ASP A 1 368 ? -22.275 -3.100 -11.901 1.00 83.00 368 ASP A C 1
ATOM 2969 O O . ASP A 1 368 ? -21.572 -4.026 -12.316 1.00 83.00 368 ASP A O 1
ATOM 2973 N N . ASN A 1 369 ? -21.736 -2.055 -11.262 1.00 77.62 369 ASN A N 1
ATOM 2974 C CA . ASN A 1 369 ? -20.306 -1.956 -10.964 1.00 77.62 369 ASN A CA 1
ATOM 2975 C C . ASN A 1 369 ? -19.860 -2.970 -9.900 1.00 77.62 369 ASN A C 1
ATOM 2977 O O . ASN A 1 369 ? -18.797 -3.573 -10.050 1.00 77.62 369 ASN A O 1
ATOM 2981 N N . ILE A 1 370 ? -20.664 -3.194 -8.855 1.00 84.19 370 ILE A N 1
ATOM 2982 C CA . ILE A 1 370 ? -20.385 -4.227 -7.845 1.00 84.19 370 ILE A CA 1
ATOM 2983 C C . ILE A 1 370 ? -20.358 -5.611 -8.498 1.00 84.19 370 ILE A C 1
ATOM 2985 O O . ILE A 1 370 ? -19.400 -6.349 -8.285 1.00 84.19 370 ILE A O 1
ATOM 2989 N N . ALA A 1 371 ? -21.333 -5.932 -9.352 1.00 87.69 371 ALA A N 1
ATOM 2990 C CA . ALA A 1 371 ? -21.395 -7.221 -10.039 1.00 87.69 371 ALA A CA 1
ATOM 2991 C C . ALA A 1 371 ? -20.155 -7.479 -10.919 1.00 87.69 371 ALA A C 1
ATOM 2993 O O . ALA A 1 371 ? -19.597 -8.578 -10.911 1.00 87.69 371 ALA A O 1
ATOM 2994 N N . LYS A 1 372 ? -19.663 -6.456 -11.635 1.00 82.00 372 LYS A N 1
ATOM 2995 C CA . LYS A 1 372 ? -18.410 -6.552 -12.409 1.00 82.00 372 LYS A CA 1
ATOM 2996 C C . LYS A 1 372 ? -17.194 -6.817 -11.517 1.00 82.00 372 LYS A C 1
ATOM 2998 O O . LYS A 1 372 ? -16.345 -7.640 -11.860 1.00 82.00 372 LYS A O 1
ATOM 3003 N N . GLU A 1 373 ? -17.109 -6.146 -10.370 1.00 82.00 373 GLU A N 1
ATOM 3004 C CA . GLU A 1 373 ? -16.023 -6.356 -9.407 1.00 82.00 373 GLU A CA 1
ATOM 3005 C C . GLU A 1 373 ? -16.090 -7.737 -8.742 1.00 82.00 373 GLU A C 1
ATOM 3007 O O . GLU A 1 373 ? -15.055 -8.374 -8.538 1.00 82.00 373 GLU A O 1
ATOM 3012 N N . GLU A 1 374 ? -17.287 -8.242 -8.443 1.00 85.94 374 GLU A N 1
ATOM 3013 C CA . GLU A 1 374 ? -17.490 -9.604 -7.940 1.00 85.94 374 GLU A CA 1
ATOM 3014 C C . GLU A 1 374 ? -17.031 -10.648 -8.958 1.00 85.94 374 GLU A C 1
ATOM 3016 O O . GLU A 1 374 ? -16.275 -11.553 -8.598 1.00 85.94 374 GLU A O 1
ATOM 3021 N N . GLN A 1 375 ? -17.382 -10.475 -10.236 1.00 86.50 375 GLN A N 1
ATOM 3022 C CA . GLN A 1 375 ? -16.922 -11.352 -11.314 1.00 86.50 375 GLN A CA 1
ATOM 3023 C C . GLN A 1 375 ? -15.390 -11.334 -11.449 1.00 86.50 375 GLN A C 1
ATOM 3025 O O . GLN A 1 375 ? -14.758 -12.387 -11.571 1.00 86.50 375 GLN A O 1
ATOM 3030 N N . LYS A 1 376 ? -14.769 -10.150 -11.374 1.00 82.38 376 LYS A N 1
ATOM 3031 C CA . LYS A 1 376 ? -13.306 -10.007 -11.400 1.00 82.38 376 LYS A CA 1
ATOM 3032 C C . LYS A 1 376 ? -12.652 -10.717 -10.212 1.00 82.38 376 LYS A C 1
ATOM 3034 O O . LYS A 1 376 ? -11.671 -11.433 -10.397 1.00 82.38 376 LYS A O 1
ATOM 3039 N N . ARG A 1 377 ? -13.199 -10.561 -9.001 1.00 83.81 377 ARG A N 1
ATOM 3040 C CA . ARG A 1 377 ? -12.697 -11.218 -7.780 1.00 83.81 377 ARG A CA 1
ATOM 3041 C C . ARG A 1 377 ? -12.860 -12.732 -7.817 1.00 83.81 377 ARG A C 1
ATOM 3043 O O . ARG A 1 377 ? -11.961 -13.422 -7.350 1.00 83.81 377 ARG A O 1
ATOM 3050 N N . ALA A 1 378 ? -13.973 -13.236 -8.346 1.00 88.50 378 ALA A N 1
ATOM 3051 C CA . ALA A 1 378 ? -14.193 -14.670 -8.517 1.00 88.50 378 ALA A CA 1
ATOM 3052 C C . ALA A 1 378 ? -13.118 -15.270 -9.430 1.00 88.50 378 ALA A C 1
ATOM 3054 O O . ALA A 1 378 ? -12.409 -16.178 -9.009 1.00 88.50 378 ALA A O 1
ATOM 3055 N N . ARG A 1 379 ? -12.882 -14.654 -10.599 1.00 84.31 379 ARG A N 1
ATOM 3056 C CA . ARG A 1 379 ? -11.795 -15.063 -11.498 1.00 84.31 379 ARG A CA 1
ATOM 3057 C C . ARG A 1 379 ? -10.436 -15.045 -10.796 1.00 84.31 379 ARG A C 1
ATOM 3059 O O . ARG A 1 379 ? -9.706 -16.016 -10.900 1.00 84.31 379 ARG A O 1
ATOM 3066 N N . LEU A 1 380 ? -10.096 -13.975 -10.072 1.00 82.38 380 LEU A N 1
ATOM 3067 C CA . LEU A 1 380 ? -8.805 -13.877 -9.373 1.00 82.38 380 LEU A CA 1
ATOM 3068 C C . LEU A 1 380 ? -8.590 -14.982 -8.325 1.00 82.38 380 LEU A C 1
ATOM 3070 O O . LEU A 1 380 ? -7.446 -15.354 -8.094 1.00 82.38 380 LEU A O 1
ATOM 3074 N N . LYS A 1 381 ? -9.654 -15.495 -7.692 1.00 84.88 381 LYS A N 1
ATOM 3075 C CA . LYS A 1 381 ? -9.561 -16.605 -6.726 1.00 84.88 381 LYS A CA 1
ATOM 3076 C C . LYS A 1 381 ? -9.281 -17.955 -7.385 1.00 84.88 381 LYS A C 1
ATOM 3078 O O . LYS A 1 381 ? -8.727 -18.826 -6.729 1.00 84.88 381 LYS A O 1
ATOM 3083 N N . GLU A 1 382 ? -9.717 -18.125 -8.628 1.00 86.81 382 GLU A N 1
ATOM 3084 C CA . GLU A 1 382 ? -9.637 -19.385 -9.376 1.00 86.81 382 GLU A CA 1
ATOM 3085 C C . GLU A 1 382 ? -8.465 -19.418 -10.364 1.00 86.81 382 GLU A C 1
ATOM 3087 O O . GLU A 1 382 ? -8.217 -20.448 -10.984 1.00 86.81 382 GLU A O 1
ATOM 3092 N N . LEU A 1 383 ? -7.752 -18.299 -10.541 1.00 86.25 383 LEU A N 1
ATOM 3093 C CA . LEU A 1 383 ? -6.565 -18.263 -11.386 1.00 86.25 383 LEU A CA 1
ATOM 3094 C C . LEU A 1 383 ? -5.481 -19.159 -10.798 1.00 86.25 383 LEU A C 1
ATOM 3096 O O . LEU A 1 383 ? -5.107 -19.015 -9.636 1.00 86.25 383 LEU A O 1
ATOM 3100 N N . ASP A 1 384 ? -4.941 -20.025 -11.648 1.00 87.19 384 ASP A N 1
ATOM 3101 C CA . ASP A 1 384 ? -3.696 -20.711 -11.355 1.00 87.19 384 ASP A CA 1
ATOM 3102 C C . ASP A 1 384 ? -2.551 -19.690 -11.389 1.00 87.19 384 ASP A C 1
ATOM 3104 O O . ASP A 1 384 ? -2.443 -18.884 -12.323 1.00 87.19 384 ASP A O 1
ATOM 3108 N N . LEU A 1 385 ? -1.746 -19.662 -10.330 1.00 87.12 385 LEU A N 1
ATOM 3109 C CA . LEU A 1 385 ? -0.730 -18.637 -10.119 1.00 87.12 385 LEU A CA 1
ATOM 3110 C C . LEU A 1 385 ? 0.654 -19.265 -10.161 1.00 87.12 385 LEU A C 1
ATOM 3112 O O . LEU A 1 385 ? 1.033 -20.041 -9.287 1.00 87.12 385 LEU A O 1
ATOM 3116 N N . ILE A 1 386 ? 1.453 -18.822 -11.127 1.00 89.38 386 ILE A N 1
ATOM 3117 C CA . ILE A 1 386 ? 2.895 -19.030 -11.097 1.00 89.38 386 ILE A CA 1
ATOM 3118 C C . ILE A 1 386 ? 3.497 -17.940 -10.212 1.00 89.38 386 ILE A C 1
ATOM 3120 O O . ILE A 1 386 ? 3.396 -16.751 -10.517 1.00 89.38 386 ILE A O 1
ATOM 3124 N N . VAL A 1 387 ? 4.126 -18.347 -9.110 1.00 91.69 387 VAL A N 1
ATOM 3125 C CA . VAL A 1 387 ? 4.845 -17.439 -8.210 1.00 91.69 387 VAL A CA 1
ATOM 3126 C C . VAL A 1 387 ? 6.341 -17.574 -8.453 1.00 91.69 387 VAL A C 1
ATOM 3128 O O . VAL A 1 387 ? 6.895 -18.671 -8.376 1.00 91.69 387 VAL A O 1
ATOM 3131 N N . LEU A 1 388 ? 6.979 -16.439 -8.727 1.00 92.62 388 LEU A N 1
ATOM 3132 C CA . LEU A 1 388 ? 8.418 -16.306 -8.896 1.00 92.62 388 LEU A CA 1
ATOM 3133 C C . LEU A 1 388 ? 8.942 -15.371 -7.798 1.00 92.62 388 LEU A C 1
ATOM 3135 O O . LEU A 1 388 ? 8.712 -14.162 -7.850 1.00 92.62 388 LEU A O 1
ATOM 3139 N N . ASP A 1 389 ? 9.589 -15.931 -6.772 1.00 93.94 389 ASP A N 1
ATOM 3140 C CA . ASP A 1 389 ? 10.115 -15.132 -5.660 1.00 93.94 389 ASP A CA 1
ATOM 3141 C C . ASP A 1 389 ? 11.353 -14.340 -6.096 1.00 93.94 389 ASP A C 1
ATOM 3143 O O . ASP A 1 389 ? 12.284 -14.898 -6.671 1.00 93.94 389 ASP A O 1
ATOM 3147 N N . ASN A 1 390 ? 11.369 -13.042 -5.795 1.00 91.69 390 ASN A N 1
ATOM 3148 C CA . ASN A 1 390 ? 12.453 -12.124 -6.152 1.00 91.69 390 ASN A CA 1
ATOM 3149 C C . ASN A 1 390 ? 13.176 -11.563 -4.910 1.00 91.69 390 ASN A C 1
ATOM 3151 O O . ASN A 1 390 ? 13.830 -10.524 -4.986 1.00 91.69 390 ASN A O 1
ATOM 3155 N N . SER A 1 391 ? 13.042 -12.208 -3.746 1.00 89.50 391 SER A N 1
ATOM 3156 C CA . SER A 1 391 ? 13.523 -11.674 -2.462 1.00 89.50 391 SER A CA 1
ATOM 3157 C C . SER A 1 391 ? 15.051 -11.697 -2.331 1.00 89.50 391 SER A C 1
ATOM 3159 O O . SER A 1 391 ? 15.629 -10.915 -1.573 1.00 89.50 391 SER A O 1
ATOM 3161 N N . LEU A 1 392 ? 15.723 -12.586 -3.070 1.00 88.06 392 LEU A N 1
ATOM 3162 C CA . LEU A 1 392 ? 17.185 -12.697 -3.094 1.00 88.06 392 LEU A CA 1
ATOM 3163 C C . LEU A 1 392 ? 17.873 -11.675 -4.003 1.00 88.06 392 LEU A C 1
ATOM 3165 O O . LEU A 1 392 ? 19.081 -11.452 -3.837 1.00 88.06 392 LEU A O 1
ATOM 3169 N N . ARG A 1 393 ? 17.138 -11.067 -4.944 1.00 78.69 393 ARG A N 1
ATOM 3170 C CA . ARG A 1 393 ? 17.656 -10.006 -5.813 1.00 78.69 393 ARG A CA 1
ATOM 3171 C C . ARG A 1 393 ? 17.868 -8.752 -4.976 1.00 78.69 393 ARG A C 1
ATOM 3173 O O . ARG A 1 393 ? 16.943 -8.223 -4.363 1.00 78.69 393 ARG A O 1
ATOM 3180 N N . GLU A 1 394 ? 19.098 -8.256 -4.961 1.00 65.00 394 GLU A N 1
ATOM 3181 C CA . GLU A 1 394 ? 19.407 -6.997 -4.293 1.00 65.00 394 GLU A CA 1
ATOM 3182 C C . GLU A 1 394 ? 18.870 -5.819 -5.119 1.00 65.00 394 GLU A C 1
ATOM 3184 O O . GLU A 1 394 ? 19.258 -5.623 -6.272 1.00 65.00 394 GLU A O 1
ATOM 3189 N N . SER A 1 395 ? 17.986 -5.001 -4.538 1.00 56.03 395 SER A N 1
ATOM 3190 C CA . SER A 1 395 ? 17.598 -3.734 -5.158 1.00 56.03 395 SER A CA 1
ATOM 3191 C C . SER A 1 395 ? 18.712 -2.708 -4.929 1.00 56.03 395 SER A C 1
ATOM 3193 O O . SER A 1 395 ? 18.808 -2.134 -3.840 1.00 56.03 395 SER A O 1
ATOM 3195 N N . THR A 1 396 ? 19.516 -2.420 -5.952 1.00 48.62 396 THR A N 1
ATOM 3196 C CA . THR A 1 396 ? 20.547 -1.360 -5.918 1.00 48.62 396 THR A CA 1
ATOM 3197 C C . THR A 1 396 ? 19.975 0.029 -5.599 1.00 48.62 396 THR A C 1
ATOM 3199 O O . THR A 1 396 ? 20.710 0.927 -5.200 1.00 48.62 396 THR A O 1
ATOM 3202 N N . VAL A 1 397 ? 18.657 0.205 -5.741 1.00 46.56 397 VAL A N 1
ATOM 3203 C CA . VAL A 1 397 ? 17.955 1.492 -5.627 1.00 46.56 397 VAL A CA 1
ATOM 3204 C C . VAL A 1 397 ? 17.259 1.686 -4.264 1.00 46.56 397 VAL A C 1
ATOM 3206 O O . VAL A 1 397 ? 16.889 2.805 -3.914 1.00 46.56 397 VAL A O 1
ATOM 3209 N N . GLY A 1 398 ? 17.077 0.622 -3.467 1.00 45.94 398 GLY A N 1
ATOM 3210 C CA . GLY A 1 398 ? 16.158 0.626 -2.313 1.00 45.94 398 GLY A CA 1
ATOM 3211 C C . GLY A 1 398 ? 16.770 0.382 -0.928 1.00 45.94 398 GLY A C 1
ATOM 3212 O O . GLY A 1 398 ? 16.094 0.616 0.077 1.00 45.94 398 GLY A O 1
ATOM 3213 N N . GLN A 1 399 ? 18.023 -0.079 -0.832 1.00 55.38 399 GLN A N 1
ATOM 3214 C CA . GLN A 1 399 ? 18.635 -0.491 0.439 1.00 55.38 399 GLN A CA 1
ATOM 3215 C C . GLN A 1 399 ? 19.932 0.274 0.753 1.00 55.38 399 GLN A C 1
ATOM 3217 O O . GLN A 1 399 ? 20.756 0.530 -0.113 1.00 55.38 399 GLN A O 1
ATOM 3222 N N . LEU A 1 400 ? 20.125 0.636 2.030 1.00 54.06 400 LEU A N 1
ATOM 3223 C CA . LEU A 1 400 ? 21.321 1.352 2.519 1.00 54.06 400 LEU A CA 1
ATOM 3224 C C . LEU A 1 400 ? 22.554 0.445 2.696 1.00 54.06 400 LEU A C 1
ATOM 3226 O O . LEU A 1 400 ? 23.641 0.949 2.978 1.00 54.06 400 LEU A O 1
ATOM 3230 N N . ARG A 1 401 ? 22.376 -0.880 2.642 1.00 65.38 401 ARG A N 1
ATOM 3231 C CA . ARG A 1 401 ? 23.422 -1.894 2.826 1.00 65.38 401 ARG A CA 1
ATOM 3232 C C . ARG A 1 401 ? 23.116 -3.090 1.936 1.00 65.38 401 ARG A C 1
ATOM 3234 O O . ARG A 1 401 ? 21.983 -3.559 1.959 1.00 65.38 401 ARG A O 1
ATOM 3241 N N . SER A 1 402 ? 24.133 -3.580 1.240 1.00 68.75 402 SER A N 1
ATOM 3242 C CA . SER A 1 402 ? 24.057 -4.795 0.433 1.00 68.75 402 SER A CA 1
ATOM 3243 C C . SER A 1 402 ? 23.860 -6.047 1.281 1.00 68.75 402 SER A C 1
ATOM 3245 O O . SER A 1 402 ? 24.246 -6.081 2.458 1.00 68.75 402 SER A O 1
ATOM 3247 N N . HIS A 1 403 ? 23.267 -7.083 0.689 1.00 81.69 403 HIS A N 1
ATOM 3248 C CA . HIS A 1 403 ? 23.132 -8.374 1.355 1.00 81.69 403 HIS A CA 1
ATOM 3249 C C . HIS A 1 403 ? 24.508 -9.028 1.504 1.00 81.69 403 HIS A C 1
ATOM 3251 O O . HIS A 1 403 ? 25.278 -9.110 0.554 1.00 81.69 403 HIS A O 1
ATOM 3257 N N . THR A 1 404 ? 24.815 -9.541 2.695 1.00 88.19 404 THR A N 1
ATOM 3258 C CA . THR A 1 404 ? 25.930 -10.487 2.860 1.00 88.19 404 THR A CA 1
ATOM 3259 C C . THR A 1 404 ? 25.517 -11.881 2.381 1.00 88.19 404 THR A C 1
ATOM 3261 O O . THR A 1 404 ? 24.323 -12.173 2.271 1.00 88.19 404 THR A O 1
ATOM 3264 N N . LEU A 1 405 ? 26.484 -12.777 2.163 1.00 89.12 405 LEU A N 1
ATOM 3265 C CA . LEU A 1 405 ? 26.196 -14.180 1.836 1.00 89.12 405 LEU A CA 1
ATOM 3266 C C . LEU A 1 405 ? 25.296 -14.839 2.901 1.00 89.12 405 LEU A C 1
ATOM 3268 O O . LEU A 1 405 ? 24.323 -15.514 2.580 1.00 89.12 405 LEU A O 1
ATOM 3272 N N . GLU A 1 406 ? 25.548 -14.541 4.178 1.00 91.12 406 GLU A N 1
ATOM 3273 C CA . GLU A 1 406 ? 24.728 -15.000 5.304 1.00 91.12 406 GLU A CA 1
ATOM 3274 C C . GLU A 1 406 ? 23.292 -14.445 5.263 1.00 91.12 406 GLU A C 1
ATOM 3276 O O . GLU A 1 406 ? 22.345 -15.124 5.660 1.00 91.12 406 GLU A O 1
ATOM 3281 N N . ASN A 1 407 ? 23.095 -13.217 4.763 1.00 90.38 407 ASN A N 1
ATOM 3282 C CA . ASN A 1 407 ? 21.746 -12.691 4.544 1.00 90.38 407 ASN A CA 1
ATOM 3283 C C . ASN A 1 407 ? 21.024 -13.469 3.448 1.00 90.38 407 ASN A C 1
ATOM 3285 O O . ASN A 1 407 ? 19.868 -13.830 3.654 1.00 90.38 407 ASN A O 1
ATOM 3289 N N . LYS A 1 408 ? 21.694 -13.757 2.327 1.00 90.94 408 LYS A N 1
ATOM 3290 C CA . LYS A 1 408 ? 21.105 -14.550 1.241 1.00 90.94 408 LYS A CA 1
ATOM 3291 C C . LYS A 1 408 ? 20.720 -15.953 1.710 1.00 90.94 408 LYS A C 1
ATOM 3293 O O . LYS A 1 408 ? 19.583 -16.347 1.484 1.00 90.94 408 LYS A O 1
ATOM 3298 N N . ARG A 1 409 ? 21.580 -16.642 2.470 1.00 92.75 409 ARG A N 1
ATOM 3299 C CA . ARG A 1 409 ? 21.253 -17.945 3.090 1.00 92.75 409 ARG A CA 1
ATOM 3300 C C . ARG A 1 409 ? 19.970 -17.883 3.917 1.00 92.75 409 ARG A C 1
ATOM 3302 O O . ARG A 1 409 ? 19.053 -18.668 3.698 1.00 92.75 409 ARG A O 1
ATOM 3309 N N . LYS A 1 410 ? 19.873 -16.903 4.821 1.00 93.75 410 LYS A N 1
ATOM 3310 C CA . LYS A 1 410 ? 18.684 -16.709 5.668 1.00 93.75 410 LYS A CA 1
ATOM 3311 C C . LYS A 1 410 ? 17.430 -16.384 4.863 1.00 93.75 410 LYS A C 1
ATOM 3313 O O . LYS A 1 410 ? 16.377 -16.936 5.149 1.00 93.75 410 LYS A O 1
ATOM 3318 N N . ILE A 1 411 ? 17.533 -15.505 3.866 1.00 91.62 411 ILE A N 1
ATOM 3319 C CA . ILE A 1 411 ? 16.401 -15.160 2.997 1.00 91.62 411 ILE A CA 1
ATOM 3320 C C . ILE A 1 411 ? 15.940 -16.399 2.231 1.00 91.62 411 ILE A C 1
ATOM 3322 O O . ILE A 1 411 ? 14.751 -16.694 2.222 1.00 91.62 411 ILE A O 1
ATOM 3326 N N . PHE A 1 412 ? 16.868 -17.153 1.642 1.00 92.31 412 PHE A N 1
ATOM 3327 C CA . PHE A 1 412 ? 16.545 -18.359 0.889 1.00 92.31 412 PHE A CA 1
ATOM 3328 C C . PHE A 1 412 ? 15.874 -19.428 1.759 1.00 92.31 412 PHE A C 1
ATOM 3330 O O . PHE A 1 412 ? 14.899 -20.039 1.332 1.00 92.31 412 PHE A O 1
ATOM 3337 N N . GLU A 1 413 ? 16.332 -19.604 3.001 1.00 93.06 413 GLU A N 1
ATOM 3338 C CA . GLU A 1 413 ? 15.697 -20.489 3.982 1.00 93.06 413 GLU A CA 1
ATOM 3339 C C . GLU A 1 413 ? 14.237 -20.086 4.259 1.00 93.06 413 GLU A C 1
ATOM 3341 O O . GLU A 1 413 ? 13.359 -20.948 4.291 1.00 93.06 413 GLU A O 1
ATOM 3346 N N . GLU A 1 414 ? 13.949 -18.791 4.422 1.00 94.44 414 GLU A N 1
ATOM 3347 C CA . GLU A 1 414 ? 12.573 -18.309 4.605 1.00 94.44 414 GLU A CA 1
ATOM 3348 C C . GLU A 1 414 ? 11.725 -18.484 3.337 1.00 94.44 414 GLU A C 1
ATOM 3350 O O . GLU A 1 414 ? 10.599 -18.975 3.416 1.00 94.44 414 GLU A O 1
ATOM 3355 N N . VAL A 1 415 ? 12.276 -18.179 2.157 1.00 91.50 415 VAL A N 1
ATOM 3356 C CA . VAL A 1 415 ? 11.598 -18.396 0.865 1.00 91.50 415 VAL A CA 1
ATOM 3357 C C . VAL A 1 415 ? 11.270 -19.879 0.662 1.00 91.50 415 VAL A C 1
ATOM 3359 O O . VAL A 1 415 ? 10.187 -20.221 0.182 1.00 91.50 415 VAL A O 1
ATOM 3362 N N . ARG A 1 416 ? 12.164 -20.781 1.083 1.00 89.56 416 ARG A N 1
ATOM 3363 C CA . ARG A 1 416 ? 11.938 -22.230 1.054 1.00 89.56 416 ARG A CA 1
ATOM 3364 C C . ARG A 1 416 ? 10.752 -22.639 1.929 1.00 89.56 416 ARG A C 1
ATOM 3366 O O . ARG A 1 416 ? 9.937 -23.449 1.492 1.00 89.56 416 ARG A O 1
ATOM 3373 N N . LYS A 1 417 ? 10.605 -22.054 3.123 1.00 93.69 417 LYS A N 1
ATOM 3374 C CA . LYS A 1 417 ? 9.464 -22.322 4.025 1.00 93.69 417 LYS A CA 1
ATOM 3375 C C . LYS A 1 417 ? 8.123 -21.875 3.438 1.00 93.69 417 LYS A C 1
ATOM 3377 O O . LYS A 1 417 ? 7.102 -22.465 3.779 1.00 93.69 417 LYS A O 1
ATOM 3382 N N . CYS A 1 418 ? 8.111 -20.870 2.559 1.00 92.06 418 CYS A N 1
ATOM 3383 C CA . CYS A 1 418 ? 6.896 -20.439 1.863 1.00 92.06 418 CYS A CA 1
ATOM 3384 C C . CYS A 1 418 ? 6.393 -21.458 0.827 1.00 92.06 418 CYS A C 1
ATOM 3386 O O . CYS A 1 418 ? 5.237 -21.376 0.421 1.00 92.06 418 CYS A O 1
ATOM 3388 N N . GLY A 1 419 ? 7.234 -22.404 0.393 1.00 89.31 419 GLY A N 1
ATOM 3389 C CA . GLY A 1 419 ? 6.853 -23.434 -0.576 1.00 89.31 419 GLY A CA 1
ATOM 3390 C C . GLY A 1 419 ? 6.728 -22.935 -2.019 1.00 89.31 419 GLY A C 1
ATOM 3391 O O . GLY A 1 419 ? 6.152 -23.632 -2.850 1.00 89.31 419 GLY A O 1
ATOM 3392 N N . PHE A 1 420 ? 7.258 -21.750 -2.346 1.00 89.44 420 PHE A N 1
ATOM 3393 C CA . PHE A 1 420 ? 7.268 -21.263 -3.727 1.00 89.44 420 PHE A CA 1
ATOM 3394 C C . PHE A 1 420 ? 8.183 -22.124 -4.597 1.00 89.44 420 PHE A C 1
ATOM 3396 O O . PHE A 1 420 ? 9.324 -22.416 -4.222 1.00 89.44 420 PHE A O 1
ATOM 3403 N N . GLN A 1 421 ? 7.688 -22.510 -5.773 1.00 91.38 421 GLN A N 1
ATOM 3404 C CA . GLN A 1 421 ? 8.443 -23.324 -6.718 1.00 91.38 421 GLN A CA 1
ATOM 3405 C C . GLN A 1 421 ? 9.622 -22.528 -7.284 1.00 91.38 421 GLN A C 1
ATOM 3407 O O . GLN A 1 421 ? 10.777 -22.867 -7.015 1.00 91.38 421 GLN A O 1
ATOM 3412 N N . TYR A 1 422 ? 9.339 -21.438 -8.000 1.00 95.31 422 TYR A N 1
ATOM 3413 C CA . TYR A 1 422 ? 10.340 -20.692 -8.756 1.00 95.31 422 TYR A CA 1
ATOM 3414 C C . TYR A 1 422 ? 10.960 -19.545 -7.956 1.00 95.31 422 TYR A C 1
ATOM 3416 O O . TYR A 1 422 ? 10.264 -18.825 -7.233 1.00 95.31 422 TYR A O 1
ATOM 3424 N N . LYS A 1 423 ? 12.280 -19.368 -8.087 1.00 95.38 423 LYS A N 1
ATOM 3425 C CA . LYS A 1 423 ? 13.062 -18.397 -7.304 1.00 95.38 423 LYS A CA 1
ATOM 3426 C C . LYS A 1 423 ? 14.089 -17.695 -8.187 1.00 95.38 423 LYS A C 1
ATOM 3428 O O . LYS A 1 423 ? 14.828 -18.350 -8.920 1.00 95.38 423 LYS A O 1
ATOM 3433 N N . ILE A 1 424 ? 14.169 -16.375 -8.083 1.00 94.50 424 ILE A N 1
ATOM 3434 C CA . ILE A 1 424 ? 15.205 -15.558 -8.716 1.00 94.50 424 ILE A CA 1
ATOM 3435 C C . ILE A 1 424 ? 16.365 -15.439 -7.735 1.00 94.50 424 ILE A C 1
ATOM 3437 O O . ILE A 1 424 ? 16.215 -14.864 -6.658 1.00 94.50 424 ILE A O 1
ATOM 3441 N N . VAL A 1 425 ? 17.521 -15.993 -8.092 1.00 92.88 425 VAL A N 1
ATOM 3442 C CA . VAL A 1 425 ? 18.669 -16.122 -7.179 1.00 92.88 425 VAL A CA 1
ATOM 3443 C C . VAL A 1 425 ? 19.764 -15.085 -7.416 1.00 92.88 425 VAL A C 1
ATOM 3445 O O . VAL A 1 425 ? 20.550 -14.826 -6.500 1.00 92.88 425 VAL A O 1
ATOM 3448 N N . ALA A 1 426 ? 19.797 -14.465 -8.599 1.00 89.44 426 ALA A N 1
ATOM 3449 C CA . ALA A 1 426 ? 20.826 -13.499 -8.968 1.00 89.44 426 ALA A CA 1
ATOM 3450 C C . ALA A 1 426 ? 20.350 -12.456 -9.990 1.00 89.44 426 ALA A C 1
ATOM 3452 O O . ALA A 1 426 ? 19.451 -12.702 -10.800 1.00 89.44 426 ALA A O 1
ATOM 3453 N N . ALA A 1 427 ? 21.006 -11.298 -9.970 1.00 87.06 427 ALA A N 1
ATOM 3454 C CA . ALA A 1 427 ? 21.003 -10.327 -11.056 1.00 87.06 427 ALA A CA 1
ATOM 3455 C C . ALA A 1 427 ? 22.449 -9.933 -11.372 1.00 87.06 427 ALA A C 1
ATOM 3457 O O . ALA A 1 427 ? 23.078 -9.140 -10.658 1.00 87.06 427 ALA A O 1
ATOM 3458 N N . TYR A 1 428 ? 22.977 -10.521 -12.443 1.00 83.25 428 TYR A N 1
ATOM 3459 C CA . TYR A 1 428 ? 24.375 -10.365 -12.810 1.00 83.25 428 TYR A CA 1
ATOM 3460 C C . TYR A 1 428 ? 24.702 -8.950 -13.276 1.00 83.25 428 TYR A C 1
ATOM 3462 O O . TYR A 1 428 ? 23.876 -8.223 -13.822 1.00 83.25 428 TYR A O 1
ATOM 3470 N N . SER A 1 429 ? 25.958 -8.561 -13.069 1.00 78.50 429 SER A N 1
ATOM 3471 C CA . SER A 1 429 ? 26.517 -7.322 -13.601 1.00 78.50 429 SER A CA 1
ATOM 3472 C C . SER A 1 429 ? 27.989 -7.509 -13.954 1.00 78.50 429 SER A C 1
ATOM 3474 O O . SER A 1 429 ? 28.606 -8.499 -13.548 1.00 78.50 429 SER A O 1
ATOM 3476 N N . HIS A 1 430 ? 28.572 -6.520 -14.633 1.00 78.69 430 HIS A N 1
ATOM 3477 C CA . HIS A 1 430 ? 30.008 -6.479 -14.921 1.00 78.69 430 HIS A CA 1
ATOM 3478 C C . HIS A 1 430 ? 30.896 -6.452 -13.669 1.00 78.69 430 HIS A C 1
ATOM 3480 O O . HIS A 1 430 ? 32.045 -6.875 -13.733 1.00 78.69 430 HIS A O 1
ATOM 3486 N N . MET A 1 431 ? 30.386 -5.969 -12.533 1.00 78.81 431 MET A N 1
ATOM 3487 C CA . MET A 1 431 ? 31.129 -5.978 -11.274 1.00 78.81 431 MET A CA 1
ATOM 3488 C C . MET A 1 431 ? 30.899 -7.294 -10.521 1.00 78.81 431 MET A C 1
ATOM 3490 O O . MET A 1 431 ? 29.755 -7.763 -10.501 1.00 78.81 431 MET A O 1
ATOM 3494 N N . PRO A 1 432 ? 31.933 -7.852 -9.861 1.00 77.00 432 PRO A N 1
ATOM 3495 C CA . PRO A 1 432 ? 31.755 -8.911 -8.876 1.00 77.00 432 PRO A CA 1
ATOM 3496 C C . PRO A 1 432 ? 30.802 -8.466 -7.759 1.00 77.00 432 PRO A C 1
ATOM 3498 O O . PRO A 1 432 ? 30.927 -7.362 -7.218 1.00 77.00 432 PRO A O 1
ATOM 3501 N N . ARG A 1 433 ? 29.841 -9.318 -7.423 1.00 79.62 433 ARG A N 1
ATOM 3502 C CA . ARG A 1 433 ? 28.802 -9.123 -6.410 1.00 79.62 433 ARG A CA 1
ATOM 3503 C C . ARG A 1 433 ? 28.711 -10.357 -5.522 1.00 79.62 433 ARG A C 1
ATOM 3505 O O . ARG A 1 433 ? 29.179 -11.437 -5.859 1.00 79.62 433 ARG A O 1
ATOM 3512 N N . VAL A 1 434 ? 28.028 -10.201 -4.392 1.00 83.94 434 VAL A N 1
ATOM 3513 C CA . VAL A 1 434 ? 27.687 -11.325 -3.503 1.00 83.94 434 VAL A CA 1
ATOM 3514 C C . VAL A 1 434 ? 26.843 -12.380 -4.230 1.00 83.94 434 VAL A C 1
ATOM 3516 O O . VAL A 1 434 ? 26.867 -13.547 -3.851 1.00 83.94 434 VAL A O 1
ATOM 3519 N N . ASP A 1 435 ? 26.127 -11.978 -5.284 1.00 84.12 435 ASP A N 1
ATOM 3520 C CA . ASP A 1 435 ? 25.406 -12.873 -6.188 1.00 84.12 435 ASP A CA 1
ATOM 3521 C C . ASP A 1 435 ? 26.322 -13.937 -6.799 1.00 84.12 435 ASP A C 1
ATOM 3523 O O . ASP A 1 435 ? 25.927 -15.095 -6.792 1.00 84.12 435 ASP A O 1
ATOM 3527 N N . ASP A 1 436 ? 27.537 -13.588 -7.240 1.00 84.06 436 ASP A N 1
ATOM 3528 C CA . ASP A 1 436 ? 28.445 -14.547 -7.887 1.00 84.06 436 ASP A CA 1
ATOM 3529 C C . ASP A 1 436 ? 28.807 -15.687 -6.904 1.00 84.06 436 ASP A C 1
ATOM 3531 O O . ASP A 1 436 ? 28.576 -16.861 -7.181 1.00 84.06 436 ASP A O 1
ATOM 3535 N N . THR A 1 437 ? 29.223 -15.353 -5.674 1.00 87.81 437 THR A N 1
ATOM 3536 C CA . THR A 1 437 ? 29.526 -16.357 -4.629 1.00 87.81 437 THR A CA 1
ATOM 3537 C C . THR A 1 437 ? 28.291 -17.144 -4.173 1.00 87.81 437 THR A C 1
ATOM 3539 O O . THR A 1 437 ? 28.379 -18.323 -3.836 1.00 87.81 437 THR A O 1
ATOM 3542 N N . TRP A 1 438 ? 27.124 -16.499 -4.120 1.00 91.62 438 TRP A N 1
ATOM 3543 C CA . TRP A 1 438 ? 25.874 -17.166 -3.749 1.00 91.62 438 TRP A CA 1
ATOM 3544 C C . TRP A 1 438 ? 25.426 -18.182 -4.800 1.00 91.62 438 TRP A C 1
ATOM 3546 O O . TRP A 1 438 ? 24.922 -19.250 -4.443 1.00 91.62 438 TRP A O 1
ATOM 3556 N N . VAL A 1 439 ? 25.596 -17.863 -6.084 1.00 92.00 439 VAL A N 1
ATOM 3557 C CA . VAL A 1 439 ? 25.209 -18.770 -7.163 1.00 92.00 439 VAL A CA 1
ATOM 3558 C C . VAL A 1 439 ? 26.089 -20.016 -7.169 1.00 92.00 439 VAL A C 1
ATOM 3560 O O . VAL A 1 439 ? 25.553 -21.120 -7.267 1.00 92.00 439 VAL A O 1
ATOM 3563 N N . GLU A 1 440 ? 27.402 -19.875 -6.989 1.00 91.19 440 GLU A N 1
ATOM 3564 C CA . GLU A 1 440 ? 28.304 -21.029 -6.856 1.00 91.19 440 GLU A CA 1
ATOM 3565 C C . GLU A 1 440 ? 27.814 -22.003 -5.767 1.00 91.19 440 GLU A C 1
ATOM 3567 O O . GLU A 1 440 ? 27.721 -23.216 -5.986 1.00 91.19 440 GLU A O 1
ATOM 3572 N N . GLU A 1 441 ? 27.421 -21.466 -4.606 1.00 93.19 441 GLU A N 1
ATOM 3573 C CA . GLU A 1 441 ? 26.887 -22.250 -3.492 1.00 93.19 441 GLU A CA 1
ATOM 3574 C C . GLU A 1 441 ? 25.564 -22.944 -3.851 1.00 93.19 441 GLU A C 1
ATOM 3576 O O . GLU A 1 441 ? 25.412 -24.148 -3.617 1.00 93.19 441 GLU A O 1
ATOM 3581 N N . ILE A 1 442 ? 24.598 -22.219 -4.429 1.00 94.12 442 ILE A N 1
ATOM 3582 C CA . ILE A 1 442 ? 23.277 -22.796 -4.712 1.00 94.12 442 ILE A CA 1
ATOM 3583 C C . ILE A 1 442 ? 23.325 -23.827 -5.842 1.00 94.12 442 ILE A C 1
ATOM 3585 O O . ILE A 1 442 ? 22.634 -24.845 -5.772 1.00 94.12 442 ILE A O 1
ATOM 3589 N N . VAL A 1 443 ? 24.180 -23.626 -6.845 1.00 94.50 443 VAL A N 1
ATOM 3590 C CA . VAL A 1 443 ? 24.394 -24.605 -7.917 1.00 94.50 443 VAL A CA 1
ATOM 3591 C C . VAL A 1 443 ? 25.088 -25.854 -7.372 1.00 94.50 443 VAL A C 1
ATOM 3593 O O . VAL A 1 443 ? 24.709 -26.967 -7.746 1.00 94.50 443 VAL A O 1
ATOM 3596 N N . SER A 1 444 ? 26.042 -25.715 -6.443 1.00 94.00 444 SER A N 1
ATOM 3597 C CA . SER A 1 444 ? 26.620 -26.870 -5.738 1.00 94.00 444 SER A CA 1
ATOM 3598 C C . SER A 1 444 ? 25.552 -27.647 -4.965 1.00 94.00 444 SER A C 1
ATOM 3600 O O . SER A 1 444 ? 25.466 -28.868 -5.089 1.00 94.00 444 SER A O 1
ATOM 3602 N N . ASN A 1 445 ? 24.667 -26.951 -4.246 1.00 93.75 445 ASN A N 1
ATOM 3603 C CA . ASN A 1 445 ? 23.542 -27.582 -3.550 1.00 93.75 445 ASN A CA 1
ATOM 3604 C C . ASN A 1 445 ? 22.608 -28.335 -4.515 1.00 93.75 445 ASN A C 1
ATOM 3606 O O . ASN A 1 445 ? 22.120 -29.413 -4.173 1.00 93.75 445 ASN A O 1
ATOM 3610 N N . CYS A 1 446 ? 22.394 -27.819 -5.731 1.00 94.62 446 CYS A N 1
ATOM 3611 C CA . CYS A 1 446 ? 21.629 -28.525 -6.761 1.00 94.62 446 CYS A CA 1
ATOM 3612 C C . CYS A 1 446 ? 22.324 -29.821 -7.208 1.00 94.62 446 CYS A C 1
ATOM 3614 O O . CYS A 1 446 ? 21.676 -30.860 -7.323 1.00 94.62 446 CYS A O 1
ATOM 3616 N N . LYS A 1 447 ? 23.650 -29.795 -7.405 1.00 92.50 447 LYS A N 1
ATOM 3617 C CA . LYS A 1 447 ? 24.444 -30.991 -7.758 1.00 92.50 447 LYS A CA 1
ATOM 3618 C C . LYS A 1 447 ? 24.410 -32.059 -6.660 1.00 92.50 447 LYS A C 1
ATOM 3620 O O . LYS A 1 447 ? 24.472 -33.246 -6.960 1.00 92.50 447 LYS A O 1
ATOM 3625 N N . GLU A 1 448 ? 24.274 -31.642 -5.404 1.00 93.75 448 GLU A N 1
ATOM 3626 C CA . GLU A 1 448 ? 24.102 -32.526 -4.244 1.00 93.75 448 GLU A CA 1
ATOM 3627 C C . GLU A 1 448 ? 22.650 -33.008 -4.045 1.00 93.75 448 GLU A C 1
ATOM 3629 O O . GLU A 1 448 ? 22.372 -33.738 -3.093 1.00 93.75 448 GLU A O 1
ATOM 3634 N N . GLY A 1 449 ? 21.711 -32.605 -4.910 1.00 91.44 449 GLY A N 1
ATOM 3635 C CA . GLY A 1 449 ? 20.297 -32.984 -4.825 1.00 91.44 449 GLY A CA 1
ATOM 3636 C C . GLY A 1 449 ? 19.516 -32.280 -3.712 1.00 91.44 449 GLY A C 1
ATOM 3637 O O . GLY A 1 449 ? 18.422 -32.721 -3.361 1.00 91.44 449 GLY A O 1
ATOM 3638 N N . LYS A 1 450 ? 20.061 -31.201 -3.134 1.00 89.38 450 LYS A N 1
ATOM 3639 C CA . LYS A 1 450 ? 19.397 -30.415 -2.078 1.00 89.38 450 LYS A CA 1
ATOM 3640 C C . LYS A 1 450 ? 18.388 -29.413 -2.632 1.00 89.38 450 LYS A C 1
ATOM 3642 O O . LYS A 1 450 ? 17.474 -29.027 -1.914 1.00 89.38 450 LYS A O 1
ATOM 3647 N N . GLU A 1 451 ? 18.568 -28.987 -3.879 1.00 92.19 451 GLU A N 1
ATOM 3648 C CA . GLU A 1 451 ? 17.736 -27.999 -4.568 1.00 92.19 451 GLU A CA 1
ATOM 3649 C C . GLU A 1 451 ? 17.544 -28.397 -6.039 1.00 92.19 451 GLU A C 1
ATOM 3651 O O . GLU A 1 451 ? 18.330 -29.168 -6.590 1.00 92.19 451 GLU A O 1
ATOM 3656 N N . ASP A 1 452 ? 16.498 -27.873 -6.680 1.00 94.00 452 ASP A N 1
ATOM 3657 C CA . ASP A 1 452 ? 16.200 -28.144 -8.091 1.00 94.00 452 ASP A CA 1
ATOM 3658 C C . ASP A 1 452 ? 16.598 -26.959 -8.979 1.00 94.00 452 ASP A C 1
ATOM 3660 O O . ASP A 1 452 ? 15.956 -25.902 -8.978 1.00 94.00 452 ASP A O 1
ATOM 3664 N N . LEU A 1 453 ? 17.639 -27.175 -9.785 1.00 95.56 453 LEU A N 1
ATOM 3665 C CA . LEU A 1 453 ? 18.191 -26.196 -10.720 1.00 95.56 453 LEU A CA 1
ATOM 3666 C C . LEU A 1 453 ? 17.154 -25.707 -11.746 1.00 95.56 453 LEU A C 1
ATOM 3668 O O . LEU A 1 453 ? 17.192 -24.546 -12.159 1.00 95.56 453 LEU A O 1
ATOM 3672 N N . HIS A 1 454 ? 16.182 -26.546 -12.124 1.00 95.75 454 HIS A N 1
ATOM 3673 C CA . HIS A 1 454 ? 15.138 -26.188 -13.091 1.00 95.75 454 HIS A CA 1
ATOM 3674 C C . HIS A 1 454 ? 14.131 -25.162 -12.563 1.00 95.75 454 HIS A C 1
ATOM 3676 O O . HIS A 1 454 ? 13.301 -24.685 -13.350 1.00 95.75 454 HIS A O 1
ATOM 3682 N N . ASN A 1 455 ? 14.210 -24.812 -11.276 1.00 95.50 455 ASN A N 1
ATOM 3683 C CA . ASN A 1 455 ? 13.355 -23.816 -10.642 1.00 95.50 455 ASN A CA 1
ATOM 3684 C C . ASN A 1 455 ? 14.079 -22.501 -10.297 1.00 95.50 455 ASN A C 1
ATOM 3686 O O . ASN A 1 455 ? 13.448 -21.588 -9.756 1.00 95.50 455 ASN A O 1
ATOM 3690 N N . LEU A 1 456 ? 15.377 -22.387 -10.598 1.00 96.19 456 LEU A N 1
ATOM 3691 C CA . LEU A 1 456 ? 16.186 -21.207 -10.284 1.00 96.19 456 LEU A CA 1
ATOM 3692 C C . LEU A 1 456 ? 16.387 -20.329 -11.520 1.00 96.19 456 LEU A C 1
ATOM 3694 O O . LEU A 1 456 ? 16.702 -20.836 -12.597 1.00 96.19 456 LEU A O 1
ATOM 3698 N N . PHE A 1 457 ? 16.218 -19.019 -11.344 1.00 96.75 457 PHE A N 1
ATOM 3699 C CA . PHE A 1 457 ? 16.306 -18.011 -12.400 1.00 96.75 457 PHE A CA 1
ATOM 3700 C C . PHE A 1 457 ? 17.321 -16.919 -12.054 1.00 96.75 457 PHE A C 1
ATOM 3702 O O . PHE A 1 457 ? 17.530 -16.603 -10.880 1.00 96.75 457 PHE A O 1
ATOM 3709 N N . ALA A 1 458 ? 17.905 -16.295 -13.075 1.00 95.00 458 ALA A N 1
ATOM 3710 C CA . ALA A 1 458 ? 18.740 -15.108 -12.911 1.00 95.00 458 ALA A CA 1
ATOM 3711 C C . ALA A 1 458 ? 18.464 -14.069 -14.000 1.00 95.00 458 ALA A C 1
ATOM 3713 O O . ALA A 1 458 ? 18.140 -14.417 -15.135 1.00 95.00 458 ALA A O 1
ATOM 3714 N N . PHE A 1 459 ? 18.596 -12.793 -13.643 1.00 93.94 459 PHE A N 1
ATOM 3715 C CA . PHE A 1 459 ? 18.467 -11.689 -14.590 1.00 93.94 459 PHE A CA 1
ATOM 3716 C C . PHE A 1 459 ? 19.732 -11.515 -15.437 1.00 93.94 459 PHE A C 1
ATOM 3718 O O . PHE A 1 459 ? 20.855 -11.563 -14.920 1.00 93.94 459 PHE A O 1
ATOM 3725 N N . SER A 1 460 ? 19.520 -11.243 -16.723 1.00 94.06 460 SER A N 1
ATOM 3726 C CA . SER A 1 460 ? 20.519 -10.750 -17.668 1.00 94.06 460 SER A CA 1
ATOM 3727 C C . SER A 1 460 ? 19.901 -9.645 -18.518 1.00 94.06 460 SER A C 1
ATOM 3729 O O . SER A 1 460 ? 18.754 -9.762 -18.937 1.00 94.06 460 SER A O 1
ATOM 3731 N N . GLU A 1 461 ? 20.680 -8.618 -18.842 1.00 93.62 461 GLU A N 1
ATOM 3732 C CA . GLU A 1 461 ? 20.335 -7.702 -19.935 1.00 93.62 461 GLU A CA 1
ATOM 3733 C C . GLU A 1 461 ? 20.290 -8.471 -21.271 1.00 93.62 461 GLU A C 1
ATOM 3735 O O . GLU A 1 461 ? 20.911 -9.537 -21.405 1.00 93.62 461 GLU A O 1
ATOM 3740 N N . ASP A 1 462 ? 19.577 -7.937 -22.260 1.00 94.31 462 ASP A N 1
ATOM 3741 C CA . ASP A 1 462 ? 19.580 -8.396 -23.655 1.00 94.31 462 ASP A CA 1
ATOM 3742 C C . ASP A 1 462 ? 20.829 -7.944 -24.437 1.00 94.31 462 ASP A C 1
ATOM 3744 O O . ASP A 1 462 ? 21.265 -8.641 -25.371 1.00 94.31 462 ASP A O 1
ATOM 3748 N N . ILE A 1 463 ? 21.436 -6.828 -24.006 1.00 94.69 463 ILE A N 1
ATOM 3749 C CA . ILE A 1 463 ? 22.651 -6.205 -24.558 1.00 94.69 463 ILE A CA 1
ATOM 3750 C C . ILE A 1 463 ? 23.586 -5.665 -23.457 1.00 94.69 463 ILE A C 1
ATOM 3752 O O . ILE A 1 463 ? 23.136 -5.222 -22.408 1.00 94.69 463 ILE A O 1
ATOM 3756 N N . ASP A 1 464 ? 24.903 -5.650 -23.713 1.00 91.38 464 ASP A N 1
ATOM 3757 C CA . ASP A 1 464 ? 25.902 -5.069 -22.788 1.00 91.38 464 ASP A CA 1
ATOM 3758 C C . ASP A 1 464 ? 26.173 -3.576 -23.066 1.00 91.38 464 ASP A C 1
ATOM 3760 O O . ASP A 1 464 ? 26.600 -2.835 -22.180 1.00 91.38 464 ASP A O 1
ATOM 3764 N N . SER A 1 465 ? 25.997 -3.117 -24.312 1.00 92.56 465 SER A N 1
ATOM 3765 C CA . SER A 1 465 ? 26.344 -1.744 -24.686 1.00 92.56 465 SER A CA 1
ATOM 3766 C C . SER A 1 465 ? 25.590 -1.231 -25.911 1.00 92.56 465 SER A C 1
ATOM 3768 O O . SER A 1 465 ? 25.137 -1.995 -26.765 1.00 92.56 465 SER A O 1
ATOM 3770 N N . VAL A 1 466 ? 25.497 0.097 -25.998 1.00 94.88 466 VAL A N 1
ATOM 3771 C CA . VAL A 1 466 ? 24.931 0.831 -27.132 1.00 94.88 466 VAL A CA 1
ATOM 3772 C C . VAL A 1 466 ? 25.938 1.893 -27.568 1.00 94.88 466 VAL A C 1
ATOM 3774 O O . VAL A 1 466 ? 26.416 2.673 -26.743 1.00 94.88 466 VAL A O 1
ATOM 3777 N N . SER A 1 467 ? 26.256 1.948 -28.862 1.00 94.19 467 SER A N 1
ATOM 3778 C CA . SER A 1 467 ? 27.179 2.934 -29.436 1.00 94.19 467 SER A CA 1
ATOM 3779 C C . SER A 1 467 ? 26.477 3.749 -30.514 1.00 94.19 467 SER A C 1
ATOM 3781 O O . SER A 1 467 ? 25.924 3.197 -31.462 1.00 94.19 467 SER A O 1
ATOM 3783 N N . GLN A 1 468 ? 26.472 5.077 -30.365 1.00 91.81 468 GLN A N 1
ATOM 3784 C CA . GLN A 1 468 ? 25.826 6.009 -31.304 1.00 91.81 468 GLN A CA 1
ATOM 3785 C C . GLN A 1 468 ? 24.354 5.663 -31.626 1.00 91.81 468 GLN A C 1
ATOM 3787 O O . GLN A 1 468 ? 23.885 5.869 -32.748 1.00 91.81 468 GLN A O 1
ATOM 3792 N N . GLY A 1 469 ? 23.620 5.137 -30.641 1.00 92.44 469 GLY A N 1
ATOM 3793 C CA . GLY A 1 469 ? 22.225 4.726 -30.801 1.00 92.44 469 GLY A CA 1
ATOM 3794 C C . GLY A 1 469 ? 22.023 3.320 -31.369 1.00 92.44 469 GLY A C 1
ATOM 3795 O O . GLY A 1 469 ? 20.883 2.937 -31.600 1.00 92.44 469 GLY A O 1
ATOM 3796 N N . ILE A 1 470 ? 23.085 2.551 -31.616 1.00 94.62 470 ILE A N 1
ATOM 3797 C CA . ILE A 1 470 ? 23.001 1.194 -32.168 1.00 94.62 470 ILE A CA 1
ATOM 3798 C C . ILE A 1 470 ? 23.468 0.188 -31.103 1.00 94.62 470 ILE A C 1
ATOM 3800 O O . ILE A 1 470 ? 24.606 0.297 -30.632 1.00 94.62 470 ILE A O 1
ATOM 3804 N N . PRO A 1 471 ? 22.616 -0.771 -30.699 1.00 95.44 471 PRO A N 1
ATOM 3805 C CA . PRO A 1 471 ? 22.992 -1.847 -29.783 1.00 95.44 471 PRO A CA 1
ATOM 3806 C C . PRO A 1 471 ? 24.107 -2.749 -30.322 1.00 95.44 471 PRO A C 1
ATOM 3808 O O . PRO A 1 471 ? 24.117 -3.099 -31.506 1.00 95.44 471 PRO A O 1
ATOM 3811 N N . ASP A 1 472 ? 25.011 -3.200 -29.449 1.00 95.25 472 ASP A N 1
ATOM 3812 C CA . ASP A 1 472 ? 25.921 -4.301 -29.776 1.00 95.25 472 ASP A CA 1
ATOM 3813 C C . ASP A 1 472 ? 25.189 -5.648 -29.695 1.00 95.25 472 ASP A C 1
ATOM 3815 O O . ASP A 1 472 ? 25.053 -6.259 -28.635 1.00 95.25 472 ASP A O 1
ATOM 3819 N N . ILE A 1 473 ? 24.730 -6.123 -30.851 1.00 95.56 473 ILE A N 1
ATOM 3820 C CA . ILE A 1 473 ? 24.015 -7.398 -30.975 1.00 95.56 473 ILE A CA 1
ATOM 3821 C C . ILE A 1 473 ? 24.935 -8.626 -30.978 1.00 95.56 473 ILE A C 1
ATOM 3823 O O . ILE A 1 473 ? 24.456 -9.746 -30.768 1.00 95.56 473 ILE A O 1
ATOM 3827 N N . LYS A 1 474 ? 26.239 -8.451 -31.230 1.00 94.81 474 LYS A N 1
ATOM 3828 C CA . LYS A 1 474 ? 27.182 -9.568 -31.414 1.00 94.81 474 LYS A CA 1
ATOM 3829 C C . LYS A 1 474 ? 27.682 -10.103 -30.082 1.00 94.81 474 LYS A C 1
ATOM 3831 O O . LYS A 1 474 ? 27.857 -11.311 -29.936 1.00 94.81 474 LYS A O 1
ATOM 3836 N N . THR A 1 475 ? 27.904 -9.214 -29.122 1.00 95.50 475 THR A N 1
ATOM 3837 C CA . THR A 1 475 ? 28.357 -9.597 -27.788 1.00 95.50 475 THR A CA 1
ATOM 3838 C C . THR A 1 475 ? 27.207 -10.223 -27.001 1.00 95.50 475 THR A C 1
ATOM 3840 O O . THR A 1 475 ? 26.158 -9.612 -26.812 1.00 95.50 475 THR A O 1
ATOM 3843 N N . ILE A 1 476 ? 27.400 -11.458 -26.529 1.00 97.12 476 ILE A N 1
ATOM 3844 C CA . ILE A 1 476 ? 26.458 -12.117 -25.613 1.00 97.12 476 ILE A CA 1
ATOM 3845 C C . ILE A 1 476 ? 26.516 -11.401 -24.268 1.00 97.12 476 ILE A C 1
ATOM 3847 O O . ILE A 1 476 ? 27.615 -11.338 -23.742 1.00 97.12 476 ILE A O 1
ATOM 3851 N N . PRO A 1 477 ? 25.411 -10.917 -23.686 1.00 95.94 477 PRO A N 1
ATOM 3852 C CA . PRO A 1 477 ? 25.420 -10.145 -22.445 1.00 95.94 477 PRO A CA 1
ATOM 3853 C C . PRO A 1 477 ? 26.129 -10.817 -21.269 1.00 95.94 477 PRO A C 1
ATOM 3855 O O . PRO A 1 477 ? 26.129 -12.044 -21.134 1.00 95.94 477 PRO A O 1
ATOM 3858 N N . VAL A 1 478 ? 26.692 -10.005 -20.374 1.00 94.06 478 VAL A N 1
ATOM 3859 C CA . VAL A 1 478 ? 27.461 -10.466 -19.211 1.00 94.06 478 VAL A CA 1
ATOM 3860 C C . VAL A 1 478 ? 26.679 -11.425 -18.326 1.00 94.06 478 VAL A C 1
ATOM 3862 O O . VAL A 1 478 ? 27.262 -12.391 -17.843 1.00 94.06 478 VAL A O 1
ATOM 3865 N N . GLY A 1 479 ? 25.375 -11.203 -18.147 1.00 93.81 479 GLY A N 1
ATOM 3866 C CA . GLY A 1 479 ? 24.540 -12.091 -17.343 1.00 93.81 479 GLY A CA 1
ATOM 3867 C C . GLY A 1 479 ? 24.427 -13.483 -17.951 1.00 93.81 479 GLY A C 1
ATOM 3868 O O . GLY A 1 479 ? 24.665 -14.463 -17.256 1.00 93.81 479 GLY A O 1
ATOM 3869 N N . LEU A 1 480 ? 24.176 -13.581 -19.257 1.00 96.75 480 LEU A N 1
ATOM 3870 C CA . LEU A 1 480 ? 24.139 -14.861 -19.967 1.00 96.75 480 LEU A CA 1
ATOM 3871 C C . LEU A 1 480 ? 25.491 -15.592 -19.947 1.00 96.75 480 LEU A C 1
ATOM 3873 O O . LEU A 1 480 ? 25.511 -16.808 -19.755 1.00 96.75 480 LEU A O 1
ATOM 3877 N N . ARG A 1 481 ? 26.614 -14.874 -20.100 1.00 95.81 481 ARG A N 1
ATOM 3878 C CA . ARG A 1 481 ? 27.960 -15.474 -19.996 1.00 95.81 481 ARG A CA 1
ATOM 3879 C C . ARG A 1 481 ? 28.219 -16.030 -18.594 1.00 95.81 481 ARG A C 1
ATOM 3881 O O . ARG A 1 481 ? 28.603 -17.185 -18.466 1.00 95.81 481 ARG A O 1
ATOM 3888 N N . LYS A 1 482 ? 27.932 -15.248 -17.549 1.00 94.50 482 LYS A N 1
ATOM 3889 C CA . LYS A 1 482 ? 28.097 -15.690 -16.156 1.00 94.50 482 LYS A CA 1
ATOM 3890 C C . LYS A 1 482 ? 27.181 -16.856 -15.798 1.00 94.50 482 LYS A C 1
ATOM 3892 O O . LYS A 1 482 ? 27.618 -17.792 -15.153 1.00 94.50 482 LYS A O 1
ATOM 3897 N N . MET A 1 483 ? 25.939 -16.864 -16.283 1.00 95.69 483 MET A N 1
ATOM 3898 C CA . MET A 1 483 ? 25.049 -18.018 -16.117 1.00 95.69 483 MET A CA 1
ATOM 3899 C C . MET A 1 483 ? 25.643 -19.302 -16.709 1.00 95.69 483 MET A C 1
ATOM 3901 O O . MET A 1 483 ? 25.530 -20.359 -16.091 1.00 95.69 483 MET A O 1
ATOM 3905 N N . GLN A 1 484 ? 26.287 -19.211 -17.877 1.00 96.31 484 GLN A N 1
ATOM 3906 C CA . GLN A 1 484 ? 26.978 -20.344 -18.495 1.00 96.31 484 GLN A CA 1
ATOM 3907 C C . GLN A 1 484 ? 28.170 -20.810 -17.649 1.00 96.31 484 GLN A C 1
ATOM 3909 O O . GLN A 1 484 ? 28.348 -22.013 -17.467 1.00 96.31 484 GLN A O 1
ATOM 3914 N N . GLU A 1 485 ? 28.970 -19.872 -17.137 1.00 94.31 485 GLU A N 1
ATOM 3915 C CA . GLU A 1 485 ? 30.130 -20.150 -16.277 1.00 94.31 485 GLU A CA 1
ATOM 3916 C C . GLU A 1 485 ? 29.709 -20.793 -14.944 1.00 94.31 485 GLU A C 1
ATOM 3918 O O . GLU A 1 485 ? 30.267 -21.816 -14.542 1.00 94.31 485 GLU A O 1
ATOM 3923 N N . ASP A 1 486 ? 28.673 -20.247 -14.308 1.00 92.00 486 ASP A N 1
ATOM 3924 C CA . ASP A 1 486 ? 28.202 -20.652 -12.982 1.00 92.00 486 ASP A CA 1
ATOM 3925 C C . ASP A 1 486 ? 27.272 -21.878 -13.020 1.00 92.00 486 ASP A C 1
ATOM 3927 O O . ASP A 1 486 ? 27.028 -22.519 -11.996 1.00 92.00 486 ASP A O 1
ATOM 3931 N N . GLY A 1 487 ? 26.746 -22.235 -14.196 1.00 94.44 487 GLY A N 1
ATOM 3932 C CA . GLY A 1 487 ? 25.860 -23.384 -14.397 1.00 94.44 487 GLY A CA 1
ATOM 3933 C C . GLY A 1 487 ? 24.382 -23.130 -14.076 1.00 94.44 487 GLY A C 1
ATOM 3934 O O . GLY A 1 487 ? 23.647 -24.085 -13.816 1.00 94.44 487 GLY A O 1
ATOM 3935 N N . LEU A 1 488 ? 23.922 -21.874 -14.095 1.00 95.38 488 LEU A N 1
ATOM 3936 C CA . LEU A 1 488 ? 22.494 -21.538 -14.032 1.00 95.38 488 LEU A CA 1
ATOM 3937 C C . LEU A 1 488 ? 21.846 -21.619 -15.415 1.00 95.38 488 LEU A C 1
ATOM 3939 O O . LEU A 1 488 ? 22.394 -21.144 -16.405 1.00 95.38 488 LEU A O 1
ATOM 3943 N N . ILE A 1 489 ? 20.629 -22.164 -15.472 1.00 96.94 489 ILE A N 1
ATOM 3944 C CA . ILE A 1 489 ? 20.038 -22.573 -16.754 1.00 96.94 489 ILE A CA 1
ATOM 3945 C C . ILE A 1 489 ? 18.846 -21.740 -17.234 1.00 96.94 489 ILE A C 1
ATOM 3947 O O . ILE A 1 489 ? 18.550 -21.766 -18.424 1.00 96.94 489 ILE A O 1
ATOM 3951 N N . ASN A 1 490 ? 18.161 -20.994 -16.356 1.00 97.94 490 ASN A N 1
ATOM 3952 C CA . ASN A 1 490 ? 16.939 -20.262 -16.722 1.00 97.94 490 ASN A CA 1
ATOM 3953 C C . ASN A 1 490 ? 17.152 -18.738 -16.678 1.00 97.94 490 ASN A C 1
ATOM 3955 O O . ASN A 1 490 ? 17.188 -18.156 -15.588 1.00 97.94 490 ASN A O 1
ATOM 3959 N N . PRO A 1 491 ? 17.308 -18.069 -17.834 1.00 97.75 491 PRO A N 1
ATOM 3960 C CA . PRO A 1 491 ? 17.521 -16.630 -17.865 1.00 97.75 491 PRO A CA 1
ATOM 3961 C C . PRO A 1 491 ? 16.200 -15.856 -17.848 1.00 97.75 491 PRO A C 1
ATOM 3963 O O . PRO A 1 491 ? 15.218 -16.241 -18.488 1.00 97.75 491 PRO A O 1
ATOM 3966 N N . ILE A 1 492 ? 16.215 -14.714 -17.165 1.00 97.75 492 ILE A N 1
ATOM 3967 C CA . ILE A 1 492 ? 15.248 -13.631 -17.334 1.00 97.75 492 ILE A CA 1
ATOM 3968 C C . ILE A 1 492 ? 15.949 -12.536 -18.134 1.00 97.75 492 ILE A C 1
ATOM 3970 O O . ILE A 1 492 ? 16.828 -11.855 -17.606 1.00 97.75 492 ILE A O 1
ATOM 3974 N N . ILE A 1 493 ? 15.589 -12.404 -19.407 1.00 97.44 493 ILE A N 1
ATOM 3975 C CA . ILE A 1 493 ? 16.176 -11.434 -20.332 1.00 97.44 493 ILE A CA 1
ATOM 3976 C C . ILE A 1 493 ? 15.419 -10.116 -20.190 1.00 97.44 493 ILE A C 1
ATOM 3978 O O . ILE A 1 493 ? 14.230 -10.046 -20.508 1.00 97.44 493 ILE A O 1
ATOM 3982 N N . GLU A 1 494 ? 16.090 -9.086 -19.686 1.00 95.44 494 GLU A N 1
ATOM 3983 C CA . GLU A 1 494 ? 15.528 -7.743 -19.552 1.00 95.44 494 GLU A CA 1
ATOM 3984 C C . GLU A 1 494 ? 15.664 -6.977 -20.864 1.00 95.44 494 GLU A C 1
ATOM 3986 O O . GLU A 1 494 ? 16.748 -6.933 -21.436 1.00 95.44 494 GLU A O 1
ATOM 3991 N N . ILE A 1 495 ? 14.563 -6.373 -21.317 1.00 96.00 495 ILE A N 1
ATOM 3992 C CA . ILE A 1 495 ? 14.550 -5.464 -22.464 1.00 96.00 495 ILE A CA 1
ATOM 3993 C C . ILE A 1 495 ? 13.971 -4.116 -22.061 1.00 96.00 495 ILE A C 1
ATOM 3995 O O . ILE A 1 495 ? 12.982 -4.047 -21.327 1.00 96.00 495 ILE A O 1
ATOM 3999 N N . ASP A 1 496 ? 14.555 -3.046 -22.592 1.00 93.94 496 ASP A N 1
ATOM 4000 C CA . ASP A 1 496 ? 14.050 -1.685 -22.440 1.00 93.94 496 ASP A CA 1
ATOM 4001 C C . ASP A 1 496 ? 13.531 -1.171 -23.786 1.00 93.94 496 ASP A C 1
ATOM 4003 O O . ASP A 1 496 ? 14.286 -0.840 -24.702 1.00 93.94 496 ASP A O 1
ATOM 4007 N N . LEU A 1 497 ? 12.204 -1.119 -23.901 1.00 95.06 497 LEU A N 1
ATOM 4008 C CA . LEU A 1 497 ? 11.518 -0.676 -25.112 1.00 95.06 497 LEU A CA 1
ATOM 4009 C C . LEU A 1 497 ? 11.261 0.833 -25.135 1.00 95.06 497 LEU A C 1
ATOM 4011 O O . LEU A 1 497 ? 10.769 1.320 -26.144 1.00 95.06 497 LEU A O 1
ATOM 4015 N N . ALA A 1 498 ? 11.575 1.579 -24.077 1.00 93.12 498 ALA A N 1
ATOM 4016 C CA . ALA A 1 498 ? 11.381 3.031 -24.015 1.00 93.12 498 ALA A CA 1
ATOM 4017 C C . ALA A 1 498 ? 12.703 3.798 -23.851 1.00 93.12 498 ALA A C 1
ATOM 4019 O O . ALA A 1 498 ? 12.705 5.011 -23.642 1.00 93.12 498 ALA A O 1
ATOM 4020 N N . THR A 1 499 ? 13.842 3.108 -23.944 1.00 92.06 499 THR A N 1
ATOM 4021 C CA . THR A 1 499 ? 15.148 3.734 -23.759 1.00 92.06 499 THR A CA 1
ATOM 4022 C C . THR A 1 499 ? 15.453 4.772 -24.835 1.00 92.06 499 THR A C 1
ATOM 4024 O O . THR A 1 499 ? 15.339 4.517 -26.035 1.00 92.06 499 THR A O 1
ATOM 4027 N N . ASN A 1 500 ? 15.962 5.922 -24.390 1.00 91.50 500 ASN A N 1
ATOM 4028 C CA . ASN A 1 500 ? 16.520 6.957 -25.264 1.00 91.50 500 ASN A CA 1
ATOM 4029 C C . ASN A 1 500 ? 17.952 6.636 -25.725 1.00 91.50 500 ASN A C 1
ATOM 4031 O O . ASN A 1 500 ? 18.525 7.374 -26.524 1.00 91.50 500 ASN A O 1
ATOM 4035 N N . SER A 1 501 ? 18.565 5.574 -25.186 1.00 92.69 501 SER A N 1
ATOM 4036 C CA . SER A 1 501 ? 19.918 5.166 -25.576 1.00 92.69 501 SER A CA 1
ATOM 4037 C C . SER A 1 501 ? 19.959 4.556 -26.978 1.00 92.69 501 SER A C 1
ATOM 4039 O O . SER A 1 501 ? 20.975 4.689 -27.655 1.00 92.69 501 SER A O 1
ATOM 4041 N N . ILE A 1 502 ? 18.857 3.944 -27.424 1.00 95.38 502 ILE A N 1
ATOM 4042 C CA . ILE A 1 502 ? 18.706 3.289 -28.724 1.00 95.38 502 ILE A CA 1
ATOM 4043 C C . ILE A 1 502 ? 18.026 4.248 -29.702 1.00 95.38 502 ILE A C 1
ATOM 4045 O O . ILE A 1 502 ? 17.010 4.871 -29.401 1.00 95.38 502 ILE A O 1
ATOM 4049 N N . ASN A 1 503 ? 18.578 4.346 -30.908 1.00 95.75 503 ASN A N 1
ATOM 4050 C CA . ASN A 1 503 ? 17.939 5.010 -32.031 1.00 95.75 503 ASN A CA 1
ATOM 4051 C C . ASN A 1 503 ? 17.043 3.997 -32.757 1.00 95.75 503 ASN A C 1
ATOM 4053 O O . ASN A 1 503 ? 17.518 3.206 -33.574 1.00 95.75 503 ASN A O 1
ATOM 4057 N N . TRP A 1 504 ? 15.745 4.067 -32.476 1.00 94.88 504 TRP A N 1
ATOM 4058 C CA . TRP A 1 504 ? 14.744 3.133 -32.992 1.00 94.88 504 TRP A CA 1
ATOM 4059 C C . TRP A 1 504 ? 14.423 3.282 -34.488 1.00 94.88 504 TRP A C 1
ATOM 4061 O O . TRP A 1 504 ? 13.771 2.413 -35.063 1.00 94.88 504 TRP A O 1
ATOM 4071 N N . GLU A 1 505 ? 14.919 4.335 -35.146 1.00 93.81 505 GLU A N 1
ATOM 4072 C CA . GLU A 1 505 ? 14.879 4.452 -36.611 1.00 93.81 505 GLU A CA 1
ATOM 4073 C C . GLU A 1 505 ? 15.975 3.607 -37.278 1.00 93.81 505 GLU A C 1
ATOM 4075 O O . GLU A 1 505 ? 15.826 3.187 -38.424 1.00 93.81 505 GLU A O 1
ATOM 4080 N N . LYS A 1 506 ? 17.088 3.362 -36.569 1.00 94.94 506 LYS A N 1
ATOM 4081 C CA . LYS A 1 506 ? 18.224 2.563 -37.059 1.00 94.94 506 LYS A CA 1
ATOM 4082 C C . LYS A 1 506 ? 18.200 1.124 -36.563 1.00 94.94 506 LYS A C 1
ATOM 4084 O O . LYS A 1 506 ? 18.612 0.234 -37.298 1.00 94.94 506 LYS A O 1
ATOM 4089 N N . PHE A 1 507 ? 17.782 0.919 -35.319 1.00 96.62 507 PHE A N 1
ATOM 4090 C CA . PHE A 1 507 ? 17.581 -0.391 -34.714 1.00 96.62 507 PHE A CA 1
ATOM 4091 C C . PHE A 1 507 ? 16.090 -0.561 -34.447 1.00 96.62 507 PHE A C 1
ATOM 4093 O O . PHE A 1 507 ? 15.552 -0.061 -33.461 1.00 96.62 507 PHE A O 1
ATOM 4100 N N . THR A 1 508 ? 15.406 -1.195 -35.386 1.00 96.44 508 THR A N 1
ATOM 4101 C CA . THR A 1 508 ? 13.948 -1.258 -35.410 1.00 96.44 508 THR A CA 1
ATOM 4102 C C . THR A 1 508 ? 13.406 -2.252 -34.385 1.00 96.44 508 THR A C 1
ATOM 4104 O O . THR A 1 508 ? 14.112 -3.103 -33.841 1.00 96.44 508 THR A O 1
ATOM 4107 N N . THR A 1 509 ? 12.095 -2.210 -34.154 1.00 96.62 509 THR A N 1
ATOM 4108 C CA . THR A 1 509 ? 11.409 -3.207 -33.320 1.00 96.62 509 THR A CA 1
ATOM 4109 C C . THR A 1 509 ? 11.559 -4.633 -33.862 1.00 96.62 509 THR A C 1
ATOM 4111 O O . THR A 1 509 ? 11.631 -5.580 -33.081 1.00 96.62 509 THR A O 1
ATOM 4114 N N . ASN A 1 510 ? 11.676 -4.797 -35.183 1.00 97.06 510 ASN A N 1
ATOM 4115 C CA . ASN A 1 510 ? 11.944 -6.097 -35.798 1.00 97.06 510 ASN A CA 1
ATOM 4116 C C . ASN A 1 510 ? 13.366 -6.587 -35.497 1.00 97.06 510 ASN A C 1
ATOM 4118 O O . ASN A 1 510 ? 13.549 -7.776 -35.241 1.00 97.06 510 ASN A O 1
ATOM 4122 N N . ASP A 1 511 ? 14.351 -5.687 -35.462 1.00 97.62 511 ASP A N 1
ATOM 4123 C CA . ASP A 1 511 ? 15.725 -6.035 -35.082 1.00 97.62 511 ASP A CA 1
ATOM 4124 C C . ASP A 1 511 ? 15.787 -6.490 -33.616 1.00 97.62 511 ASP A C 1
ATOM 4126 O O . ASP A 1 511 ? 16.462 -7.469 -33.302 1.00 97.62 511 ASP A O 1
ATOM 4130 N N . MET A 1 512 ? 15.003 -5.864 -32.727 1.00 97.75 512 MET A N 1
ATOM 4131 C CA . MET A 1 512 ? 14.831 -6.324 -31.341 1.00 97.75 512 MET A CA 1
ATOM 4132 C C . MET A 1 512 ? 14.212 -7.733 -31.270 1.00 97.75 512 MET A C 1
ATOM 4134 O O . MET A 1 512 ? 14.674 -8.588 -30.514 1.00 97.75 512 MET A O 1
ATOM 4138 N N . CYS A 1 513 ? 13.196 -8.017 -32.089 1.00 98.00 513 CYS A N 1
ATOM 4139 C CA . CYS A 1 513 ? 12.579 -9.346 -32.168 1.00 98.00 513 CYS A CA 1
ATOM 4140 C C . CYS A 1 513 ? 13.571 -10.424 -32.648 1.00 98.00 513 CYS A C 1
ATOM 4142 O O . CYS A 1 513 ? 13.615 -11.536 -32.107 1.00 98.00 513 CYS A O 1
ATOM 4144 N N . GLN A 1 514 ? 14.404 -10.089 -33.636 1.00 97.62 514 GLN A N 1
ATOM 4145 C CA . GLN A 1 514 ? 15.473 -10.969 -34.113 1.00 97.62 514 GLN A CA 1
ATOM 4146 C C . GLN A 1 514 ? 16.547 -11.180 -33.044 1.00 97.62 514 GLN A C 1
ATOM 4148 O O . GLN A 1 514 ? 16.945 -12.318 -32.799 1.00 97.62 514 GLN A O 1
ATOM 4153 N N . LEU A 1 515 ? 16.967 -10.112 -32.361 1.00 97.94 515 LEU A N 1
ATOM 4154 C CA . LEU A 1 515 ? 17.919 -10.185 -31.258 1.00 97.94 515 LEU A CA 1
ATOM 4155 C C . LEU A 1 515 ? 17.432 -11.149 -30.171 1.00 97.94 515 LEU A C 1
ATOM 4157 O O . LEU A 1 515 ? 18.173 -12.051 -29.787 1.00 97.94 515 LEU A O 1
ATOM 4161 N N . LEU A 1 516 ? 16.180 -11.011 -29.726 1.00 98.25 516 LEU A N 1
ATOM 4162 C CA . LEU A 1 516 ? 15.577 -11.907 -28.737 1.00 98.25 516 LEU A CA 1
ATOM 4163 C C . LEU A 1 516 ? 15.586 -13.366 -29.200 1.00 98.25 516 LEU A C 1
ATOM 4165 O O . LEU A 1 516 ? 15.988 -14.243 -28.439 1.00 98.25 516 LEU A O 1
ATOM 4169 N N . THR A 1 517 ? 15.234 -13.626 -30.459 1.00 97.81 517 THR A N 1
ATOM 4170 C CA . THR A 1 517 ? 15.284 -14.978 -31.038 1.00 97.81 517 THR A CA 1
ATOM 4171 C C . THR A 1 517 ? 16.687 -15.575 -30.971 1.00 97.81 517 THR A C 1
ATOM 4173 O O . THR A 1 517 ? 16.855 -16.725 -30.558 1.00 97.81 517 THR A O 1
ATOM 4176 N N . GLU A 1 518 ? 17.710 -14.796 -31.320 1.00 97.88 518 GLU A N 1
ATOM 4177 C CA . GLU A 1 518 ? 19.099 -15.247 -31.241 1.00 97.88 518 GLU A CA 1
ATOM 4178 C C . GLU A 1 518 ? 19.556 -15.458 -29.792 1.00 97.88 518 GLU A C 1
ATOM 4180 O O . GLU A 1 518 ? 20.257 -16.431 -29.508 1.00 97.88 518 GLU A O 1
ATOM 4185 N N . ARG A 1 519 ? 19.103 -14.628 -28.843 1.00 97.94 519 ARG A N 1
ATOM 4186 C CA . ARG A 1 519 ? 19.350 -14.857 -27.409 1.00 97.94 519 ARG A CA 1
ATOM 4187 C C . ARG A 1 519 ? 18.680 -16.141 -26.923 1.00 97.94 519 ARG A C 1
ATOM 4189 O O . ARG A 1 519 ? 19.324 -16.909 -26.216 1.00 97.94 519 ARG A O 1
ATOM 4196 N N . PHE A 1 520 ? 17.452 -16.439 -27.348 1.00 98.25 520 PHE A N 1
ATOM 4197 C CA . PHE A 1 520 ? 16.763 -17.671 -26.951 1.00 98.25 520 PHE A CA 1
ATOM 4198 C C . PHE A 1 520 ? 17.457 -18.922 -27.488 1.00 98.25 520 PHE A C 1
ATOM 4200 O O . PHE A 1 520 ? 17.656 -19.886 -26.744 1.00 98.25 520 PHE A O 1
ATOM 4207 N N . LYS A 1 521 ? 17.857 -18.904 -28.767 1.00 97.62 521 LYS A N 1
ATOM 4208 C CA . LYS A 1 521 ? 18.642 -19.988 -29.376 1.00 97.62 521 LYS A CA 1
ATOM 4209 C C . LYS A 1 521 ? 19.965 -20.175 -28.646 1.00 97.62 521 LYS A C 1
ATOM 4211 O O . LYS A 1 521 ? 20.317 -21.304 -28.309 1.00 97.62 521 LYS A O 1
ATOM 4216 N N . TRP A 1 522 ? 20.667 -19.079 -28.358 1.00 98.19 522 TRP A N 1
ATOM 4217 C CA . TRP A 1 522 ? 21.928 -19.128 -27.631 1.00 98.19 522 TRP A CA 1
ATOM 4218 C C . TRP A 1 522 ? 21.748 -19.733 -26.235 1.00 98.19 522 TRP A C 1
ATOM 4220 O O . TRP A 1 522 ? 22.474 -20.667 -25.897 1.00 98.19 522 TRP A O 1
ATOM 4230 N N . SER A 1 523 ? 20.758 -19.270 -25.464 1.00 98.25 523 SER A N 1
ATOM 4231 C CA . SER A 1 523 ? 20.476 -19.778 -24.117 1.00 98.25 523 SER A CA 1
ATOM 4232 C C . SER A 1 523 ? 20.149 -21.268 -24.125 1.00 98.25 523 SER A C 1
ATOM 4234 O O . SER A 1 523 ? 20.672 -22.003 -23.292 1.00 98.25 523 SER A O 1
ATOM 4236 N N . ARG A 1 524 ? 19.353 -21.751 -25.086 1.00 97.81 524 ARG A N 1
ATOM 4237 C CA . ARG A 1 524 ? 19.053 -23.188 -25.184 1.00 97.81 524 ARG A CA 1
ATOM 4238 C C . ARG A 1 524 ? 20.258 -24.030 -25.603 1.00 97.81 524 ARG A C 1
ATOM 4240 O O . ARG A 1 524 ? 20.416 -25.150 -25.132 1.00 97.81 524 ARG A O 1
ATOM 4247 N N . ALA A 1 525 ? 21.121 -23.492 -26.462 1.00 98.00 525 ALA A N 1
ATOM 4248 C CA . ALA A 1 525 ? 22.317 -24.192 -26.921 1.00 98.00 525 ALA A CA 1
ATOM 4249 C C . ALA A 1 525 ? 23.437 -24.245 -25.865 1.00 98.00 525 ALA A C 1
ATOM 4251 O O . ALA A 1 525 ? 24.163 -25.234 -25.813 1.00 98.00 525 ALA A O 1
ATOM 4252 N N . HIS A 1 526 ? 23.585 -23.201 -25.043 1.00 97.94 526 HIS A N 1
ATOM 4253 C CA . HIS A 1 526 ? 24.742 -23.043 -24.150 1.00 97.94 526 HIS A CA 1
ATOM 4254 C C . HIS A 1 526 ? 24.418 -23.181 -22.662 1.00 97.94 526 HIS A C 1
ATOM 4256 O O . HIS A 1 526 ? 25.316 -23.527 -21.899 1.00 97.94 526 HIS A O 1
ATOM 4262 N N . LEU A 1 527 ? 23.175 -22.919 -22.243 1.00 97.50 527 LEU A N 1
ATOM 4263 C CA . LEU A 1 527 ? 22.753 -23.092 -20.851 1.00 97.50 527 LEU A CA 1
ATOM 4264 C C . LEU A 1 527 ? 22.063 -24.445 -20.662 1.00 97.50 527 LEU A C 1
ATOM 4266 O O . LEU A 1 527 ? 22.547 -25.288 -19.910 1.00 97.50 527 LEU A O 1
ATOM 4270 N N . ASN A 1 528 ? 20.934 -24.666 -21.343 1.00 97.19 528 ASN A N 1
ATOM 4271 C CA . ASN A 1 528 ? 20.212 -25.940 -21.311 1.00 97.19 528 ASN A CA 1
ATOM 4272 C C . ASN A 1 528 ? 19.144 -26.010 -22.422 1.00 97.19 528 ASN A C 1
ATOM 4274 O O . ASN A 1 528 ? 18.395 -25.041 -22.561 1.00 97.19 528 ASN A O 1
ATOM 4278 N N . PRO A 1 529 ? 18.984 -27.136 -23.147 1.00 96.00 529 PRO A N 1
ATOM 4279 C CA . PRO A 1 529 ? 17.948 -27.276 -24.178 1.00 96.00 529 PRO A CA 1
ATOM 4280 C C . PRO A 1 529 ? 16.525 -26.962 -23.687 1.00 96.00 529 PRO A C 1
ATOM 4282 O O . PRO A 1 529 ? 15.739 -26.374 -24.431 1.00 96.00 529 PRO A O 1
ATOM 4285 N N . ASP A 1 530 ? 16.236 -27.265 -22.418 1.00 94.94 530 ASP A N 1
ATOM 4286 C CA . ASP A 1 530 ? 14.939 -27.058 -21.763 1.00 94.94 530 ASP A CA 1
ATOM 4287 C C . ASP A 1 530 ? 14.900 -25.782 -20.895 1.00 94.94 530 ASP A C 1
ATOM 4289 O O . ASP A 1 530 ? 14.079 -25.659 -19.977 1.00 94.94 530 ASP A O 1
ATOM 4293 N N . ALA A 1 531 ? 15.798 -24.823 -21.150 1.00 96.81 531 ALA A N 1
ATOM 4294 C CA . ALA A 1 531 ? 15.853 -23.556 -20.425 1.00 96.81 531 ALA A CA 1
ATOM 4295 C C . ALA A 1 531 ? 14.496 -22.827 -20.450 1.00 96.81 531 ALA A C 1
ATOM 4297 O O . ALA A 1 531 ? 13.950 -22.502 -21.512 1.00 96.81 531 ALA A O 1
ATOM 4298 N N . LYS A 1 532 ? 13.973 -22.502 -19.261 1.00 97.31 532 LYS A N 1
ATOM 4299 C CA . LYS A 1 532 ? 12.756 -21.695 -19.094 1.00 97.31 532 LYS A CA 1
ATOM 4300 C C . LYS A 1 532 ? 13.105 -20.216 -19.236 1.00 97.31 532 LYS A C 1
ATOM 4302 O O . LYS A 1 532 ? 13.347 -19.529 -18.252 1.00 97.31 532 LYS A O 1
ATOM 4307 N N . ILE A 1 533 ? 13.165 -19.730 -20.469 1.00 98.25 533 ILE A N 1
ATOM 4308 C CA . ILE A 1 533 ? 13.535 -18.337 -20.746 1.00 98.25 533 ILE A CA 1
ATOM 4309 C C . ILE A 1 533 ? 12.343 -17.412 -20.478 1.00 98.25 533 ILE A C 1
ATOM 4311 O O . ILE A 1 533 ? 11.273 -17.607 -21.052 1.00 98.25 533 ILE A O 1
ATOM 4315 N N . LEU A 1 534 ? 12.529 -16.393 -19.644 1.00 98.12 534 LEU A N 1
ATOM 4316 C CA . LEU A 1 534 ? 11.549 -15.330 -19.402 1.00 98.12 534 LEU A CA 1
ATOM 4317 C C . LEU A 1 534 ? 12.022 -14.026 -20.051 1.00 98.12 534 LEU A C 1
ATOM 4319 O O . LEU A 1 534 ? 13.219 -13.751 -20.076 1.00 98.12 534 LEU A O 1
ATOM 4323 N N . VAL A 1 535 ? 11.091 -13.208 -20.542 1.00 98.25 535 VAL A N 1
ATOM 4324 C CA . VAL A 1 535 ? 11.382 -11.851 -21.041 1.00 98.25 535 VAL A CA 1
ATOM 4325 C C . VAL A 1 535 ? 10.784 -10.836 -20.077 1.00 98.25 535 VAL A C 1
ATOM 4327 O O . VAL A 1 535 ? 9.579 -10.872 -19.843 1.00 98.25 535 VAL A O 1
ATOM 4330 N N . ASN A 1 536 ? 11.593 -9.938 -19.519 1.00 96.94 536 ASN A N 1
ATOM 4331 C CA . ASN A 1 536 ? 11.128 -8.852 -18.658 1.00 96.94 536 ASN A CA 1
ATOM 4332 C C . ASN A 1 536 ? 11.046 -7.540 -19.447 1.00 96.94 536 ASN A C 1
ATOM 4334 O O . ASN A 1 536 ? 12.068 -7.031 -19.904 1.00 96.94 536 ASN A O 1
ATOM 4338 N N . LEU A 1 537 ? 9.840 -6.983 -19.577 1.00 95.81 537 LEU A N 1
ATOM 4339 C CA . LEU A 1 537 ? 9.613 -5.646 -20.124 1.00 95.81 537 LEU A CA 1
ATOM 4340 C C . LEU A 1 537 ? 9.931 -4.613 -19.033 1.00 95.81 537 LEU A C 1
ATOM 4342 O O . LEU A 1 537 ? 9.088 -4.315 -18.178 1.00 95.81 537 LEU A O 1
ATOM 4346 N N . ARG A 1 538 ? 11.161 -4.096 -19.044 1.00 92.50 538 ARG A N 1
ATOM 4347 C CA . ARG A 1 538 ? 11.611 -3.063 -18.106 1.00 92.50 538 ARG A CA 1
ATOM 4348 C C . ARG A 1 538 ? 10.894 -1.748 -18.390 1.00 92.50 538 ARG A C 1
ATOM 4350 O O . ARG A 1 538 ? 10.512 -1.472 -19.527 1.00 92.50 538 ARG A O 1
ATOM 4357 N N . ASP A 1 539 ? 10.686 -0.956 -17.335 1.00 90.38 539 ASP A N 1
ATOM 4358 C CA . ASP A 1 539 ? 10.037 0.356 -17.421 1.00 90.38 539 ASP A CA 1
ATOM 4359 C C . ASP A 1 539 ? 8.711 0.302 -18.199 1.00 90.38 539 ASP A C 1
ATOM 4361 O O . ASP A 1 539 ? 8.357 1.219 -18.945 1.00 90.38 539 ASP A O 1
ATOM 4365 N N . PHE A 1 540 ? 7.950 -0.784 -18.009 1.00 93.44 540 PHE A N 1
ATOM 4366 C CA . PHE A 1 540 ? 6.727 -1.078 -18.756 1.00 93.44 540 PHE A CA 1
ATOM 4367 C C . PHE A 1 540 ? 5.753 0.104 -18.851 1.00 93.44 540 PHE A C 1
ATOM 4369 O O . PHE A 1 540 ? 5.211 0.331 -19.931 1.00 93.44 540 PHE A O 1
ATOM 4376 N N . PRO A 1 541 ? 5.545 0.927 -17.805 1.00 92.75 541 PRO A N 1
ATOM 4377 C CA . PRO A 1 541 ? 4.698 2.105 -17.929 1.00 92.75 541 PRO A CA 1
ATOM 4378 C C . PRO A 1 541 ? 5.204 3.152 -18.919 1.00 92.75 541 PRO A C 1
ATOM 4380 O O . PRO A 1 541 ? 4.387 3.800 -19.568 1.00 92.75 541 PRO A O 1
ATOM 4383 N N . ASN A 1 542 ? 6.519 3.337 -19.044 1.00 91.81 542 ASN A N 1
ATOM 4384 C CA . ASN A 1 542 ? 7.091 4.252 -20.030 1.00 91.81 542 ASN A CA 1
ATOM 4385 C C . ASN A 1 542 ? 6.869 3.681 -21.433 1.00 91.81 542 ASN A C 1
ATOM 4387 O O . ASN A 1 542 ? 6.314 4.374 -22.284 1.00 91.81 542 ASN A O 1
ATOM 4391 N N . ALA A 1 543 ? 7.149 2.386 -21.626 1.00 93.19 543 ALA A N 1
ATOM 4392 C CA . ALA A 1 543 ? 6.873 1.695 -22.884 1.00 93.19 543 ALA A CA 1
ATOM 4393 C C . ALA A 1 543 ? 5.392 1.800 -23.279 1.00 93.19 543 ALA A C 1
ATOM 4395 O O . ALA A 1 543 ? 5.079 2.195 -24.392 1.00 93.19 543 ALA A O 1
ATOM 4396 N N . MET A 1 544 ? 4.455 1.563 -22.360 1.00 93.88 544 MET A N 1
ATOM 4397 C CA . MET A 1 544 ? 3.020 1.652 -22.655 1.00 93.88 544 MET A CA 1
ATOM 4398 C C . MET A 1 544 ? 2.516 3.080 -22.883 1.00 93.88 544 MET A C 1
ATOM 4400 O O . MET A 1 544 ? 1.481 3.268 -23.519 1.00 93.88 544 MET A O 1
ATOM 4404 N N . ARG A 1 545 ? 3.184 4.101 -22.345 1.00 92.31 545 ARG A N 1
ATOM 4405 C CA . ARG A 1 545 ? 2.758 5.503 -22.487 1.00 92.31 545 ARG A CA 1
ATOM 4406 C C . ARG A 1 545 ? 3.319 6.171 -23.726 1.00 92.31 545 ARG A C 1
ATOM 4408 O O . ARG A 1 545 ? 2.621 6.990 -24.320 1.00 92.31 545 ARG A O 1
ATOM 4415 N N . GLU A 1 546 ? 4.568 5.873 -24.039 1.00 91.12 546 GLU A N 1
ATOM 4416 C CA . GLU A 1 546 ? 5.347 6.580 -25.052 1.00 91.12 546 GLU A CA 1
ATOM 4417 C C . GLU A 1 546 ? 5.497 5.733 -26.317 1.00 91.12 546 GLU A C 1
ATOM 4419 O O . GLU A 1 546 ? 5.466 6.279 -27.412 1.00 91.12 546 GLU A O 1
ATOM 4424 N N . GLU A 1 547 ? 5.566 4.406 -26.175 1.00 93.19 547 GLU A N 1
ATOM 4425 C CA . GLU A 1 547 ? 5.994 3.474 -27.226 1.00 93.19 547 GLU A CA 1
ATOM 4426 C C . GLU A 1 547 ? 5.103 2.216 -27.285 1.00 93.19 547 GLU A C 1
ATOM 4428 O O . GLU A 1 547 ? 5.565 1.090 -27.480 1.00 93.19 547 GLU A O 1
ATOM 4433 N N . MET A 1 548 ? 3.792 2.393 -27.083 1.00 93.62 548 MET A N 1
ATOM 4434 C CA . MET A 1 548 ? 2.835 1.290 -26.906 1.00 93.62 548 MET A CA 1
ATOM 4435 C C . MET A 1 548 ? 2.845 0.297 -28.078 1.00 93.62 548 MET A C 1
ATOM 4437 O O . MET A 1 548 ? 2.770 -0.914 -27.875 1.00 93.62 548 MET A O 1
ATOM 4441 N N . GLU A 1 549 ? 2.959 0.806 -29.304 1.00 93.38 549 GLU A N 1
ATOM 4442 C CA . GLU A 1 549 ? 3.012 -0.005 -30.524 1.00 93.38 549 GLU A CA 1
ATOM 4443 C C . GLU A 1 549 ? 4.230 -0.937 -30.537 1.00 93.38 549 GLU A C 1
ATOM 4445 O O . GLU A 1 549 ? 4.117 -2.104 -30.912 1.00 93.38 549 GLU A O 1
ATOM 4450 N N . ARG A 1 550 ? 5.379 -0.464 -30.039 1.00 95.12 550 ARG A N 1
ATOM 4451 C CA . ARG A 1 550 ? 6.606 -1.259 -29.924 1.00 95.12 550 ARG A CA 1
ATOM 4452 C C . ARG A 1 550 ? 6.422 -2.416 -28.948 1.00 95.12 550 ARG A C 1
ATOM 4454 O O . ARG A 1 550 ? 6.787 -3.545 -29.269 1.00 95.12 550 ARG A O 1
ATOM 4461 N N . ALA A 1 551 ? 5.823 -2.149 -27.787 1.00 94.94 551 ALA A N 1
ATOM 4462 C CA . ALA A 1 551 ? 5.530 -3.177 -26.791 1.00 94.94 551 ALA A CA 1
ATOM 4463 C C . ALA A 1 551 ? 4.596 -4.261 -27.350 1.00 94.94 551 ALA A C 1
ATOM 4465 O O . ALA A 1 551 ? 4.909 -5.446 -27.238 1.00 94.94 551 ALA A O 1
ATOM 4466 N N . PHE A 1 552 ? 3.498 -3.874 -28.011 1.00 95.00 552 PHE A N 1
ATOM 4467 C CA . PHE A 1 552 ? 2.594 -4.842 -28.640 1.00 95.00 552 PHE A CA 1
ATOM 4468 C C . PHE A 1 552 ? 3.260 -5.621 -29.770 1.00 95.00 552 PHE A C 1
ATOM 4470 O O . PHE A 1 552 ? 3.113 -6.835 -29.812 1.00 95.00 552 PHE A O 1
ATOM 4477 N N . THR A 1 553 ? 4.054 -4.968 -30.619 1.00 95.62 553 THR A N 1
ATOM 4478 C CA . THR A 1 553 ? 4.774 -5.641 -31.713 1.00 95.62 553 THR A CA 1
ATOM 4479 C C . THR A 1 553 ? 5.691 -6.745 -31.185 1.00 95.62 553 THR A C 1
ATOM 4481 O O . THR A 1 553 ? 5.679 -7.857 -31.710 1.00 95.62 553 THR A O 1
ATOM 4484 N N . VAL A 1 554 ? 6.451 -6.477 -30.115 1.00 96.50 554 VAL A N 1
ATOM 4485 C CA . VAL A 1 554 ? 7.316 -7.490 -29.489 1.00 96.50 554 VAL A CA 1
ATOM 4486 C C . VAL A 1 554 ? 6.485 -8.619 -28.877 1.00 96.50 554 VAL A C 1
ATOM 4488 O O . VAL A 1 554 ? 6.789 -9.788 -29.101 1.00 96.50 554 VAL A O 1
ATOM 4491 N N . VAL A 1 555 ? 5.422 -8.304 -28.131 1.00 95.31 555 VAL A N 1
ATOM 4492 C CA . VAL A 1 555 ? 4.563 -9.323 -27.502 1.00 95.31 555 VAL A CA 1
ATOM 4493 C C . VAL A 1 555 ? 3.879 -10.206 -28.550 1.00 95.31 555 VAL A C 1
ATOM 4495 O O . VAL A 1 555 ? 3.870 -11.428 -28.396 1.00 95.31 555 VAL A O 1
ATOM 4498 N N . ASP A 1 556 ? 3.368 -9.618 -29.630 1.00 95.19 556 ASP A N 1
ATOM 4499 C CA . ASP A 1 556 ? 2.728 -10.333 -30.736 1.00 95.19 556 ASP A CA 1
ATOM 4500 C C . ASP A 1 556 ? 3.730 -11.217 -31.477 1.00 95.19 556 ASP A C 1
ATOM 4502 O O . ASP A 1 556 ? 3.435 -12.380 -31.766 1.00 95.19 556 ASP A O 1
ATOM 4506 N N . TYR A 1 557 ? 4.944 -10.713 -31.715 1.00 96.88 557 TYR A N 1
ATOM 4507 C CA . TYR A 1 557 ? 6.023 -11.509 -32.286 1.00 96.88 557 TYR A CA 1
ATOM 4508 C C . TYR A 1 557 ? 6.330 -12.733 -31.416 1.00 96.88 557 TYR A C 1
ATOM 4510 O O . TYR A 1 557 ? 6.275 -13.861 -31.912 1.00 96.88 557 TYR A O 1
ATOM 4518 N N . LEU A 1 558 ? 6.565 -12.540 -30.112 1.00 96.44 558 LEU A N 1
ATOM 4519 C CA . LEU A 1 558 ? 6.833 -13.633 -29.171 1.00 96.44 558 LEU A CA 1
ATOM 4520 C C . LEU A 1 558 ? 5.669 -14.636 -29.127 1.00 96.44 558 LEU A C 1
ATOM 4522 O O . LEU A 1 558 ? 5.893 -15.848 -29.130 1.00 96.44 558 LEU A O 1
ATOM 4526 N N . ALA A 1 559 ? 4.425 -14.154 -29.136 1.00 94.19 559 ALA A N 1
ATOM 4527 C CA . ALA A 1 559 ? 3.234 -14.999 -29.168 1.00 94.19 559 ALA A CA 1
ATOM 4528 C C . ALA A 1 559 ? 3.084 -15.778 -30.487 1.00 94.19 559 ALA A C 1
ATOM 4530 O O . ALA A 1 559 ? 2.529 -16.880 -30.478 1.00 94.19 559 ALA A O 1
ATOM 4531 N N . SER A 1 560 ? 3.593 -15.247 -31.602 1.00 95.06 560 SER A N 1
ATOM 4532 C CA . SER A 1 560 ? 3.551 -15.894 -32.921 1.00 95.06 560 SER A CA 1
ATOM 4533 C C . SER A 1 560 ? 4.599 -16.999 -33.107 1.00 95.06 560 SER A C 1
ATOM 4535 O O . SER A 1 560 ? 4.418 -17.869 -33.960 1.00 95.06 560 SER A O 1
ATOM 4537 N N . MET A 1 561 ? 5.666 -17.016 -32.297 1.00 96.50 561 MET A N 1
ATOM 4538 C CA . MET A 1 561 ? 6.732 -18.022 -32.397 1.00 96.50 561 MET A CA 1
ATOM 4539 C C . MET A 1 561 ? 6.199 -19.452 -32.184 1.00 96.50 561 MET A C 1
ATOM 4541 O O . MET A 1 561 ? 5.274 -19.643 -31.378 1.00 96.50 561 MET A O 1
ATOM 4545 N N . PRO A 1 562 ? 6.801 -20.480 -32.821 1.00 96.00 562 PRO A N 1
ATOM 4546 C CA . PRO A 1 562 ? 6.487 -21.881 -32.546 1.00 96.00 562 PRO A CA 1
ATOM 4547 C C . PRO A 1 562 ? 6.611 -22.207 -31.054 1.00 96.00 562 PRO A C 1
ATOM 4549 O O . PRO A 1 562 ? 7.510 -21.708 -30.381 1.00 96.00 562 PRO A O 1
ATOM 4552 N N . ALA A 1 563 ? 5.744 -23.079 -30.529 1.00 92.44 563 ALA A N 1
ATOM 4553 C CA . ALA A 1 563 ? 5.701 -23.387 -29.094 1.00 92.44 563 ALA A CA 1
ATOM 4554 C C . ALA A 1 563 ? 7.050 -23.871 -28.521 1.00 92.44 563 ALA A C 1
ATOM 4556 O O . ALA A 1 563 ? 7.362 -23.559 -27.378 1.00 92.44 563 ALA A O 1
ATOM 4557 N N . ALA A 1 564 ? 7.858 -24.581 -29.318 1.00 90.31 564 ALA A N 1
ATOM 4558 C CA . ALA A 1 564 ? 9.189 -25.052 -28.923 1.00 90.31 564 ALA A CA 1
ATOM 4559 C C . ALA A 1 564 ? 10.247 -23.931 -28.846 1.00 90.31 564 ALA A C 1
ATOM 4561 O O . ALA A 1 564 ? 11.245 -24.063 -28.143 1.00 90.31 564 ALA A O 1
ATOM 4562 N N . GLU A 1 565 ? 10.041 -22.825 -29.563 1.00 92.81 565 GLU A N 1
ATOM 4563 C CA . GLU A 1 565 ? 10.983 -21.702 -29.633 1.00 92.81 565 GLU A CA 1
ATOM 4564 C C . GLU A 1 565 ? 10.560 -20.525 -28.746 1.00 92.81 565 GLU A C 1
ATOM 4566 O O . GLU A 1 565 ? 11.408 -19.747 -28.301 1.00 92.81 565 GLU A O 1
ATOM 4571 N N . ARG A 1 566 ? 9.264 -20.424 -28.444 1.00 95.25 566 ARG A N 1
ATOM 4572 C CA . ARG A 1 566 ? 8.657 -19.373 -27.624 1.00 95.25 566 ARG A CA 1
ATOM 4573 C C . ARG A 1 566 ? 9.288 -19.302 -26.223 1.00 95.25 566 ARG A C 1
ATOM 4575 O O . ARG A 1 566 ? 9.642 -20.349 -25.672 1.00 95.25 566 ARG A O 1
ATOM 4582 N N . PRO A 1 567 ? 9.437 -18.109 -25.616 1.00 96.88 567 PRO A N 1
ATOM 4583 C CA . PRO A 1 567 ? 9.824 -18.009 -24.211 1.00 96.88 567 PRO A CA 1
ATOM 4584 C C . PRO A 1 567 ? 8.780 -18.665 -23.298 1.00 96.88 567 PRO A C 1
ATOM 4586 O O . PRO A 1 567 ? 7.598 -18.756 -23.631 1.00 96.88 567 PRO A O 1
ATOM 4589 N N . PHE A 1 568 ? 9.220 -19.085 -22.114 1.00 96.19 568 PHE A N 1
ATOM 4590 C CA . PHE A 1 568 ? 8.369 -19.653 -21.069 1.00 96.19 568 PHE A CA 1
ATOM 4591 C C . PHE A 1 568 ? 7.306 -18.656 -20.579 1.00 96.19 568 PHE A C 1
ATOM 4593 O O . PHE A 1 568 ? 6.216 -19.055 -20.179 1.00 96.19 568 PHE A O 1
ATOM 4600 N N . GLY A 1 569 ? 7.600 -17.355 -20.636 1.00 95.19 569 GLY A N 1
ATOM 4601 C CA . GLY A 1 569 ? 6.676 -16.309 -20.215 1.00 95.19 569 GLY A CA 1
ATOM 4602 C C . GLY A 1 569 ? 7.237 -14.898 -20.369 1.00 95.19 569 GLY A C 1
ATOM 4603 O O . GLY A 1 569 ? 8.420 -14.699 -20.653 1.00 95.19 569 GLY A O 1
ATOM 4604 N N . ILE A 1 570 ? 6.355 -13.922 -20.166 1.00 95.25 570 ILE A N 1
ATOM 4605 C CA . ILE A 1 570 ? 6.670 -12.493 -20.177 1.00 95.25 570 ILE A CA 1
ATOM 4606 C C . ILE A 1 570 ? 6.375 -11.934 -18.785 1.00 95.25 570 ILE A C 1
ATOM 4608 O O . ILE A 1 570 ? 5.346 -12.242 -18.182 1.00 95.25 570 ILE A O 1
ATOM 4612 N N . LEU A 1 571 ? 7.292 -11.117 -18.291 1.00 94.88 571 LEU A N 1
ATOM 4613 C CA . LEU A 1 571 ? 7.208 -10.364 -17.052 1.00 94.88 571 LEU A CA 1
ATOM 4614 C C . LEU A 1 571 ? 7.219 -8.873 -17.392 1.00 94.88 571 LEU A C 1
ATOM 4616 O O . LEU A 1 571 ? 7.714 -8.465 -18.442 1.00 94.88 571 LEU A O 1
ATOM 4620 N N . PHE A 1 572 ? 6.684 -8.056 -16.500 1.00 93.81 572 PHE A N 1
ATOM 4621 C CA . PHE A 1 572 ? 6.829 -6.610 -16.569 1.00 93.81 572 PHE A CA 1
ATOM 4622 C C . PHE A 1 572 ? 6.799 -6.029 -15.160 1.00 93.81 572 PHE A C 1
ATOM 4624 O O . PHE A 1 572 ? 6.208 -6.609 -14.244 1.00 93.81 572 PHE A O 1
ATOM 4631 N N . GLU A 1 573 ? 7.407 -4.861 -14.993 1.00 88.62 573 GLU A N 1
ATOM 4632 C CA . GLU A 1 573 ? 7.464 -4.151 -13.717 1.00 88.62 573 GLU A CA 1
ATOM 4633 C C . GLU A 1 573 ? 6.961 -2.709 -13.841 1.00 88.62 573 GLU A C 1
ATOM 4635 O O . GLU A 1 573 ? 7.054 -2.082 -14.892 1.00 88.62 573 GLU A O 1
ATOM 4640 N N . GLU A 1 574 ? 6.418 -2.175 -12.746 1.00 88.50 574 GLU A N 1
ATOM 4641 C CA . GLU A 1 574 ? 6.033 -0.765 -12.597 1.00 88.50 574 GLU A CA 1
ATOM 4642 C C . GLU A 1 574 ? 6.997 -0.130 -11.579 1.00 88.50 574 GLU A C 1
ATOM 4644 O O . GLU A 1 574 ? 6.686 -0.084 -10.385 1.00 88.50 574 GLU A O 1
ATOM 4649 N N . PRO A 1 575 ? 8.204 0.292 -11.999 1.00 83.69 575 PRO A N 1
ATOM 4650 C CA . PRO A 1 575 ? 9.238 0.735 -11.065 1.00 83.69 575 PRO A CA 1
ATOM 4651 C C . PRO A 1 575 ? 9.016 2.169 -10.562 1.00 83.69 575 PRO A C 1
ATOM 4653 O O . PRO A 1 575 ? 9.699 2.612 -9.638 1.00 83.69 575 PRO A O 1
ATOM 4656 N N . THR A 1 576 ? 8.078 2.919 -11.151 1.00 82.19 576 THR A N 1
ATOM 4657 C CA . THR A 1 576 ? 7.947 4.364 -10.917 1.00 82.19 576 THR A CA 1
ATOM 4658 C C . THR A 1 576 ? 7.047 4.706 -9.729 1.00 82.19 576 THR A C 1
ATOM 4660 O O . THR A 1 576 ? 7.144 5.806 -9.178 1.00 82.19 576 THR A O 1
ATOM 4663 N N . GLY A 1 577 ? 6.147 3.800 -9.333 1.00 81.75 577 GLY A N 1
ATOM 4664 C CA . GLY A 1 577 ? 5.103 4.063 -8.340 1.00 81.75 577 GLY A CA 1
ATOM 4665 C C . GLY A 1 577 ? 4.103 5.142 -8.778 1.00 81.75 577 GLY A C 1
ATOM 4666 O O . GLY A 1 577 ? 3.392 5.699 -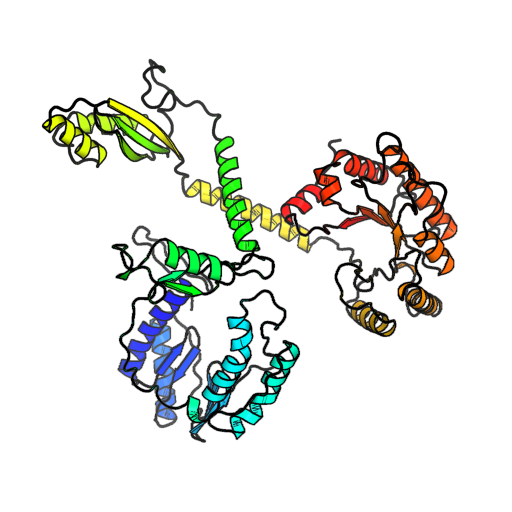7.934 1.00 81.75 577 GLY A O 1
ATOM 4667 N N . LYS A 1 578 ? 4.094 5.507 -10.067 1.00 86.06 578 LYS A N 1
ATOM 4668 C CA . LYS A 1 578 ? 3.349 6.652 -10.614 1.00 86.06 578 LYS A CA 1
ATOM 4669 C C . LYS A 1 578 ? 1.927 6.284 -11.014 1.00 86.06 578 LYS A C 1
ATOM 4671 O O . LYS A 1 578 ? 1.047 7.142 -10.934 1.00 86.06 578 LYS A O 1
ATO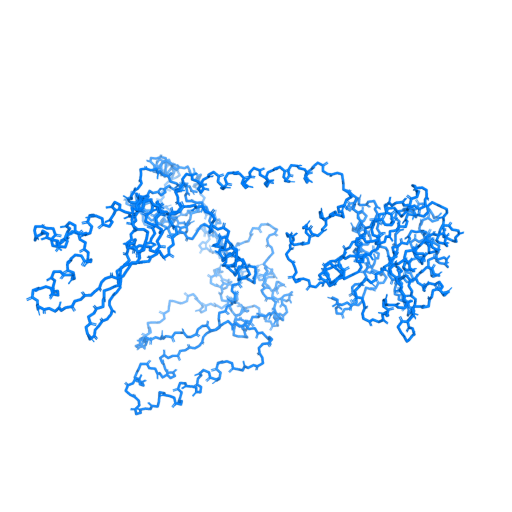M 4676 N N . TYR A 1 579 ? 1.715 5.049 -11.460 1.00 86.12 579 TYR A N 1
ATOM 4677 C CA . TYR A 1 579 ? 0.461 4.616 -12.071 1.00 86.12 579 TYR A CA 1
ATOM 4678 C C . TYR A 1 579 ? -0.353 3.757 -11.111 1.00 86.12 579 TYR A C 1
ATOM 4680 O O . TYR A 1 579 ? 0.182 3.007 -10.293 1.00 86.12 579 TYR A O 1
ATOM 4688 N N . LEU A 1 580 ? -1.673 3.888 -11.187 1.00 87.31 580 LEU A N 1
ATOM 4689 C CA . LEU A 1 580 ? -2.575 3.104 -10.357 1.00 87.31 580 LEU A CA 1
ATOM 4690 C C . LEU A 1 580 ? -2.710 1.666 -10.886 1.00 87.31 580 LEU A C 1
ATOM 4692 O O . LEU A 1 580 ? -2.592 1.442 -12.093 1.00 87.31 580 LEU A O 1
ATOM 4696 N N . PRO A 1 581 ? -3.031 0.681 -10.023 1.00 84.31 581 PRO A N 1
ATOM 4697 C CA . PRO A 1 581 ? -3.246 -0.703 -10.450 1.00 84.31 581 PRO A CA 1
ATOM 4698 C C . PRO A 1 581 ? -4.295 -0.861 -11.557 1.00 84.31 581 PRO A C 1
ATOM 4700 O O . PRO A 1 581 ? -4.217 -1.800 -12.343 1.00 84.31 581 PRO A O 1
ATOM 4703 N N . GLU A 1 582 ? -5.280 0.035 -11.637 1.00 83.94 582 GLU A N 1
ATOM 4704 C CA . GLU A 1 582 ? -6.278 0.045 -12.707 1.00 83.94 582 GLU A CA 1
ATOM 4705 C C . GLU A 1 582 ? -5.682 0.442 -14.064 1.00 83.94 582 GLU A C 1
ATOM 4707 O O . GLU A 1 582 ? -6.082 -0.120 -15.080 1.00 83.94 582 GLU A O 1
ATOM 4712 N N . GLU A 1 583 ? -4.720 1.369 -14.088 1.00 87.50 583 GLU A N 1
ATOM 4713 C CA . GLU A 1 583 ? -4.014 1.781 -15.310 1.00 87.50 583 GLU A CA 1
ATOM 4714 C C . GLU A 1 583 ? -3.081 0.667 -15.783 1.00 87.50 583 GLU A C 1
ATOM 4716 O O . GLU A 1 583 ? -3.150 0.251 -16.939 1.00 87.50 583 GLU A O 1
ATOM 4721 N N . VAL A 1 584 ? -2.288 0.113 -14.859 1.00 89.56 584 VAL A N 1
ATOM 4722 C CA . VAL A 1 584 ? -1.413 -1.032 -15.144 1.00 89.56 584 VAL A CA 1
ATOM 4723 C C . VAL A 1 584 ? -2.247 -2.223 -15.609 1.00 89.56 584 VAL A C 1
ATOM 4725 O O . VAL A 1 584 ? -1.955 -2.811 -16.642 1.00 89.56 584 VAL A O 1
ATOM 4728 N N . GLY A 1 585 ? -3.347 -2.524 -14.914 1.00 88.44 585 GLY A N 1
ATOM 4729 C CA . GLY A 1 585 ? -4.256 -3.604 -15.282 1.00 88.44 585 GLY A CA 1
ATOM 4730 C C . GLY A 1 585 ? -4.927 -3.401 -16.643 1.00 88.44 585 GLY A C 1
ATOM 4731 O O . GLY A 1 585 ? -5.153 -4.383 -17.347 1.00 88.44 585 GLY A O 1
ATOM 4732 N N . ALA A 1 586 ? -5.222 -2.158 -17.039 1.00 89.12 586 ALA A N 1
ATOM 4733 C CA . ALA A 1 586 ? -5.740 -1.854 -18.371 1.00 89.12 586 ALA A CA 1
ATOM 4734 C C . ALA A 1 586 ? -4.691 -2.113 -19.461 1.00 89.12 586 ALA A C 1
ATOM 4736 O O . ALA A 1 586 ? -5.028 -2.692 -20.491 1.00 89.12 586 ALA A O 1
ATOM 4737 N N . TRP A 1 587 ? -3.427 -1.751 -19.223 1.00 91.88 587 TRP A N 1
ATOM 4738 C CA . TRP A 1 587 ? -2.324 -2.080 -20.128 1.00 91.88 587 TRP A CA 1
ATOM 4739 C C . TRP A 1 587 ? -2.064 -3.581 -20.212 1.00 91.88 587 TRP A C 1
ATOM 4741 O O . TRP A 1 587 ? -1.956 -4.107 -21.314 1.00 91.88 587 TRP A O 1
ATOM 4751 N N . THR A 1 588 ? -2.056 -4.289 -19.080 1.00 89.31 588 THR A N 1
ATOM 4752 C CA . THR A 1 588 ? -1.904 -5.753 -19.037 1.00 89.31 588 THR A CA 1
ATOM 4753 C C . THR A 1 588 ? -3.036 -6.477 -19.765 1.00 89.31 588 THR A C 1
ATOM 4755 O O . THR A 1 588 ? -2.816 -7.514 -20.382 1.00 89.31 588 THR A O 1
ATOM 4758 N N . ALA A 1 589 ? -4.263 -5.956 -19.688 1.00 86.56 589 ALA A N 1
ATOM 4759 C CA . ALA A 1 589 ? -5.412 -6.504 -20.405 1.00 86.56 589 ALA A CA 1
ATOM 4760 C C . ALA A 1 589 ? -5.460 -6.087 -21.884 1.00 86.56 589 ALA A C 1
ATOM 4762 O O . ALA A 1 589 ? -6.319 -6.580 -22.622 1.00 86.56 589 ALA A O 1
ATOM 4763 N N . GLY A 1 590 ? -4.584 -5.166 -22.295 1.00 82.38 590 GLY A N 1
ATOM 4764 C CA . GLY A 1 590 ? -4.496 -4.672 -23.654 1.00 82.38 590 GLY A CA 1
ATOM 4765 C C . GLY A 1 590 ? -4.216 -5.808 -24.630 1.00 82.38 590 GLY A C 1
ATOM 4766 O O . GLY A 1 590 ? -3.442 -6.722 -24.352 1.00 82.38 590 GLY A O 1
ATOM 4767 N N . LYS A 1 591 ? -4.882 -5.756 -25.777 1.00 71.44 591 LYS A N 1
ATOM 4768 C CA . LYS A 1 591 ? -4.674 -6.679 -26.888 1.00 71.44 591 LYS A CA 1
ATOM 4769 C C . LYS A 1 591 ? -4.527 -5.848 -28.147 1.00 71.44 591 LYS A C 1
ATOM 4771 O O . LYS A 1 591 ? -5.310 -4.913 -28.337 1.00 71.44 591 LYS A O 1
ATOM 4776 N N . SER A 1 592 ? -3.565 -6.192 -28.991 1.00 61.50 592 SER A N 1
AT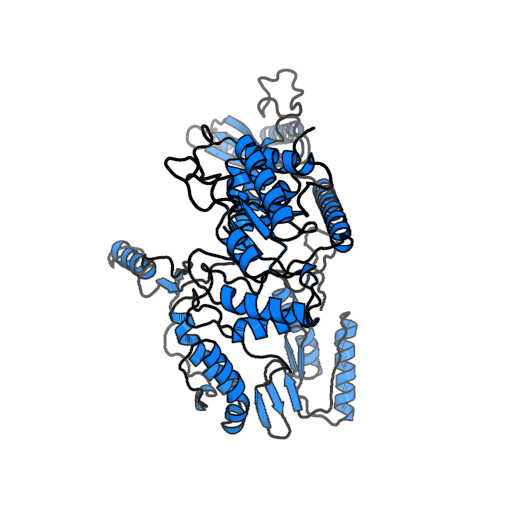OM 4777 C CA . SER A 1 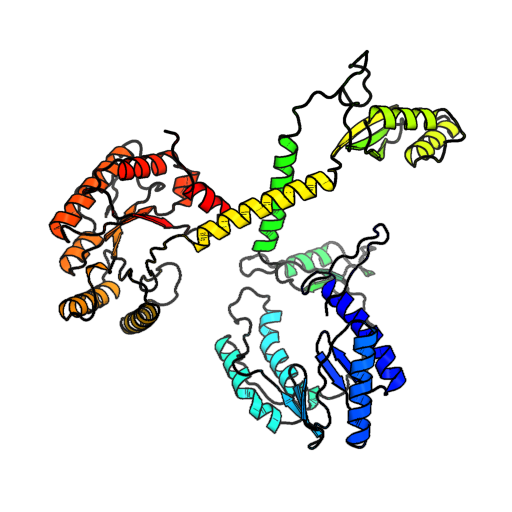592 ? -3.573 -5.732 -30.372 1.00 61.50 592 SER A CA 1
ATOM 4778 C C . SER A 1 592 ? -4.862 -6.240 -31.026 1.00 61.50 592 SER A C 1
ATOM 4780 O O . SER A 1 592 ? -5.285 -7.385 -30.831 1.00 61.50 592 SER A O 1
ATOM 4782 N N . GLY A 1 593 ? -5.573 -5.346 -31.713 1.00 53.81 593 GLY A N 1
ATOM 4783 C CA . GLY A 1 593 ? -6.712 -5.754 -32.526 1.00 53.81 593 GLY A CA 1
ATOM 4784 C C . GLY A 1 593 ? -6.184 -6.628 -33.656 1.00 53.81 593 GLY A C 1
ATOM 4785 O O . GLY A 1 593 ? -5.430 -6.130 -34.486 1.00 53.81 593 GLY A O 1
ATOM 4786 N N . SER A 1 594 ? -6.544 -7.910 -33.645 1.00 35.31 594 SER A N 1
ATOM 4787 C CA . SER A 1 594 ? -6.437 -8.781 -34.820 1.00 35.31 594 SER A CA 1
ATOM 4788 C C . SER A 1 594 ? -7.679 -8.631 -35.681 1.00 35.31 594 SER A C 1
ATOM 4790 O O . SER A 1 594 ? -8.788 -8.558 -35.096 1.00 35.31 594 SER A O 1
#

Radius of gyration: 36.11 Å; Cα contacts (8 Å, |Δi|>4): 714; chains: 1; bounding box: 83×84×86 Å

pLDDT: mean 85.14, std 13.29, range [35.31, 98.25]

Solvent-accessible surface area (backbone atoms only — not comparable to full-atom values): 34914 Å² total; per-residue (Å²): 132,80,50,69,48,64,54,98,90,50,92,61,72,43,79,46,50,93,86,45,92,63,28,62,63,52,38,52,53,54,39,52,52,54,47,52,58,47,32,75,76,74,40,78,55,58,49,69,55,81,90,48,71,53,72,69,80,92,69,56,70,68,54,46,54,52,48,50,53,48,52,49,44,59,36,44,80,66,80,38,86,80,86,84,88,74,94,68,55,62,51,78,54,92,58,29,31,44,27,67,82,78,72,43,35,28,67,41,73,63,88,92,64,74,70,82,57,86,41,66,85,51,79,62,55,70,68,60,62,64,43,48,62,58,53,50,34,50,50,50,27,66,41,19,67,47,60,67,44,31,62,70,55,39,60,61,58,48,51,28,39,44,76,21,65,46,96,70,83,82,63,76,48,82,72,69,76,56,80,81,75,82,76,89,66,82,86,72,83,65,48,72,47,62,51,71,52,52,81,85,55,83,69,61,59,70,60,54,53,56,48,49,39,57,69,71,30,33,92,86,35,91,56,21,91,66,43,32,83,88,23,44,45,79,48,73,32,81,62,73,57,66,66,59,56,51,51,54,49,50,55,52,52,53,58,54,56,62,64,65,74,73,78,80,74,95,32,58,84,58,98,55,49,94,73,36,71,38,79,40,39,37,57,45,49,24,32,30,33,36,41,37,40,38,43,96,89,49,76,46,78,42,80,49,77,40,69,56,36,41,53,59,58,50,50,52,51,54,50,25,70,71,38,74,96,31,29,78,74,39,75,62,27,38,51,54,48,58,31,54,78,65,74,49,70,70,50,79,49,45,44,83,76,45,78,50,81,57,69,67,60,54,51,49,53,53,50,55,52,48,52,54,50,50,52,53,51,53,51,64,72,69,53,86,77,90,56,69,46,58,84,59,42,79,57,89,88,78,57,98,65,82,73,49,64,69,49,45,54,53,52,50,54,54,50,56,74,70,65,59,73,30,36,32,60,32,65,58,60,94,61,94,51,56,46,60,64,46,42,49,53,53,46,50,38,25,77,72,69,76,44,66,59,93,36,39,30,33,36,18,53,69,50,72,48,64,57,99,25,40,68,43,81,82,56,75,15,61,20,58,52,48,28,47,76,54,67,49,36,19,45,32,36,36,43,68,73,60,52,85,64,50,36,58,91,79,48,36,70,65,54,51,50,51,49,51,51,52,50,51,52,48,43,27,74,66,46,28,79,82,41,56,31,30,39,30,37,44,56,32,63,52,14,60,72,78,30,40,68,54,53,48,52,47,53,52,51,51,70,67,42,56,82,90,73,31,62,73,45,77,47,70,46,74,87,78,80,78,72,53,72,68,57,53,49,50,58,72,68,56,69,81,88,126

Nearest PDB structures (foldseek):
  7s2m-assembly1_A  TM=3.895E-01  e=6.890E-03  uncultured bacterium
  6g2v-assembly1_A  TM=5.937E-01  e=1.082E+00  Homo sapiens
  4ww0-assembly1_A-2  TM=3.866E-01  e=1.684E-01  Aquifex aeolicus VF5
  6nyv-assembly1_B  TM=4.518E-01  e=1.082E+00  Drosophila melanogaster
  4aln-assembly1_C  TM=3.841E-01  e=4.363E+00  Staphylococcus aureus

Organism: Stylophora pistillata (NCBI:txid50429)